Protein 6BXO (pdb70)

Nearest PDB structures (foldseek):
  6bxm-assembly1_B  TM=9.849E-01  e=1.628E-59  Candidatus Methanoperedens nitratireducens
  6bxm-assembly1_A  TM=9.863E-01  e=5.671E-58  Candidatus Methanoperedens nitratireducens
  3lzd-assembly1_A  TM=9.573E-01  e=1.230E-34  Pyrococcus horikoshii
  3lzd-assembly1_B  TM=9.534E-01  e=4.018E-34  Pyrococcus horikoshii
  3lzc-assembly1_B  TM=9.547E-01  e=6.845E-34  Pyrococcus horikoshii

InterPro domains:
  IPR016435 Diphthamide synthesis DPH1/DPH2 [PF01866] (27-314)
  IPR016435 Diphthamide synthesis DPH1/DPH2 [PTHR10762] (6-313)
  IPR016435 Diphthamide synthesis DPH1/DPH2 [SFLDS00032] (6-317)
  IPR016435 Diphthamide synthesis DPH1/DPH2 [TIGR00322] (5-308)
  IPR022428 Diphthamide synthesis Dph2, archaea [TIGR03682] (19-321)
  IPR035435 Diphthamide synthesis DHP1/DPH2, eukaryotes and archaea [PIRSF004967] (3-319)
  IPR042263 Diphthamide synthesis DPH1/DPH2, domain 1 [G3DSA:3.40.50.11840] (15-93)
  IPR042264 Diphthamide synthesis DPH1/DPH2, domain 2 [G3DSA:3.40.50.11850] (94-206)
  IPR042265 Diphthamide synthesis DPH1/DPH2, domain 3 [G3DSA:3.40.50.11860] (207-305)

Solvent-accessible surface area: 27388 Å² total; per-residue (Å²): 80,117,89,84,42,74,43,124,46,2,6,128,39,2,119,95,131,126,11,64,58,0,0,0,3,2,18,75,55,21,1,120,65,0,8,58,13,0,77,35,0,42,117,100,8,232,5,48,2,2,0,1,0,32,22,0,116,8,6,18,9,9,16,67,98,0,10,74,44,15,69,15,0,2,0,4,14,28,8,31,23,59,174,71,118,32,17,51,52,18,39,7,63,2,101,43,82,2,34,55,0,0,119,52,0,47,144,65,25,88,22,84,28,0,0,1,0,0,17,15,63,2,16,75,18,2,131,96,0,10,46,27,0,117,146,54,58,52,51,7,59,39,3,72,26,31,136,38,1,63,75,74,0,4,1,44,18,14,1,0,37,0,0,125,41,98,9,96,8,0,0,3,0,4,59,58,92,49,32,0,6,0,0,2,6,20,22,169,66,74,0,0,8,0,26,11,101,121,65,112,17,89,93,13,63,30,137,73,41,14,153,152,32,33,56,99,19,53,133,0,77,60,8,149,42,0,0,0,0,0,0,35,18,43,16,7,111,39,16,79,40,0,86,101,0,30,118,20,0,107,141,61,70,44,68,1,2,5,0,2,0,38,39,18,38,46,113,27,2,107,31,2,69,11,70,0,2,0,0,0,0,33,8,57,23,0,10,53,78,14,143,220,20,118,9,4,5,0,2,11,51,5,0,25,26,15,12,54,64,69,194,72,78,77,14,78,13,14,49,13,123,167,123,76,147,48,14,71,109,1,9,122,23,3,112,97,127,112,8,127,114,0,0,0,2,1,18,83,63,49,2,161,76,0,6,68,21,0,73,31,0,44,122,110,15,227,4,81,1,18,0,1,0,29,20,0,112,10,6,16,8,9,17,65,95,0,10,73,44,15,65,8,0,0,0,8,16,31,8,12,20,45,161,74,174,42,14,30,39,0,21,41,112,20,146,48,82,1,16,55,0,0,97,48,0,33,132,62,22,90,15,82,86,0,0,1,0,0,25,19,73,0,13,80,21,3,130,87,0,16,111,10,0,110,109,127,59,54,25,14,32,31,4,150,19,40,117,43,0,72,63,56,0,3,1,43,12,14,1,0,40,0,0,128,40,107,9,91,8,0,0,2,0,3,61,54,109,23,31,0,15,0,0,8,12,16,22,169,61,74,1,0,8,0,33,8,108,65,73,90,16,68,98,14,72,36,57,63,26,60,175,52,4,32,45,46,21,68,153,1,77,62,7,146,50,0,0,0,0,0,0,35,18,41,16,5,114,38,8,161,54,0,48,105,3,36,104,21,0,108,145,63,68,49,67,1,6,2,0,3,0,35,36,14,42,13,113,23,6,92,26,3,111,15,64,0,4,0,0,0,0,30,7,71,27,0,40,75,28,14,153,134,16,121,27,11,6,0,9,4,32,3,0,42,19,18,13,58,72,50,162,72,89,51,29,85,22,4,47,9,136

B-factor: mean 39.18, std 14.87, range [15.14, 95.54]

Foldseek 3Di:
DFWDFPLVVVLCVCVVVVWAEEEEEEAPVCVVCVVVSQVCNVVSHNHHYDYDPDHADELLFDPVVVCVVTQAYEYECYDHADDDDHYHYTNGADDFDQQLLLVQCLVVDDDQFEEEAEASNCLVPVVVSQVVSVVVVGHYDFAAADRGQHGTRHDDLFGQRRLPDPGAEYEYEADDQSVQLQSCQAPVHWYWYGHRVVSHIDTRDNPVVLVVLVVLLVQCLPFAEEEEEAAPGNNQGDVVLSVVLQVLQVVLRGGYDYDYYHDDALVVVVVVPGQEYEYSGRQVCQRPVQVPRPHHYHYSVSSCCSSVNDPDDGDHRNHRD/DDDPLLVVVLVVCVVVVWAEEEEEEADVCVVCVVVSQVCNVVRHNHHYDYDPDHADELLFDPVVVVVVTQAYEYEQYDHADDDPRYDYHNPAADFDQQLLLVQLVVVDDFQFEEEAEASNCLVPVVVSQVVSVVVPGHYDFAQFDRGQHGTRHDDLFGDNRLPDPGQEYEYEADDCSRQLQSCQAPVHWYWYGYRVVSHIDTDDCVVVLVVLVVLLVQCLPWQEEEEEAAPGNNFGDVVLSVVLQVLQVVLNGGYDYDYYHDDDQVVVVVDPGQEYEYSGRQVCQVVCQVVHPHHYHYSQSSCCSSVNDPSVSDHRNHRD

Secondary structure (DSSP, 8-state):
--EE--HHHHHHHHHHHT-SEEEEE--GGGGGGHHHHHHHHHHHSS-EEEEE-S---STT---HHHHTTSSEEEEESS---S--TTEEEE--EE----HHHHHHHHTT--SSEEEEEE-GGGGGGHHHHHHHHHHTT-EEE----BTTB-STTB-BTTB-GGG-SS-SEEEEESS-SHHHHHHHHHH-SEEEEEETTTTEEEE---HHHHHHHHHHHGGGGG--EEEEEEE-STTT--HHHHHHHHHHHHHTT-EEEEEEESS--HHHHHTS--SEEEE-S-HHHHHTGGGG-SS-EE-HHHHHHHHTSS---S-------/---HHHHHHHHHHHHHT-SEEEEE--GGGGGGHHHHHHHHHHHSS-EEEEE-S---STT---HHHHTTSSEEEEESS---S--TTEEEE--------HHHHHHHHTT---SEEEEEE-GGGGGGHHHHHHHHHHTT-EEE-----SSS-STTB-BTTB-GGG-SS-SEEEEESSSSHHHHHHHHHH--EEEEEETTTTEEEE--SHHHHHHHHHHHHHHTT-SEEEEEEE-STTT--HHHHHHHHHHHHHTT-EEEEEEESS--HHHHHTS--SEEEE-S-HHHHHHTTTT-SS-EE-HHHHHHHHTSS-TT--------

Radius of gyration: 28.63 Å; Cα contacts (8 Å, |Δi|>4): 1452; chains: 2; bounding box: 39×66×101 Å

Structure (mmCIF, N/CA/C/O backbone):
data_6BXO
#
_entry.id   6BXO
#
_cell.length_a   31.442
_cell.length_b   128.031
_cell.length_c   141.925
_cell.angle_alpha   90.000
_cell.angle_beta   90.000
_cell.angle_gamma   90.000
#
_symmetry.space_group_name_H-M   'P 21 21 21'
#
loop_
_entity.id
_entity.type
_entity.pdbx_description
1 polymer 'Diphthamide biosynthesis enzyme Dph2'
2 non-polymer 'IRON/SULFUR CLUSTER'
3 non-polymer S-ADENOSYL-L-HOMOCYSTEINE
4 water water
#
loop_
_atom_site.group_PDB
_atom_site.id
_atom_site.type_symbol
_atom_site.label_atom_id
_atom_site.label_alt_id
_atom_site.label_comp_id
_atom_site.label_asym_id
_atom_site.label_entity_id
_atom_site.label_seq_id
_atom_site.pdbx_PDB_ins_code
_atom_site.Cartn_x
_atom_site.Cartn_y
_atom_site.Cartn_z
_atom_site.occupancy
_atom_site.B_iso_or_equiv
_atom_site.auth_seq_id
_atom_site.auth_comp_id
_atom_site.auth_asym_id
_atom_site.auth_atom_id
_atom_site.pdbx_PDB_model_num
ATOM 1 N N . GLU A 1 6 ? 21.842 1.535 57.889 1.00 75.98 2 GLU A N 1
ATOM 2 C CA . GLU A 1 6 ? 22.505 0.504 57.094 1.00 78.28 2 GLU A CA 1
ATOM 3 C C . GLU A 1 6 ? 21.482 -0.380 56.376 1.00 84.88 2 GLU A C 1
ATOM 4 O O . GLU A 1 6 ? 21.644 -0.686 55.195 1.00 90.77 2 GLU A O 1
ATOM 6 N N . GLN A 1 7 ? 20.441 -0.797 57.098 1.00 83.40 3 GLN A N 1
ATOM 7 C CA . GLN A 1 7 ? 19.279 -1.458 56.518 1.00 79.44 3 GLN A CA 1
ATOM 8 C C . GLN A 1 7 ? 18.021 -0.666 56.847 1.00 77.43 3 GLN A C 1
ATOM 9 O O . GLN A 1 7 ? 17.965 0.070 57.836 1.00 82.40 3 GLN A O 1
ATOM 15 N N . PHE A 1 8 ? 16.999 -0.836 56.009 1.00 67.20 4 PHE A N 1
ATOM 16 C CA . PHE A 1 8 ? 15.718 -0.171 56.202 1.00 61.27 4 PHE A CA 1
ATOM 17 C C . PHE A 1 8 ? 14.596 -1.201 56.160 1.00 64.45 4 PHE A C 1
ATOM 18 O O . PHE A 1 8 ? 14.690 -2.223 55.475 1.00 57.35 4 PHE A O 1
ATOM 26 N N . ASP A 1 9 ? 13.533 -0.923 56.910 1.00 69.54 5 ASP A N 1
ATOM 27 C CA . ASP A 1 9 ? 12.427 -1.860 57.089 1.00 69.87 5 ASP A CA 1
ATOM 28 C C . ASP A 1 9 ? 11.276 -1.454 56.178 1.00 68.73 5 ASP A C 1
ATOM 29 O O . ASP A 1 9 ? 10.566 -0.482 56.448 1.00 74.24 5 ASP A O 1
ATOM 34 N N . PHE A 1 10 ? 11.098 -2.191 55.088 1.00 60.75 6 PHE A N 1
ATOM 35 C CA . PHE A 1 10 ? 9.883 -2.083 54.298 1.00 62.10 6 PHE A CA 1
ATOM 36 C C . PHE A 1 10 ? 8.850 -3.047 54.868 1.00 69.89 6 PHE A C 1
ATOM 37 O O . PHE A 1 10 ? 9.182 -4.156 55.296 1.00 74.96 6 PHE A O 1
ATOM 39 N N . ASP A 1 11 ? 7.598 -2.602 54.898 1.00 71.74 7 ASP A N 1
ATOM 40 C CA . ASP A 1 11 ? 6.499 -3.403 55.418 1.00 65.97 7 ASP A CA 1
ATOM 41 C C . ASP A 1 11 ? 5.964 -4.347 54.349 1.00 56.47 7 ASP A C 1
ATOM 42 O O . ASP A 1 11 ? 4.768 -4.324 54.053 1.00 55.64 7 ASP A O 1
ATOM 47 N N . LEU A 1 12 ? 6.829 -5.185 53.772 1.00 55.07 8 LEU A N 1
ATOM 48 C CA . LEU A 1 12 ? 6.486 -5.816 52.501 1.00 49.65 8 LEU A CA 1
ATOM 49 C C . LEU A 1 12 ? 5.303 -6.759 52.650 1.00 43.78 8 LEU A C 1
ATOM 50 O O . LEU A 1 12 ? 4.376 -6.740 51.835 1.00 40.64 8 LEU A O 1
ATOM 55 N N . GLU A 1 13 ? 5.312 -7.592 53.690 1.00 40.85 9 GLU A N 1
ATOM 56 C CA . GLU A 1 13 ? 4.187 -8.497 53.891 1.00 40.93 9 GLU A CA 1
ATOM 57 C C . GLU A 1 13 ? 2.887 -7.724 54.074 1.00 41.26 9 GLU A C 1
ATOM 58 O O . GLU A 1 13 ? 1.835 -8.162 53.605 1.00 39.91 9 GLU A O 1
ATOM 64 N N . ARG A 1 14 ? 2.945 -6.556 54.726 1.00 42.48 10 ARG A N 1
ATOM 65 C CA . ARG A 1 14 ? 1.754 -5.717 54.858 1.00 49.72 10 ARG A CA 1
ATOM 66 C C . ARG A 1 14 ? 1.326 -5.132 53.516 1.00 48.01 10 ARG A C 1
ATOM 67 O O . ARG A 1 14 ? 0.126 -5.006 53.241 1.00 48.81 10 ARG A O 1
ATOM 69 N N . ILE A 1 15 ? 2.288 -4.736 52.682 1.00 42.00 11 ILE A N 1
ATOM 70 C CA . ILE A 1 15 ? 1.940 -4.207 51.368 1.00 35.77 11 ILE A CA 1
ATOM 71 C C . ILE A 1 15 ? 1.220 -5.270 50.553 1.00 38.75 11 ILE A C 1
ATOM 72 O O . ILE A 1 15 ? 0.213 -4.989 49.890 1.00 41.09 11 ILE A O 1
ATOM 77 N N . LEU A 1 16 ? 1.727 -6.504 50.582 1.00 36.03 12 LEU A N 1
ATOM 78 C CA . LEU A 1 16 ? 1.081 -7.575 49.832 1.00 35.40 12 LEU A CA 1
ATOM 79 C C . LEU A 1 16 ? -0.323 -7.811 50.348 1.00 37.93 12 LEU A C 1
ATOM 80 O O . LEU A 1 16 ? -1.262 -7.967 49.561 1.00 40.46 12 LEU A O 1
ATOM 85 N N . LYS A 1 17 ? -0.490 -7.814 51.672 1.00 41.23 13 LYS A N 1
ATOM 86 C CA . LYS A 1 17 ? -1.819 -8.005 52.245 1.00 51.81 13 LYS A CA 1
ATOM 87 C C . LYS A 1 17 ? -2.767 -6.903 51.795 1.00 49.22 13 LYS A C 1
ATOM 88 O O . LYS A 1 17 ? -3.906 -7.175 51.403 1.00 45.59 13 LYS A O 1
ATOM 94 N N . THR A 1 18 ? -2.300 -5.653 51.826 1.00 49.27 14 THR A N 1
ATOM 95 C CA . THR A 1 18 ? -3.123 -4.521 51.417 1.00 48.35 14 THR A CA 1
ATOM 96 C C . THR A 1 18 ? -3.559 -4.652 49.963 1.00 50.94 14 THR A C 1
ATOM 97 O O . THR A 1 18 ? -4.726 -4.421 49.628 1.00 55.39 14 THR A O 1
ATOM 101 N N . ILE A 1 19 ? -2.628 -5.025 49.084 1.00 39.96 15 ILE A N 1
ATOM 102 C CA . ILE A 1 19 ? -2.968 -5.193 47.675 1.00 37.14 15 ILE A CA 1
ATOM 103 C C . ILE A 1 19 ? -3.993 -6.310 47.512 1.00 49.36 15 ILE A C 1
ATOM 104 O O . ILE A 1 19 ? -5.025 -6.135 46.857 1.00 55.46 15 ILE A O 1
ATOM 109 N N . LYS A 1 20 ? -3.732 -7.470 48.127 1.00 43.89 16 LYS A N 1
ATOM 110 C CA . LYS A 1 20 ? -4.665 -8.590 48.004 1.00 46.23 16 LYS A CA 1
ATOM 111 C C . LYS A 1 20 ? -5.987 -8.285 48.694 1.00 53.45 16 LYS A C 1
ATOM 112 O O . LYS A 1 20 ? -7.054 -8.637 48.178 1.00 61.69 16 LYS A O 1
ATOM 118 N N . ASP A 1 21 ? -5.941 -7.622 49.854 1.00 60.68 17 ASP A N 1
ATOM 119 C CA . ASP A 1 21 ? -7.173 -7.250 50.546 1.00 64.62 17 ASP A CA 1
ATOM 120 C C . ASP A 1 21 ? -8.013 -6.302 49.701 1.00 54.75 17 ASP A C 1
ATOM 121 O O . ASP A 1 21 ? -9.192 -6.560 49.445 1.00 58.78 17 ASP A O 1
ATOM 126 N N . LYS A 1 22 ? -7.427 -5.196 49.260 1.00 57.68 18 LYS A N 1
ATOM 127 C CA . LYS A 1 22 ? -8.167 -4.230 48.457 1.00 50.92 18 LYS A CA 1
ATOM 128 C C . LYS A 1 22 ? -8.346 -4.678 47.009 1.00 50.74 18 LYS A C 1
ATOM 129 O O . LYS A 1 22 ? -9.016 -3.980 46.240 1.00 45.89 18 LYS A O 1
ATOM 135 N N . ASN A 1 23 ? -7.768 -5.819 46.624 1.00 54.82 19 ASN A N 1
ATOM 136 C CA . ASN A 1 23 ? -7.897 -6.371 45.273 1.00 55.55 19 ASN A CA 1
ATOM 137 C C . ASN A 1 23 ? -7.387 -5.395 44.209 1.00 50.28 19 ASN A C 1
ATOM 138 O O . ASN A 1 23 ? -7.911 -5.330 43.094 1.00 49.80 19 ASN A O 1
ATOM 143 N N . CYS A 1 24 ? -6.361 -4.623 44.559 1.00 40.81 20 CYS A N 1
ATOM 144 C CA . CYS A 1 24 ? -5.760 -3.679 43.630 1.00 38.19 20 CYS A CA 1
ATOM 145 C C . CYS A 1 24 ? -5.349 -4.372 42.344 1.00 39.87 20 CYS A C 1
ATOM 146 O O . CYS A 1 24 ? -4.795 -5.473 42.362 1.00 46.50 20 CYS A O 1
ATOM 149 N N . LYS A 1 25 ? -5.627 -3.730 41.214 1.00 32.85 21 LYS A N 1
ATOM 150 C CA . LYS A 1 25 ? -5.128 -4.263 39.958 1.00 37.43 21 LYS A CA 1
ATOM 151 C C . LYS A 1 25 ? -3.942 -3.480 39.429 1.00 29.59 21 LYS A C 1
ATOM 152 O O . LYS A 1 25 ? -3.137 -4.029 38.662 1.00 31.56 21 LYS A O 1
ATOM 154 N N . LYS A 1 26 ? -3.831 -2.206 39.813 1.00 32.24 22 LYS A N 1
ATOM 155 C CA . LYS A 1 26 ? -2.756 -1.326 39.382 1.00 27.24 22 LYS A CA 1
ATOM 156 C C . LYS A 1 26 ? -2.165 -0.642 40.601 1.00 24.51 22 LYS A C 1
ATOM 157 O O . LYS A 1 26 ? -2.886 0.030 41.340 1.00 28.05 22 LYS A O 1
ATOM 163 N N . VAL A 1 27 ? -0.855 -0.769 40.771 1.00 26.15 23 VAL A N 1
ATOM 164 C CA . VAL A 1 27 ? -0.153 -0.363 41.981 1.00 25.93 23 VAL A CA 1
ATOM 165 C C . VAL A 1 27 ? 1.036 0.506 41.570 1.00 25.42 23 VAL A C 1
ATOM 166 O O . VAL A 1 27 ? 1.826 0.106 40.710 1.00 25.79 23 VAL A O 1
ATOM 170 N N . GLY A 1 28 ? 1.166 1.688 42.172 1.00 19.65 24 GLY A N 1
ATOM 171 C CA . GLY A 1 28 ? 2.325 2.541 41.945 1.00 18.94 24 GLY A CA 1
ATOM 172 C C . GLY A 1 28 ? 3.327 2.438 43.087 1.00 21.65 24 GLY A C 1
ATOM 173 O O . GLY A 1 28 ? 2.947 2.203 44.226 1.00 24.70 24 GLY A O 1
ATOM 174 N N . LEU A 1 29 ? 4.616 2.653 42.776 1.00 20.48 25 LEU A N 1
ATOM 175 C CA . LEU A 1 29 ? 5.691 2.657 43.766 1.00 26.73 25 LEU A CA 1
ATOM 176 C C . LEU A 1 29 ? 6.535 3.909 43.582 1.00 22.75 25 LEU A C 1
ATOM 177 O O . LEU A 1 29 ? 6.969 4.211 42.459 1.00 21.38 25 LEU A O 1
ATOM 182 N N . GLN A 1 30 ? 6.806 4.616 44.687 1.00 19.05 26 GLN A N 1
ATOM 183 C CA . GLN A 1 30 ? 7.644 5.819 44.645 1.00 18.25 26 GLN A CA 1
ATOM 184 C C . GLN A 1 30 ? 8.723 5.740 45.729 1.00 20.70 26 GLN A C 1
ATOM 185 O O . GLN A 1 30 ? 8.401 5.491 46.890 1.00 23.30 26 GLN A O 1
ATOM 191 N N . PHE A 1 31 ? 9.996 5.941 45.356 1.00 22.13 27 PHE A N 1
ATOM 192 C CA . PHE A 1 31 ? 11.131 5.765 46.283 1.00 19.53 27 PHE A CA 1
ATOM 193 C C . PHE A 1 31 ? 12.039 6.995 46.283 1.00 23.75 27 PHE A C 1
ATOM 194 O O . PHE A 1 31 ? 12.336 7.536 45.221 1.00 24.71 27 PHE A O 1
ATOM 202 N N . PRO A 1 32 ? 12.545 7.432 47.430 1.00 37.36 28 PRO A N 1
ATOM 203 C CA . PRO A 1 32 ? 13.660 8.399 47.416 1.00 39.11 28 PRO A CA 1
ATOM 204 C C . PRO A 1 32 ? 14.909 7.753 46.818 1.00 37.86 28 PRO A C 1
ATOM 205 O O . PRO A 1 32 ? 14.991 6.541 46.674 1.00 34.54 28 PRO A O 1
ATOM 209 N N . GLU A 1 33 ? 15.909 8.577 46.463 1.00 41.89 29 GLU A N 1
ATOM 210 C CA . GLU A 1 33 ? 16.977 8.064 45.597 1.00 43.36 29 GLU A CA 1
ATOM 211 C C . GLU A 1 33 ? 17.702 6.888 46.238 1.00 44.18 29 GLU A C 1
ATOM 212 O O . GLU A 1 33 ? 18.056 5.919 45.556 1.00 47.54 29 GLU A O 1
ATOM 218 N N . GLY A 1 34 ? 17.901 6.942 47.556 1.00 37.73 30 GLY A N 1
ATOM 219 C CA . GLY A 1 34 ? 18.621 5.887 48.240 1.00 38.86 30 GLY A CA 1
ATOM 220 C C . GLY A 1 34 ? 17.907 4.550 48.270 1.00 44.85 30 GLY A C 1
ATOM 221 O O . GLY A 1 34 ? 18.540 3.536 48.571 1.00 44.83 30 GLY A O 1
ATOM 222 N N . LEU A 1 35 ? 16.606 4.522 47.978 1.00 34.42 31 LEU A N 1
ATOM 223 C CA . LEU A 1 35 ? 15.844 3.285 48.050 1.00 33.30 31 LEU A CA 1
ATOM 224 C C . LEU A 1 35 ? 15.433 2.771 46.682 1.00 29.72 31 LEU A C 1
ATOM 225 O O . LEU A 1 35 ? 14.844 1.690 46.597 1.00 31.25 31 LEU A O 1
ATOM 230 N N . LYS A 1 36 ? 15.720 3.517 45.609 1.00 27.96 32 LYS A N 1
ATOM 231 C CA . LYS A 1 36 ? 15.349 3.060 44.269 1.00 30.87 32 LYS A CA 1
ATOM 232 C C . LYS A 1 36 ? 16.035 1.757 43.915 1.00 29.57 32 LYS A C 1
ATOM 233 O O . LYS A 1 36 ? 15.523 1.005 43.083 1.00 29.06 32 LYS A O 1
ATOM 239 N N A ARG A 1 37 ? 17.176 1.466 44.545 0.51 31.48 33 ARG A N 1
ATOM 240 N N B ARG A 1 37 ? 17.176 1.462 44.542 0.49 31.43 33 ARG A N 1
ATOM 241 C CA A ARG A 1 37 ? 17.869 0.200 44.353 0.51 32.70 33 ARG A CA 1
ATOM 242 C CA B ARG A 1 37 ? 17.861 0.194 44.333 0.49 32.75 33 ARG A CA 1
ATOM 243 C C A ARG A 1 37 ? 17.001 -1.005 44.705 0.51 29.98 33 ARG A C 1
ATOM 244 C C B ARG A 1 37 ? 16.993 -1.007 44.693 0.49 30.03 33 ARG A C 1
ATOM 245 O O A ARG A 1 37 ? 17.326 -2.125 44.303 0.51 34.85 33 ARG A O 1
ATOM 246 O O B ARG A 1 37 ? 17.309 -2.128 44.285 0.49 34.86 33 ARG A O 1
ATOM 261 N N . GLN A 1 38 ? 15.917 -0.804 45.452 1.00 30.39 34 GLN A N 1
ATOM 262 C CA . GLN A 1 38 ? 15.012 -1.889 45.841 1.00 32.80 34 GLN A CA 1
ATOM 263 C C . GLN A 1 38 ? 13.725 -1.930 45.017 1.00 34.49 34 GLN A C 1
ATOM 264 O O . GLN A 1 38 ? 12.892 -2.827 45.226 1.00 31.08 34 GLN A O 1
ATOM 270 N N . ALA A 1 39 ? 13.557 -1.008 44.071 1.00 29.98 35 ALA A N 1
ATOM 271 C CA . ALA A 1 39 ? 12.273 -0.858 43.382 1.00 27.18 35 ALA A CA 1
ATOM 272 C C . ALA A 1 39 ? 11.909 -2.101 42.585 1.00 27.40 35 ALA A C 1
ATOM 273 O O . ALA A 1 39 ? 10.757 -2.551 42.616 1.00 28.19 35 ALA A O 1
ATOM 275 N N . ILE A 1 40 ? 12.864 -2.632 41.815 1.00 28.86 36 ILE A N 1
ATOM 276 C CA . ILE A 1 40 ? 12.580 -3.792 40.965 1.00 28.93 36 ILE A CA 1
ATOM 277 C C . ILE A 1 40 ? 12.280 -5.019 41.817 1.00 34.28 36 ILE A C 1
ATOM 278 O O . ILE A 1 40 ? 11.343 -5.780 41.536 1.00 31.07 36 ILE A O 1
ATOM 283 N N . ASN A 1 41 ? 13.079 -5.236 42.862 1.00 31.20 37 ASN A N 1
ATOM 284 C CA . ASN A 1 41 ? 12.846 -6.368 43.755 1.00 33.49 37 ASN A CA 1
ATOM 285 C C . ASN A 1 41 ? 11.447 -6.315 44.342 1.00 31.30 37 ASN A C 1
ATOM 286 O O . ASN A 1 41 ? 10.760 -7.337 44.431 1.00 35.31 37 ASN A O 1
ATOM 291 N N . ILE A 1 42 ? 10.998 -5.119 44.722 1.00 28.53 38 ILE A N 1
ATOM 292 C CA . ILE A 1 42 ? 9.675 -4.990 45.316 1.00 30.82 38 ILE A CA 1
ATOM 293 C C . ILE A 1 42 ? 8.597 -5.146 44.254 1.00 28.81 38 ILE A C 1
ATOM 294 O O . ILE A 1 42 ? 7.584 -5.818 44.476 1.00 29.14 38 ILE A O 1
ATOM 299 N N . ALA A 1 43 ? 8.794 -4.539 43.086 1.00 29.28 39 ALA A N 1
ATOM 300 C CA . ALA A 1 43 ? 7.886 -4.790 41.970 1.00 27.86 39 ALA A CA 1
ATOM 301 C C . ALA A 1 43 ? 7.754 -6.286 41.693 1.00 28.45 39 ALA A C 1
ATOM 302 O O . ALA A 1 43 ? 6.646 -6.791 41.451 1.00 30.85 39 ALA A O 1
ATOM 304 N N . ARG A 1 44 ? 8.875 -7.012 41.705 1.00 27.16 40 ARG A N 1
ATOM 305 C CA . ARG A 1 44 ? 8.842 -8.448 41.425 1.00 27.15 40 ARG A CA 1
ATOM 306 C C . ARG A 1 44 ? 7.972 -9.187 42.430 1.00 34.93 40 ARG A C 1
ATOM 307 O O . ARG A 1 44 ? 7.144 -10.036 42.057 1.00 35.18 40 ARG A O 1
ATOM 315 N N . GLU A 1 45 ? 8.165 -8.894 43.719 1.00 34.21 41 GLU A N 1
ATOM 316 C CA . GLU A 1 45 ? 7.371 -9.557 44.750 1.00 35.36 41 GLU A CA 1
ATOM 317 C C . GLU A 1 45 ? 5.885 -9.301 44.542 1.00 32.41 41 GLU A C 1
ATOM 318 O O . GLU A 1 45 ? 5.062 -10.225 44.637 1.00 34.61 41 GLU A O 1
ATOM 324 N N . ILE A 1 46 ? 5.524 -8.050 44.248 1.00 32.29 42 ILE A N 1
ATOM 325 C CA . ILE A 1 46 ? 4.115 -7.711 44.080 1.00 27.92 42 ILE A CA 1
ATOM 326 C C . ILE A 1 46 ? 3.538 -8.441 42.877 1.00 35.88 42 ILE A C 1
ATOM 327 O O . ILE A 1 46 ? 2.442 -9.006 42.946 1.00 38.19 42 ILE A O 1
ATOM 332 N N . GLU A 1 47 ? 4.270 -8.468 41.762 1.00 30.78 43 GLU A N 1
ATOM 333 C CA . GLU A 1 47 ? 3.704 -9.058 40.554 1.00 27.96 43 GLU A CA 1
ATOM 334 C C . GLU A 1 47 ? 3.666 -10.584 40.643 1.00 34.29 43 GLU A C 1
ATOM 335 O O . GLU A 1 47 ? 2.755 -11.211 40.090 1.00 36.40 43 GLU A O 1
ATOM 341 N N . GLU A 1 48 ? 4.608 -11.190 41.368 1.00 32.62 44 GLU A N 1
ATOM 342 C CA . GLU A 1 48 ? 4.644 -12.644 41.497 1.00 34.75 44 GLU A CA 1
ATOM 343 C C . GLU A 1 48 ? 3.655 -13.169 42.528 1.00 38.68 44 GLU A C 1
ATOM 344 O O . GLU A 1 48 ? 3.172 -14.304 42.397 1.00 39.01 44 GLU A O 1
ATOM 350 N N . LYS A 1 49 ? 3.344 -12.377 43.550 1.00 35.65 45 LYS A N 1
ATOM 351 C CA . LYS A 1 49 ? 2.548 -12.833 44.679 1.00 38.28 45 LYS A CA 1
ATOM 352 C C . LYS A 1 49 ? 1.153 -12.235 44.718 1.00 38.09 45 LYS A C 1
ATOM 353 O O . LYS A 1 49 ? 0.345 -12.643 45.561 1.00 43.01 45 LYS A O 1
ATOM 359 N N . THR A 1 50 ? 0.852 -11.286 43.842 1.00 34.63 46 THR A N 1
ATOM 360 C CA . THR A 1 50 ? -0.475 -10.705 43.710 1.00 34.15 46 THR A CA 1
ATOM 361 C C . THR A 1 50 ? -0.803 -10.651 42.229 1.00 36.20 46 THR A C 1
ATOM 362 O O . THR A 1 50 ? 0.039 -10.927 41.371 1.00 42.96 46 THR A O 1
ATOM 366 N N A ARG A 1 51 ? -2.042 -10.290 41.927 0.52 38.45 47 ARG A N 1
ATOM 367 N N B ARG A 1 51 ? -2.044 -10.285 41.931 0.48 38.48 47 ARG A N 1
ATOM 368 C CA A ARG A 1 51 ? -2.474 -10.139 40.548 0.52 39.99 47 ARG A CA 1
ATOM 369 C CA B ARG A 1 51 ? -2.495 -10.137 40.557 0.48 40.11 47 ARG A CA 1
ATOM 370 C C A ARG A 1 51 ? -2.417 -8.690 40.084 0.52 39.32 47 ARG A C 1
ATOM 371 C C B ARG A 1 51 ? -2.376 -8.700 40.064 0.48 39.28 47 ARG A C 1
ATOM 372 O O A ARG A 1 51 ? -2.925 -8.371 39.004 0.52 39.03 47 ARG A O 1
ATOM 373 O O B ARG A 1 51 ? -2.796 -8.402 38.943 0.48 39.25 47 ARG A O 1
ATOM 388 N N . ALA A 1 52 ? -1.802 -7.811 40.871 1.00 36.24 48 ALA A N 1
ATOM 389 C CA . ALA A 1 52 ? -1.617 -6.431 40.458 1.00 31.22 48 ALA A CA 1
ATOM 390 C C . ALA A 1 52 ? -0.408 -6.311 39.537 1.00 32.28 48 ALA A C 1
ATOM 391 O O . ALA A 1 52 ? 0.558 -7.074 39.639 1.00 39.40 48 ALA A O 1
ATOM 393 N N A ASN A 1 53 ? -0.479 -5.358 38.612 0.35 30.03 49 ASN A N 1
ATOM 394 N N B ASN A 1 53 ? -0.475 -5.347 38.625 0.65 29.10 49 ASN A N 1
ATOM 395 C CA A ASN A 1 53 ? 0.693 -4.953 37.854 0.35 31.57 49 ASN A CA 1
ATOM 396 C CA B ASN A 1 53 ? 0.682 -4.950 37.841 0.65 31.29 49 ASN A CA 1
ATOM 397 C C A ASN A 1 53 ? 1.167 -3.614 38.397 0.35 29.55 49 ASN A C 1
ATOM 398 C C B ASN A 1 53 ? 1.160 -3.603 38.371 0.65 29.66 49 ASN A C 1
ATOM 399 O O A ASN A 1 53 ? 0.381 -2.826 38.929 0.35 30.44 49 ASN A O 1
ATOM 400 O O B ASN A 1 53 ? 0.370 -2.808 38.885 0.65 30.74 49 ASN A O 1
ATOM 409 N N . VAL A 1 54 ? 2.464 -3.379 38.284 1.00 24.27 50 VAL A N 1
ATOM 410 C CA . VAL A 1 54 ? 3.130 -2.301 39.005 1.00 24.76 50 VAL A CA 1
ATOM 411 C C . VAL A 1 54 ? 3.607 -1.247 38.020 1.00 26.62 50 VAL A C 1
ATOM 412 O O . VAL A 1 54 ? 4.062 -1.578 36.919 1.00 29.41 50 VAL A O 1
ATOM 416 N N . ILE A 1 55 ? 3.504 0.025 38.414 1.00 21.14 51 ILE A N 1
ATOM 417 C CA . ILE A 1 55 ? 4.200 1.115 37.735 1.00 21.34 51 ILE A CA 1
ATOM 418 C C . ILE A 1 55 ? 5.135 1.741 38.752 1.00 25.63 51 ILE A C 1
ATOM 419 O O . ILE A 1 55 ? 4.681 2.151 39.828 1.00 23.26 51 ILE A O 1
ATOM 424 N N . ILE A 1 56 ? 6.429 1.814 38.414 1.00 19.48 52 ILE A N 1
ATOM 425 C CA . ILE A 1 56 ? 7.430 2.466 39.277 1.00 18.18 52 ILE A CA 1
ATOM 426 C C . ILE A 1 56 ? 7.605 3.922 38.851 1.00 18.29 52 ILE A C 1
ATOM 427 O O . ILE A 1 56 ? 7.780 4.208 37.662 1.00 20.33 52 ILE A O 1
ATOM 432 N N . SER A 1 57 ? 7.608 4.850 39.816 1.00 17.97 53 SER A N 1
ATOM 433 C CA . SER A 1 57 ? 7.919 6.235 39.474 1.00 17.97 53 SER A CA 1
ATOM 434 C C . SER A 1 57 ? 9.409 6.373 39.217 1.00 18.80 53 SER A C 1
ATOM 435 O O . SER A 1 57 ? 10.231 5.965 40.041 1.00 21.33 53 SER A O 1
ATOM 438 N N . GLY A 1 58 ? 9.764 6.933 38.066 1.00 19.60 54 GLY A N 1
ATOM 439 C CA . GLY A 1 58 ? 11.157 7.061 37.699 1.00 18.67 54 GLY A CA 1
ATOM 440 C C . GLY A 1 58 ? 11.776 8.408 38.003 1.00 22.56 54 GLY A C 1
ATOM 441 O O . GLY A 1 58 ? 12.982 8.575 37.782 1.00 21.22 54 GLY A O 1
ATOM 442 N N . ASN A 1 59 ? 10.996 9.356 38.507 1.00 19.83 55 ASN A N 1
ATOM 443 C CA . ASN A 1 59 ? 11.490 10.702 38.777 1.00 21.09 55 ASN A CA 1
ATOM 444 C C . ASN A 1 59 ? 12.287 10.727 40.080 1.00 21.07 55 ASN A C 1
ATOM 445 O O . ASN A 1 59 ? 12.064 9.910 40.974 1.00 22.42 55 ASN A O 1
ATOM 450 N N . PRO A 1 60 ? 13.204 11.681 40.218 1.00 20.07 56 PRO A N 1
ATOM 451 C CA . PRO A 1 60 ? 13.775 11.967 41.538 1.00 24.79 56 PRO A CA 1
ATOM 452 C C . PRO A 1 60 ? 12.650 12.220 42.533 1.00 20.48 56 PRO A C 1
ATOM 453 O O . PRO A 1 60 ? 11.593 12.730 42.179 1.00 22.19 56 PRO A O 1
ATOM 457 N N . CYS A 1 61 ? 12.859 11.815 43.783 1.00 22.32 57 CYS A N 1
ATOM 458 C CA . CYS A 1 61 ? 11.870 12.043 44.836 1.00 20.14 57 CYS A CA 1
ATOM 459 C C . CYS A 1 61 ? 12.617 12.423 46.103 1.00 20.68 57 CYS A C 1
ATOM 460 O O . CYS A 1 61 ? 13.429 11.641 46.599 1.00 22.28 57 CYS A O 1
ATOM 463 N N . PHE A 1 62 ? 12.378 13.638 46.601 1.00 22.27 58 PHE A N 1
ATOM 464 C CA . PHE A 1 62 ? 13.190 14.147 47.699 1.00 24.11 58 PHE A CA 1
ATOM 465 C C . PHE A 1 62 ? 12.515 14.067 49.054 1.00 23.96 58 PHE A C 1
ATOM 466 O O . PHE A 1 62 ? 13.201 14.232 50.082 1.00 26.91 58 PHE A O 1
ATOM 474 N N . GLY A 1 63 ? 11.224 13.764 49.101 1.00 23.23 59 GLY A N 1
ATOM 475 C CA . GLY A 1 63 ? 10.541 13.743 50.378 1.00 31.38 59 GLY A CA 1
ATOM 476 C C . GLY A 1 63 ? 9.053 13.532 50.210 1.00 28.42 59 GLY A C 1
ATOM 477 O O . GLY A 1 63 ? 8.540 13.371 49.102 1.00 24.22 59 GLY A O 1
ATOM 478 N N . ALA A 1 64 ? 8.363 13.551 51.348 1.00 26.49 60 ALA A N 1
ATOM 479 C CA . ALA A 1 64 ? 6.906 13.544 51.301 1.00 30.60 60 ALA A CA 1
ATOM 480 C C . ALA A 1 64 ? 6.345 14.843 50.749 1.00 25.73 60 ALA A C 1
ATOM 481 O O . ALA A 1 64 ? 5.137 14.930 50.527 1.00 24.01 60 ALA A O 1
ATOM 483 N N . CYS A 1 65 ? 7.195 15.854 50.554 1.00 21.41 61 CYS A N 1
ATOM 484 C CA . CYS A 1 65 ? 6.895 17.070 49.813 1.00 19.76 61 CYS A CA 1
ATOM 485 C C . CYS A 1 65 ? 6.885 16.854 48.319 1.00 20.29 61 CYS A C 1
ATOM 486 O O . CYS A 1 65 ? 6.637 17.813 47.576 1.00 21.47 61 CYS A O 1
ATOM 489 N N . ASP A 1 66 ? 7.146 15.631 47.852 1.00 20.69 62 ASP A N 1
ATOM 490 C CA . ASP A 1 66 ? 7.426 15.387 46.450 1.00 20.38 62 ASP A CA 1
ATOM 491 C C . ASP A 1 66 ? 6.662 14.135 46.008 1.00 21.36 62 ASP A C 1
ATOM 492 O O . ASP A 1 66 ? 7.237 13.154 45.559 1.00 22.47 62 ASP A O 1
ATOM 497 N N . ILE A 1 67 ? 5.337 14.180 46.123 1.00 20.28 63 ILE A N 1
ATOM 498 C CA . ILE A 1 67 ? 4.495 13.040 45.742 1.00 18.04 63 ILE A CA 1
ATOM 499 C C . ILE A 1 67 ? 4.340 13.015 44.223 1.00 22.81 63 ILE A C 1
ATOM 500 O O . ILE A 1 67 ? 4.105 14.047 43.590 1.00 21.52 63 ILE A O 1
ATOM 505 N N . ASP A 1 68 ? 4.438 11.828 43.621 1.00 21.22 64 ASP A N 1
ATOM 506 C CA . ASP A 1 68 ? 4.174 11.689 42.178 1.00 22.08 64 ASP A CA 1
ATOM 507 C C . ASP A 1 68 ? 2.658 11.627 41.998 1.00 24.96 64 ASP A C 1
ATOM 508 O O . ASP A 1 68 ? 2.039 10.554 41.967 1.00 22.45 64 ASP A O 1
ATOM 513 N N . THR A 1 69 ? 2.034 12.811 41.929 1.00 22.55 65 THR A N 1
ATOM 514 C CA . THR A 1 69 ? 0.574 12.839 41.828 1.00 23.05 65 THR A CA 1
ATOM 515 C C . THR A 1 69 ? 0.069 12.396 40.457 1.00 21.06 65 THR A C 1
ATOM 516 O O . THR A 1 69 ? -1.070 11.915 40.351 1.00 22.56 65 THR A O 1
ATOM 520 N N . ILE A 1 70 ? 0.875 12.539 39.395 1.00 22.25 66 ILE A N 1
ATOM 521 C CA . ILE A 1 70 ? 0.413 12.003 38.120 1.00 24.29 66 ILE A CA 1
ATOM 522 C C . ILE A 1 70 ? 0.300 10.486 38.204 1.00 22.28 66 ILE A C 1
ATOM 523 O O . ILE A 1 70 ? -0.709 9.891 37.802 1.00 23.91 66 ILE A O 1
ATOM 528 N N . LEU A 1 71 ? 1.316 9.839 38.776 1.00 20.43 67 LEU A N 1
ATOM 529 C CA . LEU A 1 71 ? 1.238 8.395 38.973 1.00 22.58 67 LEU A CA 1
ATOM 530 C C . LEU A 1 71 ? 0.082 8.027 39.895 1.00 19.68 67 LEU A C 1
ATOM 531 O O . LEU A 1 71 ? -0.674 7.096 39.611 1.00 23.28 67 LEU A O 1
ATOM 536 N N . ALA A 1 72 ? -0.075 8.742 41.019 1.00 21.64 68 ALA A N 1
ATOM 537 C CA . ALA A 1 72 ? -1.173 8.412 41.927 1.00 23.66 68 ALA A CA 1
ATOM 538 C C . ALA A 1 72 ? -2.526 8.470 41.223 1.00 24.78 68 ALA A C 1
ATOM 539 O O . ALA A 1 72 ? -3.395 7.621 41.460 1.00 28.36 68 ALA A O 1
ATOM 541 N N . GLY A 1 73 ? -2.708 9.441 40.322 1.00 25.09 69 GLY A N 1
ATOM 542 C CA . GLY A 1 73 ? -3.965 9.541 39.580 1.00 26.81 69 GLY A CA 1
ATOM 543 C C . GLY A 1 73 ? -4.180 8.452 38.547 1.00 26.47 69 GLY A C 1
ATOM 544 O O . GLY A 1 73 ? -5.285 8.363 37.997 1.00 28.18 69 GLY A O 1
ATOM 545 N N . SER A 1 74 ? -3.162 7.626 38.285 1.00 24.50 70 SER A N 1
ATOM 546 C CA . SER A 1 74 ? -3.208 6.537 37.313 1.00 23.45 70 SER A CA 1
ATOM 547 C C . SER A 1 74 ? -3.263 5.140 37.919 1.00 27.49 70 SER A C 1
ATOM 548 O O . SER A 1 74 ? -3.290 4.163 37.164 1.00 30.72 70 SER A O 1
ATOM 551 N N . VAL A 1 75 ? -3.248 4.994 39.251 1.00 23.65 71 VAL A N 1
ATOM 552 C CA . VAL A 1 75 ? -3.212 3.683 39.885 1.00 21.46 71 VAL A CA 1
ATOM 553 C C . VAL A 1 75 ? -4.296 3.617 40.954 1.00 23.50 71 VAL A C 1
ATOM 554 O O . VAL A 1 75 ? -4.866 4.636 41.351 1.00 29.38 71 VAL A O 1
ATOM 558 N N . ASP A 1 76 ? -4.538 2.397 41.450 1.00 28.30 72 ASP A N 1
ATOM 559 C CA . ASP A 1 76 ? -5.449 2.238 42.583 1.00 33.70 72 ASP A CA 1
ATOM 560 C C . ASP A 1 76 ? -4.811 2.728 43.876 1.00 34.30 72 ASP A C 1
ATOM 561 O O . ASP A 1 76 ? -5.454 3.428 44.669 1.00 33.93 72 ASP A O 1
ATOM 566 N N . ILE A 1 77 ? -3.556 2.364 44.121 1.00 25.27 73 ILE A N 1
ATOM 567 C CA . ILE A 1 77 ? -2.843 2.809 45.315 1.00 24.54 73 ILE A CA 1
ATOM 568 C C . ILE A 1 77 ? -1.404 3.129 44.920 1.00 24.41 73 ILE A C 1
ATOM 569 O O . ILE A 1 77 ? -0.771 2.364 44.187 1.00 25.46 73 ILE A O 1
ATOM 574 N N . LEU A 1 78 ? -0.880 4.242 45.430 1.00 26.80 74 LEU A N 1
ATOM 575 C CA . LEU A 1 78 ? 0.537 4.554 45.327 1.00 27.18 74 LEU A CA 1
ATOM 576 C C . LEU A 1 78 ? 1.198 4.353 46.684 1.00 28.25 74 LEU A C 1
ATOM 577 O O . LEU A 1 78 ? 0.828 5.019 47.655 1.00 31.68 74 LEU A O 1
ATOM 582 N N . PHE A 1 79 ? 2.182 3.463 46.742 1.00 22.61 75 PHE A N 1
ATOM 583 C CA . PHE A 1 79 ? 3.006 3.292 47.939 1.00 21.88 75 PHE A CA 1
ATOM 584 C C . PHE A 1 79 ? 4.236 4.190 47.825 1.00 27.62 75 PHE A C 1
ATOM 585 O O . PHE A 1 79 ? 5.008 4.072 46.867 1.00 25.32 75 PHE A O 1
ATOM 593 N N . HIS A 1 80 ? 4.389 5.110 48.777 1.00 25.11 76 HIS A N 1
ATOM 594 C CA . HIS A 1 80 ? 5.474 6.091 48.799 1.00 22.00 76 HIS A CA 1
ATOM 595 C C . HIS A 1 80 ? 6.351 5.729 49.997 1.00 27.60 76 HIS A C 1
ATOM 596 O O . HIS A 1 80 ? 5.841 5.611 51.113 1.00 28.43 76 HIS A O 1
ATOM 603 N N . PHE A 1 81 ? 7.649 5.515 49.758 1.00 26.77 77 PHE A N 1
ATOM 604 C CA . PHE A 1 81 ? 8.561 4.934 50.743 1.00 27.80 77 PHE A CA 1
ATOM 605 C C . PHE A 1 81 ? 9.527 5.984 51.285 1.00 32.43 77 PHE A C 1
ATOM 606 O O . PHE A 1 81 ? 9.756 7.035 50.677 1.00 40.03 77 PHE A O 1
ATOM 614 N N . GLY A 1 82 ? 10.111 5.685 52.433 1.00 36.61 78 GLY A N 1
ATOM 615 C CA . GLY A 1 82 ? 11.235 6.451 52.930 1.00 41.92 78 GLY A CA 1
ATOM 616 C C . GLY A 1 82 ? 10.881 7.672 53.741 1.00 34.80 78 GLY A C 1
ATOM 617 O O . GLY A 1 82 ? 11.754 8.201 54.443 1.00 40.46 78 GLY A O 1
ATOM 618 N N . HIS A 1 83 ? 9.628 8.113 53.715 1.00 40.07 79 HIS A N 1
ATOM 619 C CA . HIS A 1 83 ? 9.249 9.398 54.281 1.00 43.08 79 HIS A CA 1
ATOM 620 C C . HIS A 1 83 ? 8.012 9.232 55.145 1.00 52.45 79 HIS A C 1
ATOM 621 O O . HIS A 1 83 ? 7.216 8.313 54.947 1.00 47.07 79 HIS A O 1
ATOM 628 N N . ALA A 1 84 ? 7.889 10.106 56.139 1.00 58.73 80 ALA A N 1
ATOM 629 C CA . ALA A 1 84 ? 6.657 10.205 56.900 1.00 60.48 80 ALA A CA 1
ATOM 630 C C . ALA A 1 84 ? 5.636 10.965 56.079 1.00 55.08 80 ALA A C 1
ATOM 631 O O . ALA A 1 84 ? 5.980 11.889 55.339 1.00 50.10 80 ALA A O 1
ATOM 633 N N . GLY A 1 85 ? 4.372 10.583 56.230 1.00 48.84 81 GLY A N 1
ATOM 634 C CA . GLY A 1 85 ? 3.332 11.166 55.402 1.00 48.22 81 GLY A CA 1
ATOM 635 C C . GLY A 1 85 ? 3.254 12.674 55.542 1.00 47.05 81 GLY A C 1
ATOM 636 O O . GLY A 1 85 ? 3.613 13.249 56.568 1.00 51.58 81 GLY A O 1
ATOM 637 N N . MET A 1 86 ? 2.780 13.312 54.472 1.00 51.89 82 MET A N 1
ATOM 638 C CA . MET A 1 86 ? 2.570 14.749 54.400 1.00 60.14 82 MET A CA 1
ATOM 639 C C . MET A 1 86 ? 1.319 14.988 53.565 1.00 68.21 82 MET A C 1
ATOM 640 O O . MET A 1 86 ? 1.016 14.221 52.646 1.00 65.28 82 MET A O 1
ATOM 645 N N . GLY A 1 87 ? 0.583 16.045 53.905 1.00 73.84 83 GLY A N 1
ATOM 646 C CA . GLY A 1 87 ? -0.661 16.306 53.209 1.00 73.96 83 GLY A CA 1
ATOM 647 C C . GLY A 1 87 ? -1.719 15.246 53.496 1.00 69.95 83 GLY A C 1
ATOM 648 O O . GLY A 1 87 ? -1.695 14.547 54.513 1.00 73.38 83 GLY A O 1
ATOM 649 N N . GLU A 1 88 ? -2.664 15.135 52.561 1.00 67.39 84 GLU A N 1
ATOM 650 C CA . GLU A 1 88 ? -3.761 14.172 52.695 1.00 73.82 84 GLU A CA 1
ATOM 651 C C . GLU A 1 88 ? -4.238 13.823 51.280 1.00 71.72 84 GLU A C 1
ATOM 652 O O . GLU A 1 88 ? -5.074 14.523 50.710 1.00 76.49 84 GLU A O 1
ATOM 658 N N . TYR A 1 89 ? -3.695 12.741 50.735 1.00 63.77 85 TYR A N 1
ATOM 659 C CA . TYR A 1 89 ? -4.014 12.289 49.389 1.00 61.87 85 TYR A CA 1
ATOM 660 C C . TYR A 1 89 ? -4.902 11.053 49.453 1.00 64.61 85 TYR A C 1
ATOM 661 O O . TYR A 1 89 ? -4.765 10.214 50.349 1.00 68.83 85 TYR A O 1
ATOM 670 N N . GLU A 1 90 ? -5.806 10.944 48.476 1.00 61.15 86 GLU A N 1
ATOM 671 C CA . GLU A 1 90 ? -6.846 9.921 48.532 1.00 57.62 86 GLU A CA 1
ATOM 672 C C . GLU A 1 90 ? -6.261 8.511 48.544 1.00 52.81 86 GLU A C 1
ATOM 673 O O . GLU A 1 90 ? -6.682 7.669 49.341 1.00 45.19 86 GLU A O 1
ATOM 675 N N . ASN A 1 91 ? -5.281 8.232 47.679 1.00 42.05 87 ASN A N 1
ATOM 676 C CA . ASN A 1 91 ? -4.846 6.858 47.477 1.00 39.27 87 ASN A CA 1
ATOM 677 C C . ASN A 1 91 ? -3.338 6.703 47.629 1.00 35.29 87 ASN A C 1
ATOM 678 O O . ASN A 1 91 ? -2.737 5.825 47.006 1.00 33.35 87 ASN A O 1
ATOM 683 N N . VAL A 1 92 ? -2.714 7.522 48.465 1.00 31.37 88 VAL A N 1
ATOM 684 C CA . VAL A 1 92 ? -1.279 7.441 48.708 1.00 26.12 88 VAL A CA 1
ATOM 685 C C . VAL A 1 92 ? -1.065 6.831 50.086 1.00 29.58 88 VAL A C 1
ATOM 686 O O . VAL A 1 92 ? -1.638 7.302 51.080 1.00 34.46 88 VAL A O 1
ATOM 690 N N . VAL A 1 93 ? -0.282 5.758 50.140 1.00 27.53 89 VAL A N 1
ATOM 691 C CA . VAL A 1 93 ? 0.032 5.074 51.390 1.00 29.65 89 VAL A CA 1
ATOM 692 C C . VAL A 1 93 ? 1.510 5.267 51.693 1.00 33.25 89 VAL A C 1
ATOM 693 O O . VAL A 1 93 ? 2.364 4.949 50.859 1.00 28.92 89 VAL A O 1
ATOM 697 N N . PHE A 1 94 ? 1.819 5.771 52.890 1.00 30.30 90 PHE A N 1
ATOM 698 C CA . PHE A 1 94 ? 3.190 6.092 53.261 1.00 29.77 90 PHE A CA 1
ATOM 699 C C . PHE A 1 94 ? 3.810 4.939 54.042 1.00 34.70 90 PHE A C 1
ATOM 700 O O . PHE A 1 94 ? 3.274 4.531 55.079 1.00 42.28 90 PHE A O 1
ATOM 708 N N . ILE A 1 95 ? 4.931 4.419 53.536 1.00 29.88 91 ILE A N 1
ATOM 709 C CA . ILE A 1 95 ? 5.641 3.284 54.122 1.00 33.46 91 ILE A CA 1
ATOM 710 C C . ILE A 1 95 ? 6.926 3.827 54.732 1.00 37.49 91 ILE A C 1
ATOM 711 O O . ILE A 1 95 ? 7.812 4.289 54.008 1.00 37.93 91 ILE A O 1
ATOM 716 N N . GLU A 1 96 ? 7.039 3.722 56.059 1.00 54.41 92 GLU A N 1
ATOM 717 C CA . GLU A 1 96 ? 8.020 4.509 56.806 1.00 65.73 92 GLU A CA 1
ATOM 718 C C . GLU A 1 96 ? 9.452 4.243 56.352 1.00 59.55 92 GLU A C 1
ATOM 719 O O . GLU A 1 96 ? 10.201 5.179 56.053 1.00 64.92 92 GLU A O 1
ATOM 725 N N . ALA A 1 97 ? 9.855 2.973 56.320 1.00 47.07 93 ALA A N 1
ATOM 726 C CA . ALA A 1 97 ? 11.249 2.575 56.117 1.00 47.25 93 ALA A CA 1
ATOM 727 C C . ALA A 1 97 ? 12.156 3.152 57.214 1.00 51.85 93 ALA A C 1
ATOM 728 O O . ALA A 1 97 ? 13.098 3.903 56.960 1.00 51.17 93 ALA A O 1
ATOM 730 N N A ARG A 1 98 ? 11.861 2.763 58.453 0.53 53.83 94 ARG A N 1
ATOM 731 N N B ARG A 1 98 ? 11.852 2.771 58.452 0.47 53.88 94 ARG A N 1
ATOM 732 C CA A ARG A 1 98 ? 12.652 3.221 59.589 0.53 54.62 94 ARG A CA 1
ATOM 733 C CA B ARG A 1 98 ? 12.658 3.198 59.587 0.47 54.78 94 ARG A CA 1
ATOM 734 C C A ARG A 1 98 ? 14.018 2.542 59.596 0.53 55.30 94 ARG A C 1
ATOM 735 C C B ARG A 1 98 ? 14.040 2.554 59.535 0.47 55.17 94 ARG A C 1
ATOM 736 O O A ARG A 1 98 ? 14.157 1.383 59.194 0.53 55.20 94 ARG A O 1
ATOM 737 O O B ARG A 1 98 ? 14.213 1.436 59.041 0.47 54.67 94 ARG A O 1
ATOM 752 N N . SER A 1 99 ? 15.033 3.277 60.046 1.00 50.07 95 SER A N 1
ATOM 753 C CA . SER A 1 99 ? 16.391 2.754 60.096 1.00 46.89 95 SER A CA 1
ATOM 754 C C . SER A 1 99 ? 16.584 1.936 61.366 1.00 46.48 95 SER A C 1
ATOM 755 O O . SER A 1 99 ? 16.006 2.235 62.417 1.00 51.99 95 SER A O 1
ATOM 758 N N . ASN A 1 100 ? 17.411 0.899 61.267 1.00 47.65 96 ASN A N 1
ATOM 759 C CA . ASN A 1 100 ? 17.638 0.004 62.395 1.00 53.53 96 ASN A CA 1
ATOM 760 C C . ASN A 1 100 ? 18.936 0.295 63.143 1.00 54.76 96 ASN A C 1
ATOM 761 O O . ASN A 1 100 ? 19.238 -0.398 64.116 1.00 56.62 96 ASN A O 1
ATOM 766 N N . ILE A 1 101 ? 19.700 1.311 62.726 1.00 53.76 97 ILE A N 1
ATOM 767 C CA . ILE A 1 101 ? 20.980 1.582 63.366 1.00 56.50 97 ILE A CA 1
ATOM 768 C C . ILE A 1 101 ? 20.753 2.012 64.812 1.00 49.45 97 ILE A C 1
ATOM 769 O O . ILE A 1 101 ? 19.804 2.744 65.126 1.00 53.65 97 ILE A O 1
ATOM 774 N N . ASP A 1 102 ? 21.612 1.525 65.708 1.00 47.65 98 ASP A N 1
ATOM 775 C CA . ASP A 1 102 ? 21.538 1.839 67.132 1.00 48.98 98 ASP A CA 1
ATOM 776 C C . ASP A 1 102 ? 22.070 3.254 67.362 1.00 54.96 98 ASP A C 1
ATOM 777 O O . ASP A 1 102 ? 23.212 3.559 66.996 1.00 54.34 98 ASP A O 1
ATOM 782 N N . ILE A 1 103 ? 21.243 4.125 67.950 1.00 51.86 99 ILE A N 1
ATOM 783 C CA . ILE A 1 103 ? 21.666 5.500 68.213 1.00 46.82 99 ILE A CA 1
ATOM 784 C C . ILE A 1 103 ? 22.184 5.705 69.631 1.00 46.42 99 ILE A C 1
ATOM 785 O O . ILE A 1 103 ? 22.740 6.776 69.920 1.00 49.44 99 ILE A O 1
ATOM 790 N N . ILE A 1 104 ? 22.036 4.717 70.522 1.00 48.35 100 ILE A N 1
ATOM 791 C CA . ILE A 1 104 ? 22.458 4.904 71.914 1.00 47.89 100 ILE A CA 1
ATOM 792 C C . ILE A 1 104 ? 23.952 5.176 72.049 1.00 49.44 100 ILE A C 1
ATOM 793 O O . ILE A 1 104 ? 24.332 6.001 72.898 1.00 51.49 100 ILE A O 1
ATOM 798 N N . PRO A 1 105 ? 24.855 4.529 71.293 1.00 47.90 101 PRO A N 1
ATOM 799 C CA . PRO A 1 105 ? 26.279 4.874 71.455 1.00 52.22 101 PRO A CA 1
ATOM 800 C C . PRO A 1 105 ? 26.587 6.324 71.118 1.00 48.26 101 PRO A C 1
ATOM 801 O O . PRO A 1 105 ? 27.379 6.957 71.826 1.00 46.59 101 PRO A O 1
ATOM 805 N N . ALA A 1 106 ? 25.983 6.867 70.057 1.00 47.85 102 ALA A N 1
ATOM 806 C CA . ALA A 1 106 ? 26.259 8.250 69.679 1.00 44.67 102 ALA A CA 1
ATOM 807 C C . ALA A 1 106 ? 25.737 9.218 70.731 1.00 48.98 102 ALA A C 1
ATOM 808 O O . ALA A 1 106 ? 26.371 10.242 71.014 1.00 51.86 102 ALA A O 1
ATOM 810 N N . VAL A 1 107 ? 24.589 8.901 71.333 1.00 46.96 103 VAL A N 1
ATOM 811 C CA . VAL A 1 107 ? 24.015 9.764 72.362 1.00 51.59 103 VAL A CA 1
ATOM 812 C C . VAL A 1 107 ? 24.927 9.823 73.580 1.00 52.54 103 VAL A C 1
ATOM 813 O O . VAL A 1 107 ? 25.206 10.905 74.115 1.00 48.34 103 VAL A O 1
ATOM 817 N N . LYS A 1 108 ? 25.397 8.660 74.044 1.00 46.94 104 LYS A N 1
ATOM 818 C CA . LYS A 1 108 ? 26.337 8.646 75.157 1.00 48.97 104 LYS A CA 1
ATOM 819 C C . LYS A 1 108 ? 27.599 9.429 74.814 1.00 49.01 104 LYS A C 1
ATOM 820 O O . LYS A 1 108 ? 28.144 10.143 75.662 1.00 54.03 104 LYS A O 1
ATOM 826 N N . THR A 1 109 ? 28.054 9.331 73.561 1.00 50.03 105 THR A N 1
ATOM 827 C CA . THR A 1 109 ? 29.221 10.082 73.105 1.00 49.85 105 THR A CA 1
ATOM 828 C C . THR A 1 109 ? 29.007 11.585 73.223 1.00 48.22 105 THR A C 1
ATOM 829 O O . THR A 1 109 ? 29.954 12.330 73.497 1.00 55.38 105 THR A O 1
ATOM 833 N N . ALA A 1 110 ? 27.776 12.049 73.030 1.00 48.46 106 ALA A N 1
ATOM 834 C CA . ALA A 1 110 ? 27.499 13.477 73.103 1.00 49.75 106 ALA A CA 1
ATOM 835 C C . ALA A 1 110 ? 27.345 13.975 74.530 1.00 53.40 106 ALA A C 1
ATOM 836 O O . ALA A 1 110 ? 27.414 15.187 74.756 1.00 56.80 106 ALA A O 1
ATOM 838 N N . LEU A 1 111 ? 27.156 13.069 75.492 1.00 48.62 107 LEU A N 1
ATOM 839 C CA . LEU A 1 111 ? 26.843 13.483 76.855 1.00 50.28 107 LEU A CA 1
ATOM 840 C C . LEU A 1 111 ? 27.903 14.417 77.423 1.00 58.59 107 LEU A C 1
ATOM 841 O O . LEU A 1 111 ? 27.579 15.353 78.165 1.00 61.18 107 LEU A O 1
ATOM 846 N N . ASN A 1 112 ? 29.173 14.177 77.101 1.00 57.39 108 ASN A N 1
ATOM 847 C CA . ASN A 1 112 ? 30.246 14.988 77.662 1.00 67.16 108 ASN A CA 1
ATOM 848 C C . ASN A 1 112 ? 30.470 16.288 76.891 1.00 62.28 108 ASN A C 1
ATOM 849 O O . ASN A 1 112 ? 31.500 16.940 77.082 1.00 64.59 108 ASN A O 1
ATOM 854 N N . LEU A 1 113 ? 29.542 16.666 76.016 1.00 59.09 109 LEU A N 1
ATOM 855 C CA . LEU A 1 113 ? 29.545 17.980 75.396 1.00 55.82 109 LEU A CA 1
ATOM 856 C C . LEU A 1 113 ? 28.394 18.848 75.882 1.00 59.38 109 LEU A C 1
ATOM 857 O O . LEU A 1 113 ? 28.265 19.996 75.441 1.00 65.50 109 LEU A O 1
ATOM 862 N N . LEU A 1 114 ? 27.573 18.341 76.795 1.00 56.61 110 LEU A N 1
ATOM 863 C CA . LEU A 1 114 ? 26.430 19.084 77.302 1.00 66.83 110 LEU A CA 1
ATOM 864 C C . LEU A 1 114 ? 26.850 20.023 78.429 1.00 67.80 110 LEU A C 1
ATOM 865 O O . LEU A 1 114 ? 27.543 19.617 79.368 1.00 69.58 110 LEU A O 1
ATOM 870 N N . LYS A 1 115 ? 26.428 21.281 78.335 1.00 62.28 111 LYS A N 1
ATOM 871 C CA . LYS A 1 115 ? 26.672 22.261 79.386 1.00 67.80 111 LYS A CA 1
ATOM 872 C C . LYS A 1 115 ? 25.453 22.484 80.266 1.00 74.01 111 LYS A C 1
ATOM 873 O O . LYS A 1 115 ? 25.584 22.589 81.491 1.00 81.13 111 LYS A O 1
ATOM 875 N N . ALA A 1 116 ? 24.271 22.550 79.665 1.00 68.04 112 ALA A N 1
ATOM 876 C CA . ALA A 1 116 ? 23.041 22.856 80.371 1.00 67.95 112 ALA A CA 1
ATOM 877 C C . ALA A 1 116 ? 22.434 21.588 80.958 1.00 69.58 112 ALA A C 1
ATOM 878 O O . ALA A 1 116 ? 22.963 20.484 80.801 1.00 74.62 112 ALA A O 1
ATOM 880 N N . ASN A 1 117 ? 21.287 21.742 81.630 1.00 68.34 113 ASN A N 1
ATOM 881 C CA . ASN A 1 117 ? 20.631 20.621 82.289 1.00 70.19 113 ASN A CA 1
ATOM 882 C C . ASN A 1 117 ? 19.308 20.206 81.661 1.00 71.43 113 ASN A C 1
ATOM 883 O O . ASN A 1 117 ? 18.859 19.081 81.906 1.00 70.82 113 ASN A O 1
ATOM 888 N N . ARG A 1 118 ? 18.673 21.073 80.872 1.00 67.28 114 ARG A N 1
ATOM 889 C CA . ARG A 1 118 ? 17.449 20.737 80.152 1.00 64.30 114 ARG A CA 1
ATOM 890 C C . ARG A 1 118 ? 17.814 20.500 78.688 1.00 61.43 114 ARG A C 1
ATOM 891 O O . ARG A 1 118 ? 18.147 21.447 77.968 1.00 49.21 114 ARG A O 1
ATOM 893 N N . ILE A 1 119 ? 17.754 19.238 78.251 1.00 54.39 115 ILE A N 1
ATOM 894 C CA . ILE A 1 119 ? 18.233 18.827 76.935 1.00 52.83 115 ILE A CA 1
ATOM 895 C C . ILE A 1 119 ? 17.047 18.463 76.062 1.00 44.80 115 ILE A C 1
ATOM 896 O O . ILE A 1 119 ? 16.120 17.777 76.508 1.00 54.15 115 ILE A O 1
ATOM 901 N N . GLY A 1 120 ? 17.090 18.905 74.805 1.00 46.77 116 GLY A N 1
ATOM 902 C CA . GLY A 1 120 ? 16.125 18.502 73.801 1.00 43.93 116 GLY A CA 1
ATOM 903 C C . GLY A 1 120 ? 16.776 17.611 72.760 1.00 47.45 116 GLY A C 1
ATOM 904 O O . GLY A 1 120 ? 17.966 17.754 72.457 1.00 40.80 116 GLY A O 1
ATOM 905 N N . LEU A 1 121 ? 15.983 16.686 72.216 1.00 42.09 117 LEU A N 1
ATOM 906 C CA . LEU A 1 121 ? 16.419 15.731 71.200 1.00 40.53 117 LEU A CA 1
ATOM 907 C C . LEU A 1 121 ? 15.600 15.922 69.939 1.00 36.17 117 LEU A C 1
ATOM 908 O O . LEU A 1 121 ? 14.373 16.019 70.001 1.00 42.81 117 LEU A O 1
ATOM 913 N N . ILE A 1 122 ? 16.278 15.963 68.795 1.00 35.86 118 ILE A N 1
ATOM 914 C CA . ILE A 1 122 ? 15.612 15.938 67.500 1.00 33.38 118 ILE A CA 1
ATOM 915 C C . ILE A 1 122 ? 16.375 14.976 66.608 1.00 37.24 118 ILE A C 1
ATOM 916 O O . ILE A 1 122 ? 17.557 14.684 66.822 1.00 36.63 118 ILE A O 1
ATOM 921 N N . THR A 1 123 ? 15.676 14.478 65.603 1.00 35.44 119 THR A N 1
ATOM 922 C CA . THR A 1 123 ? 16.276 13.593 64.620 1.00 33.97 119 THR A CA 1
ATOM 923 C C . THR A 1 123 ? 15.415 13.671 63.367 1.00 36.53 119 THR A C 1
ATOM 924 O O . THR A 1 123 ? 14.456 14.452 63.298 1.00 33.69 119 THR A O 1
ATOM 928 N N . THR A 1 124 ? 15.804 12.909 62.349 1.00 37.03 120 THR A N 1
ATOM 929 C CA . THR A 1 124 ? 15.010 12.790 61.138 1.00 39.99 120 THR A CA 1
ATOM 930 C C . THR A 1 124 ? 14.131 11.548 61.245 1.00 35.61 120 THR A C 1
ATOM 931 O O . THR A 1 124 ? 14.224 10.775 62.198 1.00 39.72 120 THR A O 1
ATOM 935 N N . VAL A 1 125 ? 13.259 11.359 60.252 1.00 39.17 121 VAL A N 1
ATOM 936 C CA . VAL A 1 125 ? 12.173 10.393 60.420 1.00 41.67 121 VAL A CA 1
ATOM 937 C C . VAL A 1 125 ? 12.699 8.967 60.575 1.00 36.78 121 VAL A C 1
ATOM 938 O O . VAL A 1 125 ? 12.067 8.133 61.236 1.00 42.15 121 VAL A O 1
ATOM 942 N N . GLN A 1 126 ? 13.846 8.653 59.981 1.00 40.80 122 GLN A N 1
ATOM 943 C CA . GLN A 1 126 ? 14.287 7.264 60.036 1.00 38.76 122 GLN A CA 1
ATOM 944 C C . GLN A 1 126 ? 14.760 6.848 61.425 1.00 41.25 122 GLN A C 1
ATOM 945 O O . GLN A 1 126 ? 15.043 5.659 61.649 1.00 40.31 122 GLN A O 1
ATOM 951 N N . HIS A 1 127 ? 14.806 7.772 62.385 1.00 37.96 123 HIS A N 1
ATOM 952 C CA . HIS A 1 127 ? 15.226 7.434 63.734 1.00 37.67 123 HIS A CA 1
ATOM 953 C C . HIS A 1 127 ? 14.220 7.833 64.811 1.00 36.27 123 HIS A C 1
ATOM 954 O O . HIS A 1 127 ? 14.517 7.664 65.991 1.00 35.59 123 HIS A O 1
ATOM 961 N N . VAL A 1 128 ? 13.034 8.339 64.454 1.00 38.96 124 VAL A N 1
ATOM 962 C CA . VAL A 1 128 ? 12.171 8.931 65.477 1.00 40.51 124 VAL A CA 1
ATOM 963 C C . VAL A 1 128 ? 11.634 7.891 66.445 1.00 43.79 124 VAL A C 1
ATOM 964 O O . VAL A 1 128 ? 11.277 8.231 67.578 1.00 42.93 124 VAL A O 1
ATOM 968 N N . HIS A 1 129 ? 11.582 6.627 66.038 1.00 39.18 125 HIS A N 1
ATOM 969 C CA . HIS A 1 129 ? 11.115 5.580 66.932 1.00 39.40 125 HIS A CA 1
ATOM 970 C C . HIS A 1 129 ? 12.127 5.243 68.022 1.00 43.39 125 HIS A C 1
ATOM 971 O O . HIS A 1 129 ? 11.779 4.524 68.961 1.00 45.79 125 HIS A O 1
ATOM 978 N N . LYS A 1 130 ? 13.348 5.768 67.946 1.00 43.85 126 LYS A N 1
ATOM 979 C CA . LYS A 1 130 ? 14.382 5.449 68.927 1.00 42.06 126 LYS A CA 1
ATOM 980 C C . LYS A 1 130 ? 14.634 6.578 69.921 1.00 46.37 126 LYS A C 1
ATOM 981 O O . LYS A 1 130 ? 15.466 6.423 70.822 1.00 42.18 126 LYS A O 1
ATOM 987 N N . LEU A 1 131 ? 13.911 7.697 69.805 1.00 42.85 127 LEU A N 1
ATOM 988 C CA . LEU A 1 131 ? 14.147 8.836 70.684 1.00 47.22 127 LEU A CA 1
ATOM 989 C C . LEU A 1 131 ? 13.722 8.558 72.120 1.00 49.46 127 LEU A C 1
ATOM 990 O O . LEU A 1 131 ? 14.346 9.077 73.055 1.00 47.44 127 LEU A O 1
ATOM 995 N N . GLU A 1 132 ? 12.679 7.746 72.319 1.00 56.00 128 GLU A N 1
ATOM 996 C CA . GLU A 1 132 ? 12.197 7.473 73.672 1.00 61.10 128 GLU A CA 1
ATOM 997 C C . GLU A 1 132 ? 13.285 6.854 74.543 1.00 56.34 128 GLU A C 1
ATOM 998 O O . GLU A 1 132 ? 13.506 7.282 75.683 1.00 53.15 128 GLU A O 1
ATOM 1004 N N . GLU A 1 133 ? 13.970 5.831 74.029 1.00 55.48 129 GLU A N 1
ATOM 1005 C CA . GLU A 1 133 ? 15.015 5.191 74.819 1.00 53.62 129 GLU A CA 1
ATOM 1006 C C . GLU A 1 133 ? 16.224 6.103 74.996 1.00 50.68 129 GLU A C 1
ATOM 1007 O O . GLU A 1 133 ? 16.916 6.021 76.020 1.00 48.92 129 GLU A O 1
ATOM 1013 N N . ALA A 1 134 ? 16.490 6.984 74.021 1.00 48.02 130 ALA A N 1
ATOM 1014 C CA . ALA A 1 134 ? 17.529 7.994 74.209 1.00 49.23 130 ALA A CA 1
ATOM 1015 C C . ALA A 1 134 ? 17.168 8.956 75.334 1.00 49.21 130 ALA A C 1
ATOM 1016 O O . ALA A 1 134 ? 18.036 9.361 76.118 1.00 46.31 130 ALA A O 1
ATOM 1018 N N A CYS A 1 135 ? 15.890 9.338 75.425 0.54 49.97 131 CYS A N 1
ATOM 1019 N N B CYS A 1 135 ? 15.892 9.343 75.428 0.46 50.23 131 CYS A N 1
ATOM 1020 C CA A CYS A 1 135 ? 15.462 10.226 76.500 0.54 55.45 131 CYS A CA 1
ATOM 1021 C CA B CYS A 1 135 ? 15.471 10.238 76.501 0.46 55.41 131 CYS A CA 1
ATOM 1022 C C A CYS A 1 135 ? 15.638 9.562 77.861 0.54 58.81 131 CYS A C 1
ATOM 1023 C C B CYS A 1 135 ? 15.608 9.570 77.866 0.46 58.87 131 CYS A C 1
ATOM 1024 O O A CYS A 1 135 ? 15.986 10.226 78.847 0.54 60.83 131 CYS A O 1
ATOM 1025 O O B CYS A 1 135 ? 15.906 10.242 78.862 0.46 61.11 131 CYS A O 1
ATOM 1030 N N . LYS A 1 136 ? 15.410 8.250 77.935 1.00 59.80 132 LYS A N 1
ATOM 1031 C CA . LYS A 1 136 ? 15.622 7.542 79.194 1.00 57.68 132 LYS A CA 1
ATOM 1032 C C . LYS A 1 136 ? 17.090 7.592 79.603 1.00 57.81 132 LYS A C 1
ATOM 1033 O O . LYS A 1 136 ? 17.407 7.761 80.787 1.00 58.45 132 LYS A O 1
ATOM 1035 N N . VAL A 1 137 ? 17.997 7.470 78.631 1.00 55.85 133 VAL A N 1
ATOM 1036 C CA . VAL A 1 137 ? 19.426 7.474 78.935 1.00 57.70 133 VAL A CA 1
ATOM 1037 C C . VAL A 1 137 ? 19.864 8.830 79.483 1.00 58.03 133 VAL A C 1
ATOM 1038 O O . VAL A 1 137 ? 20.627 8.907 80.452 1.00 53.70 133 VAL A O 1
ATOM 1042 N N . ILE A 1 138 ? 19.390 9.920 78.877 1.00 50.54 134 ILE A N 1
ATOM 1043 C CA . ILE A 1 138 ? 19.827 11.241 79.317 1.00 57.07 134 ILE A CA 1
ATOM 1044 C C . ILE A 1 138 ? 19.267 11.567 80.697 1.00 56.48 134 ILE A C 1
ATOM 1045 O O . ILE A 1 138 ? 19.935 12.222 81.505 1.00 63.92 134 ILE A O 1
ATOM 1050 N N . LYS A 1 139 ? 18.053 11.105 81.001 1.00 53.59 135 LYS A N 1
ATOM 1051 C CA . LYS A 1 139 ? 17.507 11.308 82.338 1.00 54.77 135 LYS A CA 1
ATOM 1052 C C . LYS A 1 139 ? 18.253 10.476 83.373 1.00 63.20 135 LYS A C 1
ATOM 1053 O O . LYS A 1 139 ? 18.346 10.870 84.542 1.00 58.71 135 LYS A O 1
ATOM 1059 N N . GLU A 1 140 ? 18.796 9.329 82.962 1.00 57.61 136 GLU A N 1
ATOM 1060 C CA . GLU A 1 140 ? 19.598 8.525 83.874 1.00 62.25 136 GLU A CA 1
ATOM 1061 C C . GLU A 1 140 ? 20.967 9.141 84.128 1.00 59.57 136 GLU A C 1
ATOM 1062 O O . GLU A 1 140 ? 21.584 8.838 85.154 1.00 61.63 136 GLU A O 1
ATOM 1068 N N . TYR A 1 141 ? 21.448 9.997 83.226 1.00 65.55 137 TYR A N 1
ATOM 1069 C CA . TYR A 1 141 ? 22.688 10.741 83.400 1.00 65.20 137 TYR A CA 1
ATOM 1070 C C . TYR A 1 141 ? 22.501 12.022 84.200 1.00 71.47 137 TYR A C 1
ATOM 1071 O O . TYR A 1 141 ? 23.435 12.824 84.287 1.00 76.45 137 TYR A O 1
ATOM 1073 N N . GLY A 1 142 ? 21.318 12.241 84.769 1.00 72.78 138 GLY A N 1
ATOM 1074 C CA . GLY A 1 142 ? 21.063 13.373 85.628 1.00 78.56 138 GLY A CA 1
ATOM 1075 C C . GLY A 1 142 ? 20.377 14.544 84.955 1.00 78.61 138 GLY A C 1
ATOM 1076 O O . GLY A 1 142 ? 19.868 15.429 85.654 1.00 81.81 138 GLY A O 1
ATOM 1077 N N . LYS A 1 143 ? 20.345 14.574 83.626 1.00 65.10 139 LYS A N 1
ATOM 1078 C CA . LYS A 1 143 ? 19.755 15.699 82.923 1.00 66.02 139 LYS A CA 1
ATOM 1079 C C . LYS A 1 143 ? 18.239 15.558 82.852 1.00 75.44 139 LYS A C 1
ATOM 1080 O O . LYS A 1 143 ? 17.674 14.484 83.077 1.00 82.09 139 LYS A O 1
ATOM 1086 N N . GLU A 1 144 ? 17.577 16.669 82.549 1.00 73.19 140 GLU A N 1
ATOM 1087 C CA . GLU A 1 144 ? 16.199 16.633 82.085 1.00 72.36 140 GLU A CA 1
ATOM 1088 C C . GLU A 1 144 ? 16.215 16.492 80.570 1.00 58.17 140 GLU A C 1
ATOM 1089 O O . GLU A 1 144 ? 17.084 17.052 79.899 1.00 60.41 140 GLU A O 1
ATOM 1091 N N A CYS A 1 145 ? 15.261 15.743 80.037 0.78 58.27 141 CYS A N 1
ATOM 1092 N N B CYS A 1 145 ? 15.257 15.723 80.038 0.22 58.58 141 CYS A N 1
ATOM 1093 C CA A CYS A 1 145 ? 15.206 15.557 78.596 0.78 57.78 141 CYS A CA 1
ATOM 1094 C CA B CYS A 1 145 ? 15.157 15.422 78.611 0.22 57.88 141 CYS A CA 1
ATOM 1095 C C A CYS A 1 145 ? 13.768 15.675 78.121 0.78 56.82 141 CYS A C 1
ATOM 1096 C C B CYS A 1 145 ? 13.734 15.674 78.132 0.22 56.58 141 CYS A C 1
ATOM 1097 O O A CYS A 1 145 ? 12.840 15.192 78.776 0.78 56.57 141 CYS A O 1
ATOM 1098 O O B CYS A 1 145 ? 12.772 15.277 78.797 0.22 57.15 141 CYS A O 1
ATOM 1103 N N . VAL A 1 146 ? 13.597 16.332 76.978 1.00 54.33 142 VAL A N 1
ATOM 1104 C CA . VAL A 1 146 ? 12.291 16.565 76.372 1.00 56.21 142 VAL A CA 1
ATOM 1105 C C . VAL A 1 146 ? 12.396 16.290 74.880 1.00 52.27 142 VAL A C 1
ATOM 1106 O O . VAL A 1 146 ? 13.432 16.556 74.259 1.00 50.04 142 VAL A O 1
ATOM 1110 N N . ILE A 1 147 ? 11.323 15.754 74.305 1.00 52.63 143 ILE A N 1
ATOM 1111 C CA . ILE A 1 147 ? 11.208 15.554 72.865 1.00 48.85 143 ILE A CA 1
ATOM 1112 C C . ILE A 1 147 ? 10.037 16.402 72.394 1.00 56.37 143 ILE A C 1
ATOM 1113 O O . ILE A 1 147 ? 8.884 16.138 72.758 1.00 59.98 143 ILE A O 1
ATOM 1118 N N . GLY A 1 148 ? 10.331 17.422 71.591 1.00 55.02 144 GLY A N 1
ATOM 1119 C CA . GLY A 1 148 ? 9.309 18.374 71.211 1.00 53.78 144 GLY A CA 1
ATOM 1120 C C . GLY A 1 148 ? 8.322 17.804 70.214 1.00 52.18 144 GLY A C 1
ATOM 1121 O O . GLY A 1 148 ? 8.660 16.977 69.371 1.00 49.47 144 GLY A O 1
ATOM 1122 N N . LYS A 1 149 ? 7.083 18.278 70.313 1.00 54.84 145 LYS A N 1
ATOM 1123 C CA . LYS A 1 149 ? 6.000 17.782 69.480 1.00 57.38 145 LYS A CA 1
ATOM 1124 C C . LYS A 1 149 ? 6.113 18.331 68.061 1.00 53.98 145 LYS A C 1
ATOM 1125 O O . LYS A 1 149 ? 6.669 19.408 67.828 1.00 53.47 145 LYS A O 1
ATOM 1127 N N . GLY A 1 150 ? 5.584 17.570 67.109 1.00 54.85 146 GLY A N 1
ATOM 1128 C CA . GLY A 1 150 ? 5.601 17.967 65.719 1.00 54.60 146 GLY A CA 1
ATOM 1129 C C . GLY A 1 150 ? 4.427 18.861 65.367 1.00 53.45 146 GLY A C 1
ATOM 1130 O O . GLY A 1 150 ? 3.661 19.308 66.222 1.00 51.09 146 GLY A O 1
ATOM 1131 N N . ASP A 1 151 ? 4.303 19.144 64.066 1.00 55.18 147 ASP A N 1
ATOM 1132 C CA . ASP A 1 151 ? 3.178 19.918 63.555 1.00 53.49 147 ASP A CA 1
ATOM 1133 C C . ASP A 1 151 ? 2.640 19.196 62.320 1.00 56.11 147 ASP A C 1
ATOM 1134 O O . ASP A 1 151 ? 3.167 18.129 61.968 1.00 47.89 147 ASP A O 1
ATOM 1139 N N . PRO A 1 152 ? 1.580 19.702 61.650 1.00 57.24 148 PRO A N 1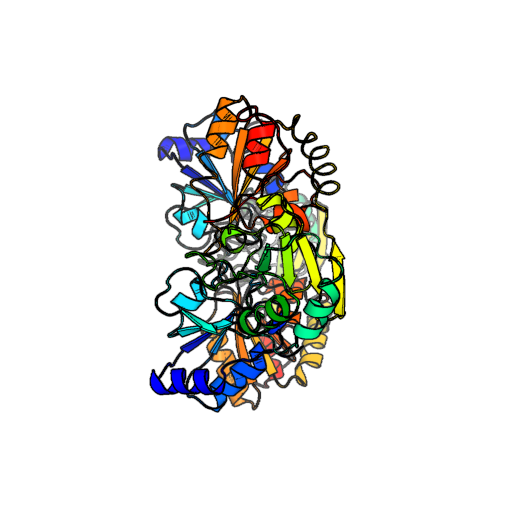
ATOM 1140 C CA . PRO A 1 152 ? 1.053 18.989 60.474 1.00 57.14 148 PRO A CA 1
ATOM 1141 C C . PRO A 1 152 ? 2.072 18.655 59.390 1.00 59.45 148 PRO A C 1
ATOM 1142 O O . PRO A 1 152 ? 1.853 17.730 58.602 1.00 65.34 148 PRO A O 1
ATOM 1146 N N . ARG A 1 153 ? 3.191 19.374 59.343 1.00 51.64 149 ARG A N 1
ATOM 1147 C CA . ARG A 1 153 ? 4.199 19.149 58.311 1.00 53.35 149 ARG A CA 1
ATOM 1148 C C . ARG A 1 153 ? 5.226 18.087 58.711 1.00 54.30 149 ARG A C 1
ATOM 1149 O O . ARG A 1 153 ? 5.713 17.333 57.855 1.00 46.08 149 ARG A O 1
ATOM 1157 N N . ALA A 1 154 ? 5.564 18.010 59.998 1.00 51.99 150 ALA A N 1
ATOM 1158 C CA . ALA A 1 154 ? 6.492 17.010 60.529 1.00 53.94 150 ALA A CA 1
ATOM 1159 C C . ALA A 1 154 ? 5.795 16.362 61.722 1.00 50.10 150 ALA A C 1
ATOM 1160 O O . ALA A 1 154 ? 5.862 16.884 62.837 1.00 51.53 150 ALA A O 1
ATOM 1162 N N . ILE A 1 155 ? 5.127 15.230 61.484 1.00 50.64 151 ILE A N 1
ATOM 1163 C CA . ILE A 1 155 ? 4.118 14.747 62.427 1.00 54.70 151 ILE A CA 1
ATOM 1164 C C . ILE A 1 155 ? 4.735 14.135 63.681 1.00 50.57 151 ILE A C 1
ATOM 1165 O O . ILE A 1 155 ? 4.114 14.147 64.751 1.00 57.07 151 ILE A O 1
ATOM 1167 N N . TYR A 1 156 ? 5.948 13.615 63.588 1.00 41.71 152 TYR A N 1
ATOM 1168 C CA . TYR A 1 156 ? 6.404 12.813 64.720 1.00 43.83 152 TYR A CA 1
ATOM 1169 C C . TYR A 1 156 ? 7.144 13.671 65.736 1.00 43.28 152 TYR A C 1
ATOM 1170 O O . TYR A 1 156 ? 7.893 14.573 65.357 1.00 42.70 152 TYR A O 1
ATOM 1179 N N . PRO A 1 157 ? 6.943 13.404 67.022 1.00 46.58 153 PRO A N 1
ATOM 1180 C CA . PRO A 1 157 ? 7.727 14.106 68.042 1.00 50.65 153 PRO A CA 1
ATOM 1181 C C . PRO A 1 157 ? 9.218 13.956 67.769 1.00 43.03 153 PRO A C 1
ATOM 1182 O O . PRO A 1 157 ? 9.697 12.887 67.379 1.00 41.98 153 PRO A O 1
ATOM 1186 N N . GLY A 1 158 ? 9.943 15.058 67.929 1.00 40.28 154 GLY A N 1
ATOM 1187 C CA . GLY A 1 158 ? 11.367 15.086 67.687 1.00 36.40 154 GLY A CA 1
ATOM 1188 C C . GLY A 1 158 ? 11.787 15.187 66.237 1.00 31.46 154 GLY A C 1
ATOM 1189 O O . GLY A 1 158 ? 12.982 15.358 65.974 1.00 41.05 154 GLY A O 1
ATOM 1190 N N . GLN A 1 159 ? 10.858 15.123 65.285 1.00 30.38 155 GLN A N 1
ATOM 1191 C CA . GLN A 1 159 ? 11.216 15.092 63.869 1.00 28.97 155 GLN A CA 1
ATOM 1192 C C . GLN A 1 159 ? 11.462 16.494 63.317 1.00 32.03 155 GLN A C 1
ATOM 1193 O O . GLN A 1 159 ? 10.604 17.376 63.438 1.00 36.99 155 GLN A O 1
ATOM 1199 N N . VAL A 1 160 ? 12.626 16.698 62.701 1.00 29.94 156 VAL A N 1
ATOM 1200 C CA . VAL A 1 160 ? 12.857 17.925 61.946 1.00 31.86 156 VAL A CA 1
ATOM 1201 C C . VAL A 1 160 ? 13.072 17.580 60.480 1.00 28.25 156 VAL A C 1
ATOM 1202 O O . VAL A 1 160 ? 13.500 16.473 60.132 1.00 29.36 156 VAL A O 1
ATOM 1206 N N . LEU A 1 161 ? 12.778 18.556 59.621 1.00 25.08 157 LEU A N 1
ATOM 1207 C CA . LEU A 1 161 ? 13.063 18.544 58.190 1.00 27.41 157 LEU A CA 1
ATOM 1208 C C . LEU A 1 161 ? 13.963 19.721 57.845 1.00 24.85 157 LEU A C 1
ATOM 1209 O O . LEU A 1 161 ? 14.169 20.627 58.651 1.00 30.86 157 LEU A O 1
ATOM 1214 N N . GLY A 1 162 ? 14.495 19.731 56.622 1.00 23.73 158 GLY A N 1
ATOM 1215 C CA . GLY A 1 162 ? 15.285 20.894 56.227 1.00 26.84 158 GLY A CA 1
ATOM 1216 C C . GLY A 1 162 ? 14.471 22.166 56.132 1.00 27.25 158 GLY A C 1
ATOM 1217 O O . GLY A 1 162 ? 15.044 23.260 56.028 1.00 26.62 158 GLY A O 1
ATOM 1218 N N . CYS A 1 163 ? 13.146 22.034 56.201 1.00 22.51 159 CYS A N 1
ATOM 1219 C CA . CYS A 1 163 ? 12.202 23.118 56.057 1.00 23.13 159 CYS A CA 1
ATOM 1220 C C . CYS A 1 163 ? 11.274 23.234 57.254 1.00 26.48 159 CYS A C 1
ATOM 1221 O O . CYS A 1 163 ? 10.282 23.953 57.170 1.00 26.26 159 CYS A O 1
ATOM 1224 N N . ASN A 1 164 ? 11.547 22.537 58.357 1.00 26.59 160 ASN A N 1
ATOM 1225 C CA . ASN A 1 164 ? 10.622 22.575 59.481 1.00 27.91 160 ASN A CA 1
ATOM 1226 C C . ASN A 1 164 ? 11.393 22.267 60.755 1.00 31.04 160 ASN A C 1
ATOM 1227 O O . ASN A 1 164 ? 11.986 21.196 60.881 1.00 32.06 160 ASN A O 1
ATOM 1232 N N . PHE A 1 165 ? 11.397 23.216 61.689 1.00 29.99 161 PHE A N 1
ATOM 1233 C CA . PHE A 1 165 ? 12.138 23.088 62.934 1.00 32.74 161 PHE A CA 1
ATOM 1234 C C . PHE A 1 165 ? 11.209 23.204 64.135 1.00 32.60 161 PHE A C 1
ATOM 1235 O O . PHE A 1 165 ? 11.651 23.526 65.243 1.00 35.64 161 PHE A O 1
ATOM 1243 N N . THR A 1 166 ? 9.919 22.929 63.913 1.00 33.98 162 THR A N 1
ATOM 1244 C CA . THR A 1 166 ? 8.902 23.029 64.961 1.00 32.91 162 THR A CA 1
ATOM 1245 C C . THR A 1 166 ? 9.226 22.144 66.158 1.00 42.04 162 THR A C 1
ATOM 1246 O O . THR A 1 166 ? 8.997 22.534 67.313 1.00 39.61 162 THR A O 1
ATOM 1250 N N . ALA A 1 167 ? 9.746 20.938 65.906 1.00 43.84 163 ALA A N 1
ATOM 1251 C CA . ALA A 1 167 ? 10.087 20.035 66.998 1.00 43.23 163 ALA A CA 1
ATOM 1252 C C . ALA A 1 167 ? 11.192 20.584 67.892 1.00 44.52 163 ALA A C 1
ATOM 1253 O O . ALA A 1 167 ? 11.358 20.099 69.022 1.00 45.21 163 ALA A O 1
ATOM 1255 N N . ALA A 1 168 ? 11.959 21.564 67.417 1.00 42.07 164 ALA A N 1
ATOM 1256 C CA . ALA A 1 168 ? 13.005 22.196 68.209 1.00 45.53 164 ALA A CA 1
ATOM 1257 C C . ALA A 1 168 ? 12.528 23.452 68.926 1.00 47.04 164 ALA A C 1
ATOM 1258 O O . ALA A 1 168 ? 13.346 24.142 69.534 1.00 46.59 164 ALA A O 1
ATOM 1260 N N . ARG A 1 169 ? 11.238 23.778 68.850 1.00 42.96 165 ARG A N 1
ATOM 1261 C CA . ARG A 1 169 ? 10.688 24.922 69.576 1.00 47.79 165 ARG A CA 1
ATOM 1262 C C . ARG A 1 169 ? 10.065 24.366 70.849 1.00 54.30 165 ARG A C 1
ATOM 1263 O O . ARG A 1 169 ? 8.875 24.054 70.896 1.00 60.14 165 ARG A O 1
ATOM 1271 N N . VAL A 1 170 ? 10.896 24.209 71.878 1.00 53.22 166 VAL A N 1
ATOM 1272 C CA . VAL A 1 170 ? 10.487 23.631 73.151 1.00 56.99 166 VAL A CA 1
ATOM 1273 C C . VAL A 1 170 ? 11.273 24.290 74.274 1.00 62.14 166 VAL A C 1
ATOM 1274 O O . VAL A 1 170 ? 12.274 24.976 74.047 1.00 64.95 166 VAL A O 1
ATOM 1278 N N . ASP A 1 171 ? 10.814 24.053 75.506 1.00 62.66 167 ASP A N 1
ATOM 1279 C CA . ASP A 1 171 ? 11.427 24.607 76.710 1.00 64.30 167 ASP A CA 1
ATOM 1280 C C . ASP A 1 171 ? 12.623 23.742 77.099 1.00 67.37 167 ASP A C 1
ATOM 1281 O O . ASP A 1 171 ? 12.567 22.913 78.010 1.00 72.92 167 ASP A O 1
ATOM 1283 N N . CYS A 1 172 ? 13.735 23.956 76.393 1.00 59.09 168 CYS A N 1
ATOM 1284 C CA . CYS A 1 172 ? 15.013 23.358 76.752 1.00 59.82 168 CYS A CA 1
ATOM 1285 C C . CYS A 1 172 ? 16.115 24.368 76.481 1.00 62.72 168 CYS A C 1
ATOM 1286 O O . CYS A 1 172 ? 15.886 25.422 75.886 1.00 62.27 168 CYS A O 1
ATOM 1289 N N . GLU A 1 173 ? 17.328 24.036 76.923 1.00 67.01 169 GLU A N 1
ATOM 1290 C CA . GLU A 1 173 ? 18.460 24.950 76.833 1.00 67.38 169 GLU A CA 1
ATOM 1291 C C . GLU A 1 173 ? 19.488 24.568 75.778 1.00 65.11 169 GLU A C 1
ATOM 1292 O O . GLU A 1 173 ? 20.127 25.458 75.212 1.00 61.09 169 GLU A O 1
ATOM 1298 N N . GLU A 1 174 ? 19.675 23.273 75.520 1.00 61.74 170 GLU A N 1
ATOM 1299 C CA . GLU A 1 174 ? 20.575 22.772 74.488 1.00 58.32 170 GLU A CA 1
ATOM 1300 C C . GLU A 1 174 ? 19.898 21.615 73.766 1.00 52.59 170 GLU A C 1
ATOM 1301 O O . GLU A 1 174 ? 18.951 21.012 74.280 1.00 47.87 170 GLU A O 1
ATOM 1307 N N . PHE A 1 175 ? 20.412 21.286 72.576 1.00 49.55 171 PHE A N 1
ATOM 1308 C CA . PHE A 1 175 ? 19.907 20.161 71.800 1.00 46.65 171 PHE A CA 1
ATOM 1309 C C . PHE A 1 175 ? 20.998 19.143 71.501 1.00 47.97 171 PHE A C 1
ATOM 1310 O O . PHE A 1 175 ? 22.178 19.484 71.380 1.00 47.87 171 PHE A O 1
ATOM 1318 N N . ILE A 1 176 ? 20.581 17.882 71.374 1.00 44.42 172 ILE A N 1
ATOM 1319 C CA . ILE A 1 176 ? 21.346 16.854 70.677 1.00 43.25 172 ILE A CA 1
ATOM 1320 C C . ILE A 1 176 ? 20.573 16.498 69.419 1.00 37.27 172 ILE A C 1
ATOM 1321 O O . ILE A 1 176 ? 19.398 16.116 69.495 1.00 40.27 172 ILE A O 1
ATOM 1326 N N . TYR A 1 177 ? 21.208 16.656 68.255 1.00 37.54 173 TYR A N 1
ATOM 1327 C CA . TYR A 1 177 ? 20.669 16.153 67.002 1.00 43.51 173 TYR A CA 1
ATOM 1328 C C . TYR A 1 177 ? 21.276 14.787 66.730 1.00 43.12 173 TYR A C 1
ATOM 1329 O O . TYR A 1 177 ? 22.491 14.611 66.859 1.00 43.36 173 TYR A O 1
ATOM 1338 N N . ILE A 1 178 ? 20.435 13.832 66.346 1.00 35.50 174 ILE A N 1
ATOM 1339 C CA . ILE A 1 178 ? 20.872 12.465 66.079 1.00 35.16 174 ILE A CA 1
ATOM 1340 C C . ILE A 1 178 ? 20.771 12.226 64.584 1.00 32.58 174 ILE A C 1
ATOM 1341 O O . ILE A 1 178 ? 19.690 12.340 63.997 1.00 33.98 174 ILE A O 1
ATOM 1346 N N . GLY A 1 179 ? 21.900 11.918 63.963 1.00 45.50 175 GLY A N 1
ATOM 1347 C CA . GLY A 1 179 ? 21.898 11.615 62.549 1.00 39.52 175 GLY A CA 1
ATOM 1348 C C . GLY A 1 179 ? 23.138 12.125 61.851 1.00 39.99 175 GLY A C 1
ATOM 1349 O O . GLY A 1 179 ? 24.061 12.639 62.488 1.00 41.20 175 GLY A O 1
ATOM 1350 N N . SER A 1 180 ? 23.166 11.979 60.538 1.00 49.69 176 SER A N 1
ATOM 1351 C CA . SER A 1 180 ? 24.302 12.406 59.746 1.00 55.53 176 SER A CA 1
ATOM 1352 C C . SER A 1 180 ? 24.071 13.804 59.179 1.00 58.14 176 SER A C 1
ATOM 1353 O O . SER A 1 180 ? 22.957 14.340 59.182 1.00 47.18 176 SER A O 1
ATOM 1356 N N . GLY A 1 181 ? 25.149 14.386 58.670 1.00 50.86 177 GLY A N 1
ATOM 1357 C CA . GLY A 1 181 ? 25.071 15.638 57.958 1.00 49.17 177 GLY A CA 1
ATOM 1358 C C . GLY A 1 181 ? 25.173 16.834 58.874 1.00 47.76 177 GLY A C 1
ATOM 1359 O O . GLY A 1 181 ? 25.095 16.746 60.103 1.00 45.23 177 GLY A O 1
ATOM 1360 N N . ILE A 1 182 ? 25.351 17.986 58.241 1.00 43.40 178 ILE A N 1
ATOM 1361 C CA . ILE A 1 182 ? 25.548 19.224 58.962 1.00 47.96 178 ILE A CA 1
ATOM 1362 C C . ILE A 1 182 ? 24.330 20.144 58.875 1.00 35.69 178 ILE A C 1
ATOM 1363 O O . ILE A 1 182 ? 24.117 20.961 59.781 1.00 39.73 178 ILE A O 1
ATOM 1368 N N . PHE A 1 183 ? 23.503 20.015 57.832 1.00 37.39 179 PHE A N 1
ATOM 1369 C CA . PHE A 1 183 ? 22.508 21.053 57.575 1.00 34.33 179 PHE A CA 1
ATOM 1370 C C . PHE A 1 183 ? 21.348 20.998 58.564 1.00 33.94 179 PHE A C 1
ATOM 1371 O O . PHE A 1 183 ? 20.815 22.051 58.927 1.00 38.06 179 PHE A O 1
ATOM 1379 N N . HIS A 1 184 ? 20.950 19.804 59.034 1.00 34.92 180 HIS A N 1
ATOM 1380 C CA . HIS A 1 184 ? 19.878 19.751 60.031 1.00 33.60 180 HIS A CA 1
ATOM 1381 C C . HIS A 1 184 ? 20.294 20.367 61.359 1.00 33.22 180 HIS A C 1
ATOM 1382 O O . HIS A 1 184 ? 19.554 21.224 61.875 1.00 37.42 180 HIS A O 1
ATOM 1389 N N . PRO A 1 185 ? 21.412 19.979 61.983 1.00 39.23 181 PRO A N 1
ATOM 1390 C CA . PRO A 1 185 ? 21.769 20.641 63.240 1.00 38.66 181 PRO A CA 1
ATOM 1391 C C . PRO A 1 185 ? 22.090 22.101 63.027 1.00 38.94 181 PRO A C 1
ATOM 1392 O O . PRO A 1 185 ? 21.762 22.923 63.888 1.00 39.24 181 PRO A O 1
ATOM 1396 N N . LEU A 1 186 ? 22.670 22.456 61.878 1.00 35.52 182 LEU A N 1
ATOM 1397 C CA . LEU A 1 186 ? 22.862 23.865 61.553 1.00 35.16 182 LEU A CA 1
ATOM 1398 C C . LEU A 1 186 ? 21.538 24.615 61.627 1.00 36.02 182 LEU A C 1
ATOM 1399 O O . LEU A 1 186 ? 21.417 25.632 62.327 1.00 38.28 182 LEU A O 1
ATOM 1404 N N . GLY A 1 187 ? 20.515 24.092 60.943 1.00 35.19 183 GLY A N 1
ATOM 1405 C CA . GLY A 1 187 ? 19.220 24.755 60.944 1.00 32.86 183 GLY A CA 1
ATOM 1406 C C . GLY A 1 187 ? 18.625 24.901 62.333 1.00 32.26 183 GLY A C 1
ATOM 1407 O O . GLY A 1 187 ? 18.035 25.934 62.660 1.00 36.97 183 GLY A O 1
ATOM 1408 N N . VAL A 1 188 ? 18.745 23.857 63.157 1.00 38.46 184 VAL A N 1
ATOM 1409 C CA . VAL A 1 188 ? 18.261 23.920 64.535 1.00 39.02 184 VAL A CA 1
ATOM 1410 C C . VAL A 1 188 ? 18.981 25.013 65.312 1.00 41.08 184 VAL A C 1
ATOM 1411 O O . VAL A 1 188 ? 18.366 25.750 66.098 1.00 38.49 184 VAL A O 1
ATOM 1415 N N . ALA A 1 189 ? 20.302 25.109 65.149 1.00 39.43 185 ALA A N 1
ATOM 1416 C CA . ALA A 1 189 ? 21.047 26.134 65.876 1.00 37.57 185 ALA A CA 1
ATOM 1417 C C . ALA A 1 189 ? 20.630 27.530 65.432 1.00 45.88 185 ALA A C 1
ATOM 1418 O O . ALA A 1 189 ? 20.533 28.452 66.252 1.00 45.81 185 ALA A O 1
ATOM 1420 N N . ILE A 1 190 ? 20.382 27.702 64.133 1.00 39.97 186 ILE A N 1
ATOM 1421 C CA . ILE A 1 190 ? 19.947 28.998 63.620 1.00 36.50 186 ILE A CA 1
ATOM 1422 C C . ILE A 1 190 ? 18.533 29.307 64.087 1.00 42.47 186 ILE A C 1
ATOM 1423 O O . ILE A 1 190 ? 18.229 30.432 64.503 1.00 48.19 186 ILE A O 1
ATOM 1428 N N . ALA A 1 191 ? 17.651 28.309 64.044 1.00 38.75 187 ALA A N 1
ATOM 1429 C CA . ALA A 1 191 ? 16.244 28.539 64.347 1.00 42.40 187 ALA A CA 1
ATOM 1430 C C . ALA A 1 191 ? 16.035 28.863 65.820 1.00 50.20 187 ALA A C 1
ATOM 1431 O O . ALA A 1 191 ? 15.230 29.737 66.160 1.00 50.80 187 ALA A O 1
ATOM 1433 N N . THR A 1 192 ? 16.749 28.176 66.708 1.00 45.32 188 THR A N 1
ATOM 1434 C CA . THR A 1 192 ? 16.512 28.316 68.136 1.00 47.40 188 THR A CA 1
ATOM 1435 C C . THR A 1 192 ? 17.467 29.286 68.826 1.00 47.14 188 THR A C 1
ATOM 1436 O O . THR A 1 192 ? 17.150 29.755 69.924 1.00 47.81 188 THR A O 1
ATOM 1440 N N . LYS A 1 193 ? 18.610 29.602 68.202 1.00 46.88 189 LYS A N 1
ATOM 1441 C CA . LYS A 1 193 ? 19.705 30.347 68.826 1.00 52.67 189 LYS A CA 1
ATOM 1442 C C . LYS A 1 193 ? 20.231 29.641 70.075 1.00 54.37 189 LYS A C 1
ATOM 1443 O O . LYS A 1 193 ? 20.801 30.276 70.964 1.00 55.12 189 LYS A O 1
ATOM 1449 N N . LYS A 1 194 ? 20.058 28.323 70.154 1.00 47.89 190 LYS A N 1
ATOM 1450 C CA . LYS A 1 194 ? 20.589 27.525 71.250 1.00 44.27 190 LYS A CA 1
ATOM 1451 C C . LYS A 1 194 ? 21.716 26.623 70.757 1.00 46.56 190 LYS A C 1
ATOM 1452 O O . LYS A 1 194 ? 21.879 26.383 69.553 1.00 47.63 190 LYS A O 1
ATOM 1458 N N . ARG A 1 195 ? 22.494 26.120 71.716 1.00 45.38 191 ARG A N 1
ATOM 1459 C CA . ARG A 1 195 ? 23.604 25.225 71.413 1.00 50.10 191 ARG A CA 1
ATOM 1460 C C . ARG A 1 195 ? 23.077 23.877 70.925 1.00 47.82 191 ARG A C 1
ATOM 1461 O O . ARG A 1 195 ? 22.077 23.366 71.436 1.00 49.18 191 ARG A O 1
ATOM 1469 N N . VAL A 1 196 ? 23.747 23.311 69.919 1.00 48.70 192 VAL A N 1
ATOM 1470 C CA . VAL A 1 196 ? 23.352 22.042 69.305 1.00 46.83 192 VAL A CA 1
ATOM 1471 C C . VAL A 1 196 ? 24.576 21.145 69.173 1.00 48.03 192 VAL A C 1
ATOM 1472 O O . VAL A 1 196 ? 25.580 21.546 68.575 1.00 44.56 192 VAL A O 1
ATOM 1476 N N . ILE A 1 197 ? 24.479 19.920 69.690 1.00 45.77 193 ILE A N 1
ATOM 1477 C CA . ILE A 1 197 ? 25.500 18.893 69.502 1.00 39.84 193 ILE A CA 1
ATOM 1478 C C . ILE A 1 197 ? 24.967 17.905 68.479 1.00 43.41 193 ILE A C 1
ATOM 1479 O O . ILE A 1 197 ? 23.860 17.378 68.639 1.00 49.22 193 ILE A O 1
ATOM 1484 N N . ALA A 1 198 ? 25.736 17.671 67.419 1.00 44.70 194 ALA A N 1
ATOM 1485 C CA . ALA A 1 198 ? 25.383 16.677 66.417 1.00 39.77 194 ALA A CA 1
ATOM 1486 C C . ALA A 1 198 ? 26.061 15.364 66.779 1.00 45.59 194 ALA A C 1
ATOM 1487 O O . ALA A 1 198 ? 27.286 15.315 66.910 1.00 47.89 194 ALA A O 1
ATOM 1489 N N . ALA A 1 199 ? 25.264 14.311 66.950 1.00 50.03 195 ALA A N 1
ATOM 1490 C CA . ALA A 1 199 ? 25.756 12.977 67.289 1.00 49.06 195 ALA A CA 1
ATOM 1491 C C . ALA A 1 199 ? 25.455 12.060 66.110 1.00 48.54 195 ALA A C 1
ATOM 1492 O O . ALA A 1 199 ? 24.289 11.769 65.831 1.00 40.70 195 ALA A O 1
ATOM 1494 N N . ASP A 1 200 ? 26.499 11.633 65.401 1.00 43.58 196 ASP A N 1
ATOM 1495 C CA . ASP A 1 200 ? 26.318 10.780 64.233 1.00 42.33 196 ASP A CA 1
ATOM 1496 C C . ASP A 1 200 ? 26.321 9.329 64.679 1.00 48.58 196 ASP A C 1
ATOM 1497 O O . ASP A 1 200 ? 27.318 8.875 65.258 1.00 55.19 196 ASP A O 1
ATOM 1502 N N . PRO A 1 201 ? 25.252 8.569 64.436 1.00 43.73 197 PRO A N 1
ATOM 1503 C CA . PRO A 1 201 ? 25.227 7.175 64.906 1.00 45.45 197 PRO A CA 1
ATOM 1504 C C . PRO A 1 201 ? 26.041 6.228 64.048 1.00 46.95 197 PRO A C 1
ATOM 1505 O O . PRO A 1 201 ? 26.342 5.118 64.501 1.00 50.13 197 PRO A O 1
ATOM 1509 N N . PHE A 1 202 ? 26.391 6.615 62.819 1.00 50.96 198 PHE A N 1
ATOM 1510 C CA . PHE A 1 202 ? 27.212 5.742 61.986 1.00 57.34 198 PHE A CA 1
ATOM 1511 C C . PHE A 1 202 ? 28.685 5.830 62.372 1.00 58.88 198 PHE A C 1
ATOM 1512 O O . PHE A 1 202 ? 29.377 4.807 62.429 1.00 61.22 198 PHE A O 1
ATOM 1520 N N . LEU A 1 203 ? 29.176 7.036 62.658 1.00 57.49 199 LEU A N 1
ATOM 1521 C CA . LEU A 1 203 ? 30.560 7.246 63.061 1.00 58.09 199 LEU A CA 1
ATOM 1522 C C . LEU A 1 203 ? 30.764 7.148 64.568 1.00 56.63 199 LEU A C 1
ATOM 1523 O O . LEU A 1 203 ? 31.915 7.064 65.018 1.00 50.98 199 LEU A O 1
ATOM 1528 N N . ASN A 1 204 ? 29.682 7.151 65.347 1.00 49.81 200 ASN A N 1
ATOM 1529 C CA . ASN A 1 204 ? 29.753 7.237 66.802 1.00 43.96 200 ASN A CA 1
ATOM 1530 C C . ASN A 1 204 ? 30.684 8.370 67.236 1.00 50.32 200 ASN A C 1
ATOM 1531 O O . ASN A 1 204 ? 31.593 8.194 68.048 1.00 51.12 200 ASN A O 1
ATOM 1536 N N . GLN A 1 205 ? 30.451 9.553 66.666 1.00 49.75 201 GLN A N 1
ATOM 1537 C CA . GLN A 1 205 ? 31.192 10.760 67.007 1.00 55.22 201 GLN A CA 1
ATOM 1538 C C . GLN A 1 205 ? 30.200 11.902 67.167 1.00 48.99 201 GLN A C 1
ATOM 1539 O O . GLN A 1 205 ? 29.132 11.898 66.553 1.00 52.40 201 GLN A O 1
ATOM 1545 N N . ALA A 1 206 ? 30.551 12.867 68.009 1.00 56.05 202 ALA A N 1
ATOM 1546 C CA . ALA A 1 206 ? 29.668 13.987 68.308 1.00 57.48 202 ALA A CA 1
ATOM 1547 C C . ALA A 1 206 ? 30.459 15.285 68.270 1.00 57.36 202 ALA A C 1
ATOM 1548 O O . ALA A 1 206 ? 31.539 15.372 68.861 1.00 59.82 202 ALA A O 1
ATOM 1550 N N . VAL A 1 207 ? 29.917 16.294 67.583 1.00 48.29 203 VAL A N 1
ATOM 1551 C CA . VAL A 1 207 ? 30.599 17.569 67.398 1.00 51.52 203 VAL A CA 1
ATOM 1552 C C . VAL A 1 207 ? 29.629 18.706 67.685 1.00 45.56 203 VAL A C 1
ATOM 1553 O O . VAL A 1 207 ? 28.427 18.601 67.418 1.00 48.60 203 VAL A O 1
ATOM 1557 N N . GLU A 1 208 ? 30.153 19.803 68.225 1.00 43.63 204 GLU A N 1
ATOM 1558 C CA . GLU A 1 208 ? 29.354 21.018 68.302 1.00 46.54 204 GLU A CA 1
ATOM 1559 C C . GLU A 1 208 ? 29.193 21.595 66.903 1.00 50.12 204 GLU A C 1
ATOM 1560 O O . GLU A 1 208 ? 30.148 21.639 66.120 1.00 52.01 204 GLU A O 1
ATOM 1566 N N . VAL A 1 209 ? 27.970 21.996 66.573 1.00 48.93 205 VAL A N 1
ATOM 1567 C CA . VAL A 1 209 ? 27.666 22.658 65.310 1.00 50.09 205 VAL A CA 1
ATOM 1568 C C . VAL A 1 209 ? 27.360 24.109 65.649 1.00 57.42 205 VAL A C 1
ATOM 1569 O O . VAL A 1 209 ? 26.288 24.421 66.179 1.00 63.25 205 VAL A O 1
ATOM 1573 N N . SER A 1 210 ? 28.313 24.992 65.376 1.00 54.78 206 SER A N 1
ATOM 1574 C CA . SER A 1 210 ? 28.217 26.438 65.549 1.00 52.32 206 SER A CA 1
ATOM 1575 C C . SER A 1 210 ? 27.759 27.079 64.245 1.00 44.48 206 SER A C 1
ATOM 1576 O O . SER A 1 210 ? 28.257 26.720 63.177 1.00 51.20 206 SER A O 1
ATOM 1579 N N . PRO A 1 211 ? 26.809 28.021 64.301 1.00 41.70 207 PRO A N 1
ATOM 1580 C CA . PRO A 1 211 ? 26.311 28.633 63.064 1.00 36.97 207 PRO A CA 1
ATOM 1581 C C . PRO A 1 211 ? 26.960 29.966 62.709 1.00 47.29 207 PRO A C 1
ATOM 1582 O O . PRO A 1 211 ? 26.650 30.532 61.654 1.00 42.00 207 PRO A O 1
ATOM 1586 N N . GLU A 1 212 ? 27.829 30.493 63.583 1.00 50.43 208 GLU A N 1
ATOM 1587 C CA . GLU A 1 212 ? 28.347 31.846 63.381 1.00 52.04 208 GLU A CA 1
ATOM 1588 C C . GLU A 1 212 ? 29.149 31.945 62.089 1.00 52.14 208 GLU A C 1
ATOM 1589 O O . GLU A 1 212 ? 28.978 32.892 61.314 1.00 53.38 208 GLU A O 1
ATOM 1595 N N . ARG A 1 213 ? 30.020 30.969 61.835 1.00 53.24 209 ARG A N 1
ATOM 1596 C CA . ARG A 1 213 ? 30.750 30.944 60.572 1.00 58.89 209 ARG A CA 1
ATOM 1597 C C . ARG A 1 213 ? 29.789 30.941 59.386 1.00 57.09 209 ARG A C 1
ATOM 1598 O O . ARG A 1 213 ? 29.935 31.736 58.449 1.00 53.46 209 ARG A O 1
ATOM 1600 N N . PHE A 1 214 ? 28.777 30.072 59.434 1.00 56.34 210 PHE A N 1
ATOM 1601 C CA . PHE A 1 214 ? 27.857 29.921 58.309 1.00 51.33 210 PHE A CA 1
ATOM 1602 C C . PHE A 1 214 ? 27.017 31.173 58.097 1.00 51.49 210 PHE A C 1
ATOM 1603 O O . PHE A 1 214 ? 26.746 31.562 56.955 1.00 47.45 210 PHE A O 1
ATOM 1611 N N . LEU A 1 215 ? 26.550 31.786 59.181 1.00 45.01 211 LEU A N 1
ATOM 1612 C CA . LEU A 1 215 ? 25.771 33.007 59.037 1.00 42.72 211 LEU A CA 1
ATOM 1613 C C . LEU A 1 215 ? 26.635 34.154 58.538 1.00 38.64 211 LEU A C 1
ATOM 1614 O O . LEU A 1 215 ? 26.164 34.993 57.760 1.00 40.56 211 LEU A O 1
ATOM 1619 N N A ARG A 1 216 ? 27.875 34.247 59.026 0.50 41.33 212 ARG A N 1
ATOM 1620 N N B ARG A 1 216 ? 27.920 34.165 58.897 0.50 41.51 212 ARG A N 1
ATOM 1621 C CA A ARG A 1 216 ? 28.706 35.407 58.721 0.50 47.87 212 ARG A CA 1
ATOM 1622 C CA B ARG A 1 216 ? 28.848 35.055 58.213 0.50 47.37 212 ARG A CA 1
ATOM 1623 C C A ARG A 1 216 ? 29.139 35.406 57.266 0.50 49.45 212 ARG A C 1
ATOM 1624 C C B ARG A 1 216 ? 28.896 34.757 56.715 0.50 49.76 212 ARG A C 1
ATOM 1625 O O A ARG A 1 216 ? 29.017 36.422 56.571 0.50 50.86 212 ARG A O 1
ATOM 1626 O O B ARG A 1 216 ? 29.200 35.650 55.918 0.50 51.88 212 ARG A O 1
ATOM 1641 N N A LYS A 1 217 ? 29.677 34.280 56.795 0.50 49.56 213 LYS A N 1
ATOM 1642 N N B LYS A 1 217 ? 28.566 33.521 56.308 0.50 48.33 213 LYS A N 1
ATOM 1643 C CA A LYS A 1 217 ? 30.099 34.194 55.402 0.50 49.83 213 LYS A CA 1
ATOM 1644 C CA B LYS A 1 217 ? 28.591 33.160 54.891 0.50 47.55 213 LYS A CA 1
ATOM 1645 C C A LYS A 1 217 ? 28.916 34.351 54.458 0.50 47.21 213 LYS A C 1
ATOM 1646 C C B LYS A 1 217 ? 27.309 33.572 54.164 0.50 43.40 213 LYS A C 1
ATOM 1647 O O A LYS A 1 217 ? 29.033 34.997 53.410 0.50 45.13 213 LYS A O 1
ATOM 1648 O O B LYS A 1 217 ? 27.367 34.032 53.016 0.50 45.33 213 LYS A O 1
ATOM 1659 N N A ARG A 1 218 ? 27.765 33.775 54.813 0.50 45.31 214 ARG A N 1
ATOM 1660 N N B ARG A 1 218 ? 26.141 33.397 54.791 0.50 37.50 214 ARG A N 1
ATOM 1661 C CA A ARG A 1 218 ? 26.593 33.912 53.955 0.50 41.02 214 ARG A CA 1
ATOM 1662 C CA B ARG A 1 218 ? 24.912 33.896 54.178 0.50 37.00 214 ARG A CA 1
ATOM 1663 C C A ARG A 1 218 ? 26.115 35.358 53.898 0.50 39.49 214 ARG A C 1
ATOM 1664 C C B ARG A 1 218 ? 24.910 35.419 54.080 0.50 39.17 214 ARG A C 1
ATOM 1665 O O A ARG A 1 218 ? 25.784 35.867 52.821 0.50 36.63 214 ARG A O 1
ATOM 1666 O O B ARG A 1 218 ? 24.240 35.984 53.204 0.50 38.60 214 ARG A O 1
ATOM 1681 N N A GLY A 1 219 ? 26.070 36.034 55.049 0.50 39.78 215 GLY A N 1
ATOM 1682 N N B GLY A 1 219 ? 25.641 36.096 54.966 0.50 39.18 215 GLY A N 1
ATOM 1683 C CA A GLY A 1 219 ? 25.662 37.429 55.062 0.50 39.21 215 GLY A CA 1
ATOM 1684 C CA B GLY A 1 219 ? 25.801 37.532 54.847 0.50 39.86 215 GLY A CA 1
ATOM 1685 C C A GLY A 1 219 ? 26.508 38.291 54.145 0.50 41.61 215 GLY A C 1
ATOM 1686 C C B GLY A 1 219 ? 26.523 37.961 53.588 0.50 41.15 215 GLY A C 1
ATOM 1687 O O A GLY A 1 219 ? 25.983 39.111 53.388 0.50 40.85 215 GLY A O 1
ATOM 1688 O O B GLY A 1 219 ? 26.312 39.085 53.120 0.50 40.29 215 GLY A O 1
ATOM 1689 N N A GLY A 1 220 ? 27.829 38.106 54.187 0.50 39.94 216 GLY A N 1
ATOM 1690 N N B GLY A 1 220 ? 27.359 37.089 53.020 0.50 37.74 216 GLY A N 1
ATOM 1691 C CA A GLY A 1 220 ? 28.697 38.860 53.297 0.50 38.35 216 GLY A CA 1
ATOM 1692 C CA B GLY A 1 220 ? 28.048 37.428 51.788 0.50 38.84 216 GLY A CA 1
ATOM 1693 C C A GLY A 1 220 ? 28.459 38.544 51.833 0.50 39.96 216 GLY A C 1
ATOM 1694 C C B GLY A 1 220 ? 27.186 37.280 50.556 0.50 38.82 216 GLY A C 1
ATOM 1695 O O A GLY A 1 220 ? 28.662 39.403 50.966 0.50 44.11 216 GLY A O 1
ATOM 1696 O O B GLY A 1 220 ? 27.411 37.970 49.557 0.50 39.44 216 GLY A O 1
ATOM 1697 N N A TYR A 1 221 ? 28.015 37.321 51.532 0.50 40.04 217 TYR A N 1
ATOM 1698 N N B TYR A 1 221 ? 26.200 36.378 50.594 0.50 36.78 217 TYR A N 1
ATOM 1699 C CA A TYR A 1 221 ? 27.812 36.949 50.136 0.50 38.47 217 TYR A CA 1
ATOM 1700 C CA B TYR A 1 221 ? 25.269 36.272 49.477 0.50 32.40 217 TYR A CA 1
ATOM 1701 C C A TYR A 1 221 ? 26.491 37.482 49.587 0.50 38.04 217 TYR A C 1
ATOM 1702 C C B TYR A 1 221 ? 24.323 37.466 49.431 0.50 32.23 217 TYR A C 1
ATOM 1703 O O A TYR A 1 221 ? 26.464 38.018 48.476 0.50 38.73 217 TYR A O 1
ATOM 1704 O O B TYR A 1 221 ? 24.023 37.984 48.351 0.50 30.91 217 TYR A O 1
ATOM 1721 N N A ILE A 1 222 ? 25.390 37.350 50.337 0.50 35.52 218 ILE A N 1
ATOM 1722 N N B ILE A 1 222 ? 23.843 37.920 50.589 0.50 35.05 218 ILE A N 1
ATOM 1723 C CA A ILE A 1 222 ? 24.097 37.831 49.849 0.50 33.04 218 ILE A CA 1
ATOM 1724 C CA B ILE A 1 222 ? 23.057 39.153 50.629 0.50 34.67 218 ILE A CA 1
ATOM 1725 C C A ILE A 1 222 ? 24.122 39.335 49.620 0.50 33.76 218 ILE A C 1
ATOM 1726 C C B ILE A 1 222 ? 23.867 40.313 50.070 0.50 33.73 218 ILE A C 1
ATOM 1727 O O A ILE A 1 222 ? 23.268 39.864 48.901 0.50 31.34 218 ILE A O 1
ATOM 1728 O O B ILE A 1 222 ? 23.346 41.159 49.330 0.50 33.58 218 ILE A O 1
ATOM 1737 N N A ALA A 1 223 ? 25.078 40.044 50.230 0.50 32.30 219 ALA A N 1
ATOM 1738 N N B ALA A 1 223 ? 25.161 40.350 50.382 0.50 34.14 219 ALA A N 1
ATOM 1739 C CA A ALA A 1 223 ? 25.316 41.440 49.878 0.50 38.03 219 ALA A CA 1
ATOM 1740 C CA B ALA A 1 223 ? 26.010 41.440 49.906 0.50 39.68 219 ALA A CA 1
ATOM 1741 C C A ALA A 1 223 ? 25.769 41.606 48.430 0.50 42.02 219 ALA A C 1
ATOM 1742 C C B ALA A 1 223 ? 26.065 41.485 48.380 0.50 41.67 219 ALA A C 1
ATOM 1743 O O A ALA A 1 223 ? 25.723 42.723 47.908 0.50 47.13 219 ALA A O 1
ATOM 1744 O O B ALA A 1 223 ? 25.907 42.549 47.775 0.50 45.05 219 ALA A O 1
ATOM 1747 N N A LYS A 1 224 ? 26.215 40.535 47.766 0.50 45.77 220 LYS A N 1
ATOM 1748 N N B LYS A 1 224 ? 26.275 40.334 47.736 0.50 44.88 220 LYS A N 1
ATOM 1749 C CA A LYS A 1 224 ? 26.402 40.628 46.320 0.50 54.69 220 LYS A CA 1
ATOM 1750 C CA B LYS A 1 224 ? 26.416 40.321 46.280 0.50 54.02 220 LYS A CA 1
ATOM 1751 C C A LYS A 1 224 ? 25.082 40.917 45.616 0.50 56.72 220 LYS A C 1
ATOM 1752 C C B LYS A 1 224 ? 25.121 40.709 45.566 0.50 56.28 220 LYS A C 1
ATOM 1753 O O A LYS A 1 224 ? 25.062 41.592 44.579 0.50 60.77 220 LYS A O 1
ATOM 1754 O O B LYS A 1 224 ? 25.165 41.264 44.461 0.50 59.91 220 LYS A O 1
ATOM 1765 N N . ALA A 1 225 ? 23.969 40.448 46.179 1.00 48.38 221 ALA A N 1
ATOM 1766 C CA . ALA A 1 225 ? 22.669 40.689 45.566 1.00 36.24 221 ALA A CA 1
ATOM 1767 C C . ALA A 1 225 ? 22.114 42.086 45.855 1.00 30.41 221 ALA A C 1
ATOM 1768 O O . ALA A 1 225 ? 21.089 42.470 45.279 1.00 25.73 221 ALA A O 1
ATOM 1770 N N . THR A 1 226 ? 22.744 42.826 46.760 1.00 36.00 222 THR A N 1
ATOM 1771 C CA . THR A 1 226 ? 22.400 44.221 46.987 1.00 36.72 222 THR A CA 1
ATOM 1772 C C . THR A 1 226 ? 22.373 45.014 45.686 1.00 30.45 222 THR A C 1
ATOM 1773 O O . THR A 1 226 ? 21.525 45.897 45.497 1.00 31.02 222 THR A O 1
ATOM 1777 N N . GLY A 1 227 ? 23.314 44.735 44.788 1.00 29.96 223 GLY A N 1
ATOM 1778 C CA . GLY A 1 227 ? 23.361 45.470 43.545 1.00 28.89 223 GLY A CA 1
ATOM 1779 C C . GLY A 1 227 ? 22.592 44.848 42.406 1.00 27.86 223 GLY A C 1
ATOM 1780 O O . GLY A 1 227 ? 22.629 45.393 41.303 1.00 29.19 223 GLY A O 1
ATOM 1781 N N . ALA A 1 228 ? 21.915 43.714 42.631 1.00 23.89 224 ALA A N 1
ATOM 1782 C CA . ALA A 1 228 ? 21.128 43.065 41.586 1.00 24.71 224 ALA A CA 1
ATOM 1783 C C . ALA A 1 228 ? 19.909 43.910 41.212 1.00 30.43 224 ALA A C 1
ATOM 1784 O O . ALA A 1 228 ? 19.239 44.491 42.078 1.00 32.92 224 ALA A O 1
ATOM 1786 N N . LYS A 1 229 ? 19.627 43.982 39.910 1.00 28.18 225 LYS A N 1
ATOM 1787 C CA . LYS A 1 229 ? 18.460 44.717 39.426 1.00 26.70 225 LYS A CA 1
ATOM 1788 C C . LYS A 1 229 ? 17.317 43.819 38.993 1.00 28.75 225 LYS A C 1
ATOM 1789 O O . LYS A 1 229 ? 16.153 44.230 39.106 1.00 26.50 225 LYS A O 1
ATOM 1795 N N . ILE A 1 230 ? 17.624 42.620 38.495 1.00 23.90 226 ILE A N 1
ATOM 1796 C CA . ILE A 1 230 ? 16.646 41.686 37.951 1.00 24.17 226 ILE A CA 1
ATOM 1797 C C . ILE A 1 230 ? 16.769 40.349 38.684 1.00 23.17 226 ILE A C 1
ATOM 1798 O O . ILE A 1 230 ? 17.855 39.762 38.739 1.00 23.91 226 ILE A O 1
ATOM 1803 N N . PHE A 1 231 ? 15.660 39.875 39.226 1.00 19.42 227 PHE A N 1
ATOM 1804 C CA . PHE A 1 231 ? 15.628 38.638 39.992 1.00 18.75 227 PHE A CA 1
ATOM 1805 C C . PHE A 1 231 ? 14.749 37.605 39.288 1.00 20.59 227 PHE A C 1
ATOM 1806 O O . PHE A 1 231 ? 13.706 37.951 38.710 1.00 23.86 227 PHE A O 1
ATOM 1814 N N . GLY A 1 232 ? 15.149 36.339 39.346 1.00 20.60 228 GLY A N 1
ATOM 1815 C CA . GLY A 1 232 ? 14.253 35.240 39.023 1.00 20.94 228 GLY A CA 1
ATOM 1816 C C . GLY A 1 232 ? 13.691 34.677 40.311 1.00 23.67 228 GLY A C 1
ATOM 1817 O O . GLY A 1 232 ? 14.443 34.335 41.211 1.00 25.57 228 GLY A O 1
ATOM 1818 N N . ILE A 1 233 ? 12.358 34.639 40.415 1.00 18.78 229 ILE A N 1
ATOM 1819 C CA . ILE A 1 233 ? 11.680 34.095 41.596 1.00 17.80 229 ILE A CA 1
ATOM 1820 C C . ILE A 1 233 ? 11.232 32.666 41.296 1.00 19.06 229 ILE A C 1
ATOM 1821 O O . ILE A 1 233 ? 10.266 32.449 40.554 1.00 20.18 229 ILE A O 1
ATOM 1826 N N . ILE A 1 234 ? 11.858 31.698 41.952 1.00 16.13 230 ILE A N 1
ATOM 1827 C CA . ILE A 1 234 ? 11.696 30.286 41.608 1.00 16.03 230 ILE A CA 1
ATOM 1828 C C . ILE A 1 234 ? 10.474 29.742 42.342 1.00 19.86 230 ILE A C 1
ATOM 1829 O O . ILE A 1 234 ? 10.366 29.893 43.564 1.00 19.33 230 ILE A O 1
ATOM 1834 N N . VAL A 1 235 ? 9.567 29.089 41.611 1.00 17.11 231 VAL A N 1
ATOM 1835 C CA . VAL A 1 235 ? 8.450 28.351 42.201 1.00 18.55 231 VAL A CA 1
ATOM 1836 C C . VAL A 1 235 ? 8.542 26.925 41.688 1.00 17.88 231 VAL A C 1
ATOM 1837 O O . VAL A 1 235 ? 8.782 26.720 40.488 1.00 18.42 231 VAL A O 1
ATOM 1841 N N . SER A 1 236 ? 8.334 25.946 42.583 1.00 15.14 232 SER A N 1
ATOM 1842 C CA . SER A 1 236 ? 8.286 24.533 42.185 1.00 16.78 232 SER A CA 1
ATOM 1843 C C . SER A 1 236 ? 6.860 24.009 42.180 1.00 19.39 232 SER A C 1
ATOM 1844 O O . SER A 1 236 ? 6.086 24.295 43.092 1.00 18.30 232 SER A O 1
ATOM 1847 N N . THR A 1 237 ? 6.517 23.207 41.164 1.00 18.46 233 THR A N 1
ATOM 1848 C CA . THR A 1 237 ? 5.205 22.570 41.112 1.00 17.68 233 THR A CA 1
ATOM 1849 C C . THR A 1 237 ? 5.097 21.302 41.978 1.00 17.88 233 THR A C 1
ATOM 1850 O O . THR A 1 237 ? 4.021 20.688 42.004 1.00 19.79 233 THR A O 1
ATOM 1854 N N . LYS A 1 238 ? 6.155 20.911 42.685 1.00 19.87 234 LYS A N 1
ATOM 1855 C CA . LYS A 1 238 ? 6.100 19.689 43.472 1.00 18.69 234 LYS A CA 1
ATOM 1856 C C . LYS A 1 238 ? 5.013 19.806 44.528 1.00 19.43 234 LYS A C 1
ATOM 1857 O O . LYS A 1 238 ? 4.671 20.911 44.974 1.00 20.74 234 LYS A O 1
ATOM 1863 N N . SER A 1 239 ? 4.465 18.648 44.918 1.00 18.41 235 SER A N 1
ATOM 1864 C CA . SER A 1 239 ? 3.205 18.602 45.660 1.00 18.88 235 SER A CA 1
ATOM 1865 C C . SER A 1 239 ? 3.282 19.403 46.959 1.00 24.51 235 SER A C 1
ATOM 1866 O O . SER A 1 239 ? 2.310 20.071 47.347 1.00 24.95 235 SER A O 1
ATOM 1869 N N . GLY A 1 240 ? 4.444 19.397 47.618 1.00 19.28 236 GLY A N 1
ATOM 1870 C CA . GLY A 1 240 ? 4.562 20.064 48.896 1.00 20.74 236 GLY A CA 1
ATOM 1871 C C . GLY A 1 240 ? 5.537 21.229 48.923 1.00 23.68 236 GLY A C 1
ATOM 1872 O O . GLY A 1 240 ? 5.935 21.693 50.002 1.00 24.50 236 GLY A O 1
ATOM 1873 N N . GLN A 1 241 ? 5.946 21.705 47.745 1.00 18.86 237 GLN A N 1
ATOM 1874 C CA . GLN A 1 241 ? 6.892 22.824 47.676 1.00 17.76 237 GLN A CA 1
ATOM 1875 C C . GLN A 1 241 ? 6.343 24.047 46.968 1.00 22.52 237 GLN A C 1
ATOM 1876 O O . GLN A 1 241 ? 7.109 24.966 46.710 1.00 22.17 237 GLN A O 1
ATOM 1882 N N . TYR A 1 242 ? 5.073 24.062 46.609 1.00 21.27 238 TYR A N 1
ATOM 1883 C CA . TYR A 1 242 ? 4.500 25.126 45.787 1.00 20.96 238 TYR A CA 1
ATOM 1884 C C . TYR A 1 242 ? 4.142 26.326 46.642 1.00 22.26 238 TYR A C 1
ATOM 1885 O O . TYR A 1 242 ? 3.313 26.212 47.554 1.00 21.91 238 TYR A O 1
ATOM 1894 N N . ARG A 1 243 ? 4.753 27.480 46.356 1.00 19.41 239 ARG A N 1
ATOM 1895 C CA . ARG A 1 243 ? 4.518 28.708 47.124 1.00 22.29 239 ARG A CA 1
ATOM 1896 C C . ARG A 1 243 ? 4.279 29.894 46.184 1.00 23.33 239 ARG A C 1
ATOM 1897 O O . ARG A 1 243 ? 4.936 30.939 46.253 1.00 21.86 239 ARG A O 1
ATOM 1905 N N . MET A 1 244 ? 3.319 29.741 45.279 1.00 20.68 240 MET A N 1
ATOM 1906 C CA . MET A 1 244 ? 3.092 30.771 44.263 1.00 22.04 240 MET A CA 1
ATOM 1907 C C . MET A 1 244 ? 2.575 32.067 44.872 1.00 25.46 240 MET A C 1
ATOM 1908 O O . MET A 1 244 ? 2.955 33.159 44.426 1.00 23.26 240 MET A O 1
ATOM 1913 N N . LYS A 1 245 ? 1.714 31.981 45.891 1.00 23.41 241 LYS A N 1
ATOM 1914 C CA . LYS A 1 245 ? 1.216 33.213 46.491 1.00 27.27 241 LYS A CA 1
ATOM 1915 C C . LYS A 1 245 ? 2.361 34.016 47.110 1.00 28.85 241 LYS A C 1
ATOM 1916 O O . LYS A 1 245 ? 2.418 35.248 46.967 1.00 24.45 241 LYS A O 1
ATOM 1918 N N . LEU A 1 246 ? 3.304 33.331 47.757 1.00 25.48 242 LEU A N 1
ATOM 1919 C CA . LEU A 1 246 ? 4.492 34.004 48.279 1.00 22.52 242 LEU A CA 1
ATOM 1920 C C . LEU A 1 246 ? 5.323 34.598 47.145 1.00 24.67 242 LEU A C 1
ATOM 1921 O O . LEU A 1 246 ? 5.795 35.743 47.233 1.00 23.32 242 LEU A O 1
ATOM 1926 N N . ALA A 1 247 ? 5.514 33.828 46.073 1.00 22.92 243 ALA A N 1
ATOM 1927 C CA . ALA A 1 247 ? 6.269 34.334 44.926 1.00 22.83 243 ALA A CA 1
ATOM 1928 C C . ALA A 1 247 ? 5.637 35.584 44.343 1.00 23.14 243 ALA A C 1
ATOM 1929 O O . ALA A 1 247 ? 6.344 36.517 43.935 1.00 22.37 243 ALA A O 1
ATOM 1931 N N A GLN A 1 248 ? 4.305 35.616 44.281 0.49 21.20 244 GLN A N 1
ATOM 1932 N N B GLN A 1 248 ? 4.306 35.644 44.301 0.51 21.60 244 GLN A N 1
ATOM 1933 C CA A GLN A 1 248 ? 3.614 36.806 43.790 0.49 20.76 244 GLN A CA 1
ATOM 1934 C CA B GLN A 1 248 ? 3.672 36.843 43.754 0.51 20.28 244 GLN A CA 1
ATOM 1935 C C A GLN A 1 248 ? 3.829 37.993 44.725 0.49 22.63 244 GLN A C 1
ATOM 1936 C C B GLN A 1 248 ? 3.761 38.023 44.725 0.51 22.43 244 GLN A C 1
ATOM 1937 O O A GLN A 1 248 ? 4.094 39.113 44.267 0.49 23.74 244 GLN A O 1
ATOM 1938 O O B GLN A 1 248 ? 3.865 39.176 44.286 0.51 26.82 244 GLN A O 1
ATOM 1949 N N . LYS A 1 249 ? 3.738 37.762 46.035 1.00 20.88 245 LYS A N 1
ATOM 1950 C CA . LYS A 1 249 ? 4.015 38.808 47.002 1.00 25.54 245 LYS A CA 1
ATOM 1951 C C . LYS A 1 249 ? 5.435 39.345 46.843 1.00 26.14 245 LYS A C 1
ATOM 1952 O O . LYS A 1 249 ? 5.649 40.568 46.856 1.00 27.40 245 LYS A O 1
ATOM 1958 N N . LEU A 1 250 ? 6.422 38.446 46.678 1.00 23.13 246 LEU A N 1
ATOM 1959 C CA . LEU A 1 250 ? 7.801 38.902 46.539 1.00 24.51 246 LEU A CA 1
ATOM 1960 C C . LEU A 1 250 ? 7.973 39.729 45.273 1.00 20.27 246 LEU A C 1
ATOM 1961 O O . LEU A 1 250 ? 8.735 40.709 45.255 1.00 23.49 246 LEU A O 1
ATOM 1966 N N . LYS A 1 251 ? 7.290 39.351 44.193 1.00 22.26 247 LYS A N 1
ATOM 1967 C CA . LYS A 1 251 ? 7.375 40.133 42.960 1.00 24.41 247 LYS A CA 1
ATOM 1968 C C . LYS A 1 251 ? 6.841 41.549 43.170 1.00 29.80 247 LYS A C 1
ATOM 1969 O O . LYS A 1 251 ? 7.414 42.522 42.670 1.00 25.82 247 LYS A O 1
ATOM 1975 N N . GLU A 1 252 ? 5.749 41.679 43.924 1.00 22.28 248 GLU A N 1
ATOM 1976 C CA . GLU A 1 252 ? 5.198 42.991 44.243 1.00 24.76 248 GLU A CA 1
ATOM 1977 C C . GLU A 1 252 ? 6.144 43.803 45.122 1.00 26.07 248 GLU A C 1
ATOM 1978 O O . GLU A 1 252 ? 6.280 45.018 44.934 1.00 26.45 248 GLU A O 1
ATOM 1984 N N . ILE A 1 253 ? 6.792 43.163 46.097 1.00 25.88 249 ILE A N 1
ATOM 1985 C CA . ILE A 1 253 ? 7.712 43.900 46.961 1.00 26.91 249 ILE A CA 1
ATOM 1986 C C . ILE A 1 253 ? 8.930 44.384 46.177 1.00 25.49 249 ILE A C 1
ATOM 1987 O O . ILE A 1 253 ? 9.438 45.485 46.410 1.00 27.96 249 ILE A O 1
ATOM 1992 N N . ALA A 1 254 ? 9.425 43.571 45.246 1.00 22.84 250 ALA A N 1
ATOM 1993 C CA . ALA A 1 254 ? 10.518 44.019 44.379 1.00 22.20 250 ALA A CA 1
ATOM 1994 C C . ALA A 1 254 ? 10.117 45.272 43.601 1.00 25.13 250 ALA A C 1
ATOM 1995 O O . ALA A 1 254 ? 10.860 46.262 43.558 1.00 25.22 250 ALA A O 1
ATOM 1997 N N . ASP A 1 255 ? 8.919 45.261 43.008 1.00 24.96 251 ASP A N 1
ATOM 1998 C CA . ASP A 1 255 ? 8.469 46.423 42.247 1.00 26.41 251 ASP A CA 1
ATOM 1999 C C . ASP A 1 255 ? 8.285 47.640 43.146 1.00 28.04 251 ASP A C 1
ATOM 2000 O O . ASP A 1 255 ? 8.641 48.763 42.764 1.00 28.58 251 ASP A O 1
ATOM 2005 N N . LYS A 1 256 ? 7.732 47.428 44.348 1.00 25.28 252 LYS A N 1
ATOM 2006 C CA . LYS A 1 256 ? 7.629 48.490 45.336 1.00 25.45 252 LYS A CA 1
ATOM 2007 C C . LYS A 1 256 ? 8.967 49.166 45.575 1.00 25.94 252 LYS A C 1
ATOM 2008 O O . LYS A 1 256 ? 9.006 50.379 45.803 1.00 28.54 252 LYS A O 1
ATOM 2014 N N . HIS A 1 257 ? 10.063 48.402 45.512 1.00 27.62 253 HIS A N 1
ATOM 2015 C CA . HIS A 1 257 ? 11.394 48.907 45.827 1.00 26.56 253 HIS A CA 1
ATOM 2016 C C . HIS A 1 257 ? 12.227 49.168 44.581 1.00 28.05 253 HIS A C 1
ATOM 2017 O O . HIS A 1 257 ? 13.452 49.284 44.675 1.00 32.96 253 HIS A O 1
ATOM 2024 N N . GLY A 1 258 ? 11.588 49.305 43.425 1.00 27.54 254 GLY A N 1
ATOM 2025 C CA . GLY A 1 258 ? 12.313 49.741 42.242 1.00 33.81 254 GLY A CA 1
ATOM 2026 C C . GLY A 1 258 ? 13.227 48.691 41.662 1.00 31.26 254 GLY A C 1
ATOM 2027 O O . GLY A 1 258 ? 14.282 49.023 41.106 1.00 32.04 254 GLY A O 1
ATOM 2028 N N . LYS A 1 259 ? 12.860 47.422 41.794 1.00 25.21 255 LYS A N 1
ATOM 2029 C CA . LYS A 1 259 ? 13.556 46.340 41.142 1.00 28.26 255 LYS A CA 1
ATOM 2030 C C . LYS A 1 259 ? 12.495 45.483 40.478 1.00 30.14 255 LYS A C 1
ATOM 2031 O O . LYS A 1 259 ? 11.303 45.823 40.511 1.00 29.93 255 LYS A O 1
ATOM 2037 N N . ILE A 1 260 ? 12.927 44.401 39.838 1.00 22.76 256 ILE A N 1
ATOM 2038 C CA . ILE A 1 260 ? 12.035 43.563 39.048 1.00 23.83 256 ILE A CA 1
ATOM 2039 C C . ILE A 1 260 ? 12.285 42.104 39.385 1.00 24.19 256 ILE A C 1
ATOM 2040 O O . ILE A 1 260 ? 13.435 41.649 39.375 1.00 23.29 256 ILE A O 1
ATOM 2045 N N . GLY A 1 261 ? 11.209 41.365 39.628 1.00 19.48 257 GLY A N 1
ATOM 2046 C CA . GLY A 1 261 ? 11.264 39.905 39.697 1.00 21.18 257 GLY A CA 1
ATOM 2047 C C . GLY A 1 261 ? 10.376 39.285 38.635 1.00 24.37 257 GLY A C 1
ATOM 2048 O O . GLY A 1 261 ? 9.275 39.773 38.383 1.00 24.70 257 GLY A O 1
ATOM 2049 N N . TYR A 1 262 ? 10.862 38.201 38.011 1.00 20.78 258 TYR A N 1
ATOM 2050 C CA . TYR A 1 262 ? 10.066 37.369 37.108 1.00 23.09 258 TYR A CA 1
ATOM 2051 C C . TYR A 1 262 ? 9.872 35.999 37.736 1.00 20.65 258 TYR A C 1
ATOM 2052 O O . TYR A 1 262 ? 10.831 35.378 38.194 1.00 20.25 258 TYR A O 1
ATOM 2061 N N . ILE A 1 263 ? 8.640 35.530 37.749 1.00 17.90 259 ILE A N 1
ATOM 2062 C CA . ILE A 1 263 ? 8.332 34.228 38.327 1.00 18.71 259 ILE A CA 1
ATOM 2063 C C . ILE A 1 263 ? 8.715 33.145 37.327 1.00 19.21 259 ILE A C 1
ATOM 2064 O O . ILE A 1 263 ? 8.301 33.182 36.159 1.00 19.21 259 ILE A O 1
ATOM 2069 N N . ILE A 1 264 ? 9.517 32.193 37.787 1.00 17.99 260 ILE A N 1
ATOM 2070 C CA . ILE A 1 264 ? 9.959 31.059 36.983 1.00 15.96 260 ILE A CA 1
ATOM 2071 C C . ILE A 1 264 ? 9.394 29.806 37.635 1.00 19.10 260 ILE A C 1
ATOM 2072 O O . ILE A 1 264 ? 9.732 29.490 38.786 1.00 20.03 260 ILE A O 1
ATOM 2077 N N . LEU A 1 265 ? 8.518 29.104 36.910 1.00 18.08 261 LEU A N 1
ATOM 2078 C CA . LEU A 1 265 ? 7.791 27.959 37.446 1.00 18.91 261 LEU A CA 1
ATOM 2079 C C . LEU A 1 265 ? 8.431 26.679 36.914 1.00 20.22 261 LEU A C 1
ATOM 2080 O O . LEU A 1 265 ? 8.570 26.523 35.696 1.00 18.55 261 LEU A O 1
ATOM 2085 N N . MET A 1 266 ? 8.824 25.760 37.811 1.00 16.13 262 MET A N 1
ATOM 2086 C CA . MET A 1 266 ? 9.469 24.543 37.327 1.00 17.22 262 MET A CA 1
ATOM 2087 C C . MET A 1 266 ? 9.181 23.387 38.279 1.00 20.25 262 MET A C 1
ATOM 2088 O O . MET A 1 266 ? 8.585 23.565 39.334 1.00 21.70 262 MET A O 1
ATOM 2093 N N . ASP A 1 267 ? 9.573 22.181 37.856 1.00 17.89 263 ASP A N 1
ATOM 2094 C CA . ASP A 1 267 ? 9.469 20.991 38.705 1.00 20.42 263 ASP A CA 1
ATOM 2095 C C . ASP A 1 267 ? 10.772 20.842 39.479 1.00 19.86 263 ASP A C 1
ATOM 2096 O O . ASP A 1 267 ? 10.842 21.203 40.662 1.00 23.50 263 ASP A O 1
ATOM 2101 N N . LEU A 1 268 ? 11.818 20.332 38.828 1.00 19.19 264 LEU A N 1
ATOM 2102 C CA . LEU A 1 268 ? 13.135 20.290 39.433 1.00 17.52 264 LEU A CA 1
ATOM 2103 C C . LEU A 1 268 ? 13.831 21.636 39.314 1.00 24.19 264 LEU A C 1
ATOM 2104 O O . LEU A 1 268 ? 13.821 22.266 38.251 1.00 26.13 264 LEU A O 1
ATOM 2109 N N . VAL A 1 269 ? 14.510 22.036 40.384 1.00 20.77 265 VAL A N 1
ATOM 2110 C CA . VAL A 1 269 ? 15.247 23.293 40.412 1.00 19.96 265 VAL A CA 1
ATOM 2111 C C . VAL A 1 269 ? 16.713 22.930 40.267 1.00 27.04 265 VAL A C 1
ATOM 2112 O O . VAL A 1 269 ? 17.295 22.338 41.179 1.00 30.65 265 VAL A O 1
ATOM 2116 N N . THR A 1 270 ? 17.327 23.279 39.142 1.00 25.88 266 THR A N 1
ATOM 2117 C CA . THR A 1 270 ? 18.725 22.902 39.000 1.00 29.24 266 THR A CA 1
ATOM 2118 C C . THR A 1 270 ? 19.538 24.064 38.460 1.00 34.49 266 THR A C 1
ATOM 2119 O O . THR A 1 270 ? 18.996 24.942 37.789 1.00 30.39 266 THR A O 1
ATOM 2123 N N . PRO A 1 271 ? 20.850 24.071 38.715 1.00 35.67 267 PRO A N 1
ATOM 2124 C CA . PRO A 1 271 ? 21.696 25.143 38.154 1.00 32.16 267 PRO A CA 1
ATOM 2125 C C . PRO A 1 271 ? 21.644 25.237 36.636 1.00 29.45 267 PRO A C 1
ATOM 2126 O O . PRO A 1 271 ? 21.661 26.352 36.084 1.00 33.19 267 PRO A O 1
ATOM 2130 N N . GLU A 1 272 ? 21.564 24.100 35.935 1.00 29.96 268 GLU A N 1
ATOM 2131 C CA . GLU A 1 272 ? 21.560 24.131 34.474 1.00 32.86 268 GLU A CA 1
ATOM 2132 C C . GLU A 1 272 ? 20.354 24.889 33.942 1.00 37.69 268 GLU A C 1
ATOM 2133 O O . GLU A 1 272 ? 20.472 25.701 33.016 1.00 43.89 268 GLU A O 1
ATOM 2139 N N . GLN A 1 273 ? 19.183 24.659 34.538 1.00 32.46 269 GLN A N 1
ATOM 2140 C CA . GLN A 1 273 ? 17.990 25.344 34.060 1.00 36.23 269 GLN A CA 1
ATOM 2141 C C . GLN A 1 273 ? 17.969 26.814 34.469 1.00 31.34 269 GLN A C 1
ATOM 2142 O O . GLN A 1 273 ? 17.442 27.648 33.725 1.00 41.36 269 GLN A O 1
ATOM 2148 N N . LEU A 1 274 ? 18.571 27.164 35.610 1.00 35.17 270 LEU A N 1
ATOM 2149 C CA . LEU A 1 274 ? 18.629 28.568 36.026 1.00 37.28 270 LEU A CA 1
ATOM 2150 C C . LEU A 1 274 ? 19.717 29.361 35.313 1.00 38.02 270 LEU A C 1
ATOM 2151 O O . LEU A 1 274 ? 19.580 30.581 35.156 1.00 42.81 270 LEU A O 1
ATOM 2156 N N . LEU A 1 275 ? 20.812 28.71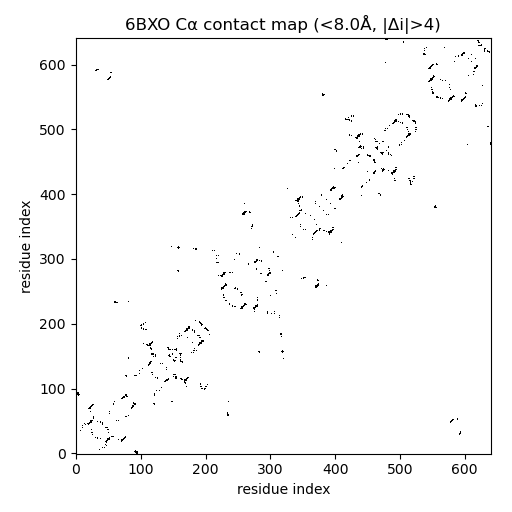8 34.902 1.00 38.72 271 LEU A N 1
ATOM 2157 C CA . LEU A 1 275 ? 21.881 29.464 34.232 1.00 38.15 271 LEU A CA 1
ATOM 2158 C C . LEU A 1 275 ? 21.371 30.134 32.962 1.00 35.24 271 LEU A C 1
ATOM 2159 O O . LEU A 1 275 ? 21.796 31.241 32.618 1.00 37.92 271 LEU A O 1
ATOM 2164 N N . ALA A 1 276 ? 20.425 29.494 32.282 1.00 32.42 272 ALA A N 1
ATOM 2165 C CA . ALA A 1 276 ? 20.017 29.970 30.971 1.00 29.90 272 ALA A CA 1
ATOM 2166 C C . ALA A 1 276 ? 19.272 31.301 31.049 1.00 30.37 272 ALA A C 1
ATOM 2167 O O . ALA A 1 276 ? 19.293 32.078 30.087 1.00 34.21 272 ALA A O 1
ATOM 2169 N N A PHE A 1 277 ? 18.635 31.589 32.183 0.44 26.65 273 PHE A N 1
ATOM 2170 N N B PHE A 1 277 ? 18.664 31.618 32.193 0.56 26.57 273 PHE A N 1
ATOM 2171 C CA A PHE A 1 277 ? 17.879 32.824 32.335 0.44 25.77 273 PHE A CA 1
ATOM 2172 C CA B PHE A 1 277 ? 17.812 32.800 32.252 0.56 25.72 273 PHE A CA 1
ATOM 2173 C C A PHE A 1 277 ? 18.805 33.962 32.756 0.44 28.88 273 PHE A C 1
ATOM 2174 C C B PHE A 1 277 ? 18.601 34.099 32.410 0.56 26.33 273 PHE A C 1
ATOM 2175 O O A PHE A 1 277 ? 19.597 33.820 33.695 0.44 32.41 273 PHE A O 1
ATOM 2176 O O B PHE A 1 277 ? 18.144 35.150 31.949 0.56 30.48 273 PHE A O 1
ATOM 2191 N N A LYS A 1 278 ? 18.710 35.091 32.055 0.44 27.68 274 LYS A N 1
ATOM 2192 N N B LYS A 1 278 ? 19.777 34.048 33.043 0.56 28.90 274 LYS A N 1
ATOM 2193 C CA A LYS A 1 278 ? 19.648 36.200 32.235 0.44 29.65 274 LYS A CA 1
ATOM 2194 C CA B LYS A 1 278 ? 20.673 35.196 33.164 0.56 27.44 274 LYS A CA 1
ATOM 2195 C C A LYS A 1 278 ? 19.170 37.104 33.373 0.44 24.56 274 LYS A C 1
ATOM 2196 C C B LYS A 1 278 ? 20.035 36.344 33.951 0.56 27.82 274 LYS A C 1
ATOM 2197 O O A LYS A 1 278 ? 18.790 38.259 33.186 0.44 28.59 274 LYS A O 1
ATOM 2198 O O B LYS A 1 278 ? 20.249 37.519 33.647 0.56 27.26 274 LYS A O 1
ATOM 2201 N N A ALA A 1 279 ? 19.187 36.541 34.580 0.44 27.63 275 ALA A N 1
ATOM 2202 N N B ALA A 1 279 ? 19.244 36.013 34.970 0.56 23.49 275 ALA A N 1
ATOM 2203 C CA A ALA A 1 279 ? 18.879 37.278 35.799 0.44 25.14 275 ALA A CA 1
ATOM 2204 C CA B ALA A 1 279 ? 18.901 37.037 35.954 0.56 26.87 275 ALA A CA 1
ATOM 2205 C C A ALA A 1 279 ? 20.148 37.496 36.619 0.44 24.00 275 ALA A C 1
ATOM 2206 C C B ALA A 1 279 ? 20.138 37.374 36.788 0.56 25.43 275 ALA A C 1
ATOM 2207 O O A ALA A 1 279 ? 21.119 36.742 36.523 0.44 28.18 275 ALA A O 1
ATOM 2208 O O B ALA A 1 279 ? 21.102 36.605 36.838 0.56 29.71 275 ALA A O 1
ATOM 2211 N N . ASP A 1 280 ? 20.115 38.540 37.449 1.00 22.04 276 ASP A N 1
ATOM 2212 C CA . ASP A 1 280 ? 21.243 38.906 38.303 1.00 22.09 276 ASP A CA 1
ATOM 2213 C C . ASP A 1 280 ? 21.319 38.039 39.552 1.00 24.09 276 ASP A C 1
ATOM 2214 O O . ASP A 1 280 ? 22.413 37.806 40.085 1.00 26.15 276 ASP A O 1
ATOM 2219 N N . ALA A 1 281 ? 20.172 37.600 40.059 1.00 22.93 277 ALA A N 1
ATOM 2220 C CA . ALA A 1 281 ? 20.122 36.814 41.276 1.00 22.69 277 ALA A CA 1
ATOM 2221 C C . ALA A 1 281 ? 18.779 36.108 41.287 1.00 20.68 277 ALA A C 1
ATOM 2222 O O . ALA A 1 281 ? 17.888 36.432 40.496 1.00 22.44 277 ALA A O 1
ATOM 2224 N N . TYR A 1 282 ? 18.642 35.133 42.183 1.00 19.01 278 TYR A N 1
ATOM 2225 C CA . TYR A 1 282 ? 17.426 34.325 42.260 1.00 23.32 278 TYR A CA 1
ATOM 2226 C C . TYR A 1 282 ? 16.909 34.325 43.692 1.00 22.74 278 TYR A C 1
ATOM 2227 O O . TYR A 1 282 ? 17.676 34.475 44.638 1.00 23.35 278 TYR A O 1
ATOM 2236 N N . VAL A 1 283 ? 15.593 34.213 43.837 1.00 21.08 279 VAL A N 1
ATOM 2237 C CA . VAL A 1 283 ? 14.949 34.022 45.128 1.00 20.31 279 VAL A CA 1
ATOM 2238 C C . VAL A 1 283 ? 14.215 32.691 45.065 1.00 19.90 279 VAL A C 1
ATOM 2239 O O . VAL A 1 283 ? 13.426 32.462 44.140 1.00 20.49 279 VAL A O 1
ATOM 2243 N N . ASN A 1 284 ? 14.483 31.792 46.025 1.00 20.69 280 ASN A N 1
ATOM 2244 C CA . ASN A 1 284 ? 13.990 30.424 45.946 1.00 19.10 280 ASN A CA 1
ATOM 2245 C C . ASN A 1 284 ? 12.775 30.244 46.852 1.00 19.71 280 ASN A C 1
ATOM 2246 O O . ASN A 1 284 ? 12.911 30.277 48.077 1.00 21.77 280 ASN A O 1
ATOM 2251 N N . THR A 1 285 ? 11.602 29.985 46.267 1.00 17.19 281 THR A N 1
ATOM 2252 C CA . THR A 1 285 ? 10.459 29.613 47.105 1.00 17.53 281 THR A CA 1
ATOM 2253 C C . THR A 1 285 ? 10.153 28.116 47.098 1.00 20.80 281 THR A C 1
ATOM 2254 O O . THR A 1 285 ? 9.153 27.714 47.696 1.00 22.55 281 THR A O 1
ATOM 2258 N N . ALA A 1 286 ? 10.975 27.301 46.432 1.00 19.71 282 ALA A N 1
ATOM 2259 C CA . ALA A 1 286 ? 10.877 25.851 46.458 1.00 18.27 282 ALA A CA 1
ATOM 2260 C C . ALA A 1 286 ? 11.632 25.337 47.686 1.00 21.06 282 ALA A C 1
ATOM 2261 O O . ALA A 1 286 ? 11.839 26.080 48.647 1.00 21.49 282 ALA A O 1
ATOM 2263 N N . CYS A 1 287 ? 12.055 24.074 47.658 1.00 20.47 283 CYS A N 1
ATOM 2264 C CA . CYS A 1 287 ? 12.791 23.459 48.764 1.00 18.75 283 CYS A CA 1
ATOM 2265 C C . CYS A 1 287 ? 13.839 24.407 49.345 1.00 17.97 283 CYS A C 1
ATOM 2266 O O . CYS A 1 287 ? 14.773 24.790 48.643 1.00 21.81 283 CYS A O 1
ATOM 2269 N N . PRO A 1 288 ? 13.730 24.821 50.610 1.00 20.01 284 PRO A N 1
ATOM 2270 C CA . PRO A 1 288 ? 14.732 25.758 51.143 1.00 23.93 284 PRO A CA 1
ATOM 2271 C C . PRO A 1 288 ? 16.103 25.153 51.355 1.00 23.09 284 PRO A C 1
ATOM 2272 O O . PRO A 1 288 ? 17.058 25.912 51.551 1.00 23.29 284 PRO A O 1
ATOM 2276 N N . ARG A 1 289 ? 16.253 23.821 51.356 1.00 23.13 285 ARG A N 1
ATOM 2277 C CA . ARG A 1 289 ? 17.598 23.281 51.464 1.00 21.49 285 ARG A CA 1
ATOM 2278 C C . ARG A 1 289 ? 18.418 23.594 50.215 1.00 20.95 285 ARG A C 1
ATOM 2279 O O . ARG A 1 289 ? 19.645 23.745 50.313 1.00 24.34 285 ARG A O 1
ATOM 2287 N N . ILE A 1 290 ? 17.761 23.726 49.046 1.00 23.33 286 ILE A N 1
ATOM 2288 C CA . ILE A 1 290 ? 18.485 24.111 47.829 1.00 24.23 286 ILE A CA 1
ATOM 2289 C C . ILE A 1 290 ? 19.243 25.401 48.056 1.00 27.15 286 ILE A C 1
ATOM 2290 O O . ILE A 1 290 ? 20.397 25.558 47.640 1.00 28.25 286 ILE A O 1
ATOM 2295 N N . THR A 1 291 ? 18.596 26.347 48.723 1.00 22.78 287 THR A N 1
ATOM 2296 C CA . THR A 1 291 ? 19.169 27.675 48.913 1.00 22.59 287 THR A CA 1
ATOM 2297 C C . THR A 1 291 ? 20.501 27.646 49.644 1.00 27.60 287 THR A C 1
ATOM 2298 O O . THR A 1 291 ? 21.390 28.453 49.352 1.00 28.77 287 THR A O 1
ATOM 2302 N N . ILE A 1 292 ? 20.662 26.758 50.61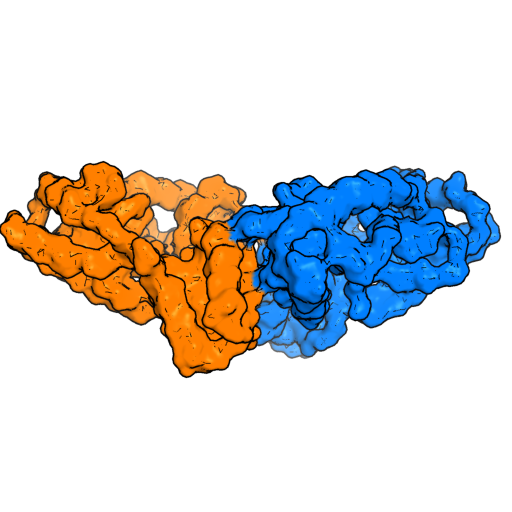5 1.00 27.58 288 ILE A N 1
ATOM 2303 C CA . ILE A 1 292 ? 21.856 26.810 51.449 1.00 28.90 288 ILE A CA 1
ATOM 2304 C C . ILE A 1 292 ? 22.826 25.678 51.165 1.00 29.78 288 ILE A C 1
ATOM 2305 O O . ILE A 1 292 ? 23.960 25.729 51.664 1.00 37.13 288 ILE A O 1
ATOM 2310 N N . ASP A 1 293 ? 22.434 24.682 50.372 1.00 28.96 289 ASP A N 1
ATOM 2311 C CA . ASP A 1 293 ? 23.300 23.561 50.019 1.00 39.44 289 ASP A CA 1
ATOM 2312 C C . ASP A 1 293 ? 23.665 23.603 48.538 1.00 39.86 289 ASP A C 1
ATOM 2313 O O . ASP A 1 293 ? 24.750 24.069 48.171 1.00 44.38 289 ASP A O 1
ATOM 2318 N N . ASP A 1 294 ? 22.743 23.158 47.680 1.00 34.20 290 ASP A N 1
ATOM 2319 C CA . ASP A 1 294 ? 23.012 23.078 46.247 1.00 39.02 290 ASP A CA 1
ATOM 2320 C C . ASP A 1 294 ? 23.464 24.407 45.669 1.00 42.60 290 ASP A C 1
ATOM 2321 O O . ASP A 1 294 ? 24.162 24.425 44.645 1.00 38.29 290 ASP A O 1
ATOM 2326 N N . ALA A 1 295 ? 23.098 25.512 46.321 1.00 38.94 291 ALA A N 1
ATOM 2327 C CA . ALA A 1 295 ? 23.337 26.838 45.774 1.00 50.20 291 ALA A CA 1
ATOM 2328 C C . ALA A 1 295 ? 24.806 27.219 45.728 1.00 36.88 291 ALA A C 1
ATOM 2329 O O . ALA A 1 295 ? 25.163 28.113 44.957 1.00 34.30 291 ALA A O 1
ATOM 2331 N N . GLU A 1 296 ? 25.657 26.571 46.526 1.00 40.75 292 GLU A N 1
ATOM 2332 C CA . GLU A 1 296 ? 27.069 26.936 46.574 1.00 39.28 292 GLU A CA 1
ATOM 2333 C C . GLU A 1 296 ? 27.707 26.957 45.193 1.00 39.27 292 GLU A C 1
ATOM 2334 O O . GLU A 1 296 ? 28.562 27.810 44.921 1.00 47.43 292 GLU A O 1
ATOM 2340 N N . ARG A 1 297 ? 27.308 26.038 44.314 1.00 34.94 293 ARG A N 1
ATOM 2341 C CA . ARG A 1 297 ? 27.730 26.020 42.916 1.00 46.88 293 ARG A CA 1
ATOM 2342 C C . ARG A 1 297 ? 26.585 26.398 41.972 1.00 52.08 293 ARG A C 1
ATOM 2343 O O . ARG A 1 297 ? 26.361 25.752 40.946 1.00 54.22 293 ARG A O 1
ATOM 2351 N N . PHE A 1 298 ? 25.819 27.421 42.332 1.00 35.89 294 PHE A N 1
ATOM 2352 C CA . PHE A 1 298 ? 25.089 28.208 41.349 1.00 34.96 294 PHE A CA 1
ATOM 2353 C C . PHE A 1 298 ? 25.966 29.399 40.953 1.00 36.98 294 PHE A C 1
ATOM 2354 O O . PHE A 1 298 ? 26.758 29.901 41.757 1.00 43.03 294 PHE A O 1
ATOM 2362 N N . HIS A 1 299 ? 25.805 29.879 39.716 1.00 36.71 295 HIS A N 1
ATOM 2363 C CA . HIS A 1 299 ? 26.645 30.963 39.218 1.00 43.29 295 HIS A CA 1
ATOM 2364 C C . HIS A 1 299 ? 26.139 32.360 39.607 1.00 34.82 295 HIS A C 1
ATOM 2365 O O . HIS A 1 299 ? 26.828 33.356 39.363 1.00 36.55 295 HIS A O 1
ATOM 2372 N N . ALA A 1 300 ? 24.977 32.449 40.222 1.00 25.75 296 ALA A N 1
ATOM 2373 C CA . ALA A 1 300 ? 24.425 33.706 40.698 1.00 27.37 296 ALA A CA 1
ATOM 2374 C C . ALA A 1 300 ? 23.875 33.452 42.090 1.00 25.91 296 ALA A C 1
ATOM 2375 O O . ALA A 1 300 ? 23.623 32.297 42.454 1.00 27.31 296 ALA A O 1
ATOM 2377 N N . PRO A 1 301 ? 23.677 34.498 42.894 1.00 24.89 297 PRO A N 1
ATOM 2378 C CA . PRO A 1 301 ? 23.215 34.273 44.267 1.00 27.01 297 PRO A CA 1
ATOM 2379 C C . PRO A 1 301 ? 21.793 33.756 44.269 1.00 22.89 297 PRO A C 1
ATOM 2380 O O . PRO A 1 301 ? 20.957 34.188 43.470 1.00 26.13 297 PRO A O 1
ATOM 2384 N N . VAL A 1 302 ? 21.525 32.830 45.187 1.00 23.23 298 VAL A N 1
ATOM 2385 C CA . VAL A 1 302 ? 20.183 32.298 45.422 1.00 20.08 298 VAL A CA 1
ATOM 2386 C C . VAL A 1 302 ? 19.826 32.622 46.872 1.00 21.97 298 VAL A C 1
ATOM 2387 O O . VAL A 1 302 ? 20.528 32.187 47.794 1.00 24.77 298 VAL A O 1
ATOM 2391 N N . LEU A 1 303 ? 18.738 33.371 47.068 1.00 23.13 299 LEU A N 1
ATOM 2392 C CA . LEU A 1 303 ? 18.352 33.949 48.347 1.00 23.37 299 LEU A CA 1
ATOM 2393 C C . LEU A 1 303 ? 17.094 33.278 48.871 1.00 20.26 299 LEU A C 1
ATOM 2394 O O . LEU A 1 303 ? 16.249 32.828 48.096 1.00 21.48 299 LEU A O 1
ATOM 2399 N N . THR A 1 304 ? 16.981 33.226 50.200 1.00 23.68 300 THR A N 1
ATOM 2400 C CA . THR A 1 304 ? 15.710 32.893 50.829 1.00 24.40 300 THR A CA 1
ATOM 2401 C C . THR A 1 304 ? 14.748 34.072 50.681 1.00 25.08 300 THR A C 1
ATOM 2402 O O . THR A 1 304 ? 15.173 35.202 50.411 1.00 22.60 300 THR A O 1
ATOM 2406 N N . PRO A 1 305 ? 13.445 33.843 50.864 1.00 23.79 301 PRO A N 1
ATOM 2407 C CA . PRO A 1 305 ? 12.499 34.976 50.841 1.00 24.01 301 PRO A CA 1
ATOM 2408 C C . PRO A 1 305 ? 12.849 36.078 51.826 1.00 23.96 301 PRO A C 1
ATOM 2409 O O . PRO A 1 305 ? 12.778 37.271 51.484 1.00 25.28 301 PRO A O 1
ATOM 2413 N N . GLN A 1 306 ? 13.233 35.720 53.050 1.00 25.61 302 GLN A N 1
ATOM 2414 C CA . GLN A 1 306 ? 13.621 36.764 53.994 1.00 30.98 302 GLN A CA 1
ATOM 2415 C C . GLN A 1 306 ? 14.880 37.494 53.530 1.00 32.75 302 GLN A C 1
ATOM 2416 O O . GLN A 1 306 ? 14.957 38.722 53.631 1.00 30.46 302 GLN A O 1
ATOM 2422 N N . GLU A 1 307 ? 15.875 36.767 53.008 1.00 29.06 303 GLU A N 1
ATOM 2423 C CA . GLU A 1 307 ? 17.080 37.439 52.516 1.00 30.33 303 GLU A CA 1
ATOM 2424 C C . GLU A 1 307 ? 16.752 38.398 51.380 1.00 24.89 303 GLU A C 1
ATOM 2425 O O . GLU A 1 307 ? 17.351 39.477 51.279 1.00 28.52 303 GLU A O 1
ATOM 2431 N N . PHE A 1 308 ? 15.811 38.016 50.509 1.00 24.95 304 PHE A N 1
ATOM 2432 C CA . PHE A 1 308 ? 15.356 38.896 49.435 1.00 23.08 304 PHE A CA 1
ATOM 2433 C C . PHE A 1 308 ? 14.772 40.188 49.999 1.00 24.55 304 PHE A C 1
ATOM 2434 O O . PHE A 1 308 ? 15.055 41.284 49.503 1.00 25.46 304 PHE A O 1
ATOM 2442 N N . GLU A 1 309 ? 13.930 40.073 51.028 1.00 28.15 305 GLU A N 1
ATOM 2443 C CA . GLU A 1 309 ? 13.352 41.281 51.621 1.00 29.48 305 GLU A CA 1
ATOM 2444 C C . GLU A 1 309 ? 14.433 42.172 52.213 1.00 33.25 305 GLU A C 1
ATOM 2445 O O . GLU A 1 309 ? 14.300 43.400 52.202 1.00 35.28 305 GLU A O 1
ATOM 2451 N N . ILE A 1 310 ? 15.514 41.580 52.713 1.00 29.61 306 ILE A N 1
ATOM 2452 C CA . ILE A 1 310 ? 16.592 42.374 53.288 1.00 32.35 306 ILE A CA 1
ATOM 2453 C C . ILE A 1 310 ? 17.345 43.119 52.193 1.00 39.55 306 ILE A C 1
ATOM 2454 O O . ILE A 1 310 ? 17.613 44.324 52.304 1.00 35.26 306 ILE A O 1
ATOM 2459 N N . VAL A 1 311 ? 17.685 42.410 51.111 1.00 30.21 307 VAL A N 1
ATOM 2460 C CA . VAL A 1 311 ? 18.385 43.015 49.983 1.00 31.47 307 VAL A CA 1
ATOM 2461 C C . VAL A 1 311 ? 17.555 44.126 49.349 1.00 33.22 307 VAL A C 1
ATOM 2462 O O . VAL A 1 311 ? 18.104 45.137 48.879 1.00 37.63 307 VAL A O 1
ATOM 2466 N N . LEU A 1 312 ? 16.228 43.997 49.389 1.00 29.58 308 LEU A N 1
ATOM 2467 C CA . LEU A 1 312 ? 15.346 44.986 48.781 1.00 29.38 308 LEU A CA 1
ATOM 2468 C C . LEU A 1 312 ? 15.240 46.268 49.603 1.00 36.67 308 LEU A C 1
ATOM 2469 O O . LEU A 1 312 ? 14.882 47.318 49.051 1.00 40.06 308 LEU A O 1
ATOM 2474 N N . GLY A 1 313 ? 15.524 46.203 50.902 1.00 32.92 309 GLY A N 1
ATOM 2475 C CA . GLY A 1 313 ? 15.216 47.289 51.814 1.00 34.23 309 GLY A CA 1
ATOM 2476 C C . GLY A 1 313 ? 13.855 47.179 52.469 1.00 43.35 309 GLY A C 1
ATOM 2477 O O . GLY A 1 313 ? 13.446 48.105 53.189 1.00 39.12 309 GLY A O 1
ATOM 2478 N N . GLU A 1 314 ? 13.133 46.085 52.226 1.00 41.53 310 GLU A N 1
ATOM 2479 C CA . GLU A 1 314 ? 11.819 45.900 52.829 1.00 46.99 310 GLU A CA 1
ATOM 2480 C C . GLU A 1 314 ? 11.928 45.601 54.319 1.00 48.27 310 GLU A C 1
ATOM 2481 O O . GLU A 1 314 ? 11.120 46.091 55.116 1.00 57.17 310 GLU A O 1
ATOM 2487 N N . ARG A 1 315 ? 12.920 44.825 54.727 1.00 47.73 311 ARG A N 1
ATOM 2488 C CA . ARG A 1 315 ? 13.136 44.582 56.146 1.00 54.05 311 ARG A CA 1
ATOM 2489 C C . ARG A 1 315 ? 14.596 44.828 56.496 1.00 53.76 311 ARG A C 1
ATOM 2490 O O . ARG A 1 315 ? 15.483 44.719 55.645 1.00 46.44 311 ARG A O 1
ATOM 2498 N N . ARG A 1 316 ? 14.832 45.194 57.755 1.00 51.67 312 ARG A N 1
ATOM 2499 C CA . ARG A 1 316 ? 16.176 45.546 58.191 1.00 52.94 312 ARG A CA 1
ATOM 2500 C C . ARG A 1 316 ? 17.064 44.309 58.240 1.00 50.51 312 ARG A C 1
ATOM 2501 O O . ARG A 1 316 ? 16.591 43.187 58.436 1.00 46.21 312 ARG A O 1
ATOM 2509 N N . TRP A 1 317 ? 18.364 44.530 58.058 1.00 50.47 313 TRP A N 1
ATOM 2510 C CA . TRP A 1 317 ? 19.297 43.417 57.962 1.00 54.13 313 TRP A CA 1
ATOM 2511 C C . TRP A 1 317 ? 19.369 42.665 59.281 1.00 49.99 313 TRP A C 1
ATOM 2512 O O . TRP A 1 317 ? 19.160 43.219 60.364 1.00 49.60 313 TRP A O 1
ATOM 2514 N N . GLU A 1 318 ? 19.657 41.378 59.165 1.00 43.34 314 GLU A N 1
ATOM 2515 C CA . GLU A 1 318 ? 19.840 40.459 60.271 1.00 46.20 314 GLU A CA 1
ATOM 2516 C C . GLU A 1 318 ? 20.385 39.186 59.655 1.00 45.95 314 GLU A C 1
ATOM 2517 O O . GLU A 1 318 ? 20.298 38.989 58.439 1.00 47.00 314 GLU A O 1
ATOM 2523 N N . ASN A 1 319 ? 20.977 38.343 60.490 1.00 56.91 315 ASN A N 1
ATOM 2524 C CA . ASN A 1 319 ? 21.486 37.083 59.981 1.00 60.14 315 ASN A CA 1
ATOM 2525 C C . ASN A 1 319 ? 20.350 36.282 59.347 1.00 49.71 315 ASN A C 1
ATOM 2526 O O . ASN A 1 319 ? 19.165 36.493 59.631 1.00 43.92 315 ASN A O 1
ATOM 2531 N N . MET A 1 320 ? 20.720 35.383 58.441 1.00 39.75 316 MET A N 1
ATOM 2532 C CA . MET A 1 320 ? 19.716 34.548 57.798 1.00 42.97 316 MET A CA 1
ATOM 2533 C C . MET A 1 320 ? 18.928 33.772 58.847 1.00 43.87 316 MET A C 1
ATOM 2534 O O . MET A 1 320 ? 19.505 33.183 59.768 1.00 41.01 316 MET A O 1
ATOM 2539 N N A GLU A 1 321 ? 17.605 33.780 58.701 0.44 39.55 317 GLU A N 1
ATOM 2540 N N B GLU A 1 321 ? 17.605 33.838 58.743 0.56 39.37 317 GLU A N 1
ATOM 2541 C CA A GLU A 1 321 ? 16.694 32.969 59.497 0.44 39.46 317 GLU A CA 1
ATOM 2542 C CA B GLU A 1 321 ? 16.721 32.942 59.470 0.56 39.53 317 GLU A CA 1
ATOM 2543 C C A GLU A 1 321 ? 16.155 31.845 58.622 0.44 35.13 317 GLU A C 1
ATOM 2544 C C B GLU A 1 321 ? 16.430 31.736 58.592 0.56 34.50 317 GLU A C 1
ATOM 2545 O O A GLU A 1 321 ? 15.923 32.046 57.426 0.44 35.55 317 GLU A O 1
ATOM 2546 O O B GLU A 1 321 ? 16.623 31.767 57.377 0.56 33.68 317 GLU A O 1
ATOM 2557 N N . MET A 1 322 ? 15.964 30.663 59.215 1.00 32.24 318 MET A N 1
ATOM 2558 C CA . MET A 1 322 ? 15.612 29.482 58.440 1.00 34.19 318 MET A CA 1
ATOM 2559 C C . MET A 1 322 ? 14.295 29.707 57.717 1.00 31.94 318 MET A C 1
ATOM 2560 O O . MET A 1 322 ? 13.282 30.058 58.332 1.00 30.56 318 MET A O 1
ATOM 2565 N N . ASP A 1 323 ? 14.328 29.516 56.401 1.00 27.71 319 ASP A N 1
ATOM 2566 C CA . ASP A 1 323 ? 13.130 29.518 55.573 1.00 28.90 319 ASP A CA 1
ATOM 2567 C C . ASP A 1 323 ? 12.346 28.242 55.854 1.00 30.87 319 ASP A C 1
ATOM 2568 O O . ASP A 1 323 ? 12.759 27.143 55.463 1.00 31.00 319 ASP A O 1
ATOM 2573 N N . GLU A 1 324 ? 11.247 28.356 56.582 1.00 26.12 320 GLU A N 1
ATOM 2574 C CA . GLU A 1 324 ? 10.463 27.180 56.914 1.00 27.41 320 GLU A CA 1
ATOM 2575 C C . GLU A 1 324 ? 9.200 27.130 56.076 1.00 36.68 320 GLU A C 1
ATOM 2576 O O . GLU A 1 324 ? 8.676 28.159 55.646 1.00 38.80 320 GLU A O 1
ATOM 2582 N N A MET A 1 325 ? 8.731 25.916 55.821 0.60 39.11 321 MET A N 1
ATOM 2583 N N B MET A 1 325 ? 8.722 25.912 55.844 0.40 39.61 321 MET A N 1
ATOM 2584 C CA A MET A 1 325 ? 7.433 25.684 55.205 0.60 42.42 321 MET A CA 1
ATOM 2585 C CA B MET A 1 325 ? 7.433 25.661 55.212 0.40 42.51 321 MET A CA 1
ATOM 2586 C C A MET A 1 325 ? 6.504 25.120 56.277 0.60 52.05 321 MET A C 1
ATOM 2587 C C B MET A 1 325 ? 6.500 25.115 56.288 0.40 51.74 321 MET A C 1
ATOM 2588 O O A MET A 1 325 ? 6.767 24.047 56.833 0.60 51.48 321 MET A O 1
ATOM 2589 O O B MET A 1 325 ? 6.745 24.036 56.842 0.40 52.01 321 MET A O 1
ATOM 2598 N N . ILE A 1 326 ? 5.451 25.867 56.599 1.00 62.40 322 ILE A N 1
ATOM 2599 C CA . ILE A 1 326 ? 4.517 25.472 57.647 1.00 69.64 322 ILE A CA 1
ATOM 2600 C C . ILE A 1 326 ? 3.086 25.775 57.221 1.00 77.71 322 ILE A C 1
ATOM 2601 O O . ILE A 1 326 ? 2.852 26.350 56.155 1.00 80.43 322 ILE A O 1
ATOM 2603 N N . GLN B 1 7 ? 14.852 45.195 12.198 1.00 74.64 3 GLN B N 1
ATOM 2604 C CA . GLN B 1 7 ? 14.266 46.261 13.003 1.00 76.91 3 GLN B CA 1
ATOM 2605 C C . GLN B 1 7 ? 12.885 45.866 13.538 1.00 81.27 3 GLN B C 1
ATOM 2606 O O . GLN B 1 7 ? 12.549 46.166 14.684 1.00 84.90 3 GLN B O 1
ATOM 2608 N N . PHE B 1 8 ? 12.090 45.193 12.704 1.00 79.80 4 PHE B N 1
ATOM 2609 C CA . PHE B 1 8 ? 10.750 44.748 13.083 1.00 73.98 4 PHE B CA 1
ATOM 2610 C C . PHE B 1 8 ? 10.854 43.340 13.664 1.00 68.86 4 PHE B C 1
ATOM 2611 O O . PHE B 1 8 ? 11.155 42.382 12.943 1.00 66.48 4 PHE B O 1
ATOM 2619 N N . ASP B 1 9 ? 10.611 43.217 14.967 1.00 63.11 5 ASP B N 1
ATOM 2620 C CA . ASP B 1 9 ? 10.592 41.914 15.626 1.00 66.52 5 ASP B CA 1
ATOM 2621 C C . ASP B 1 9 ? 9.245 41.256 15.355 1.00 58.97 5 ASP B C 1
ATOM 2622 O O . ASP B 1 9 ? 8.229 41.634 15.949 1.00 57.74 5 ASP B O 1
ATOM 2627 N N . PHE B 1 10 ? 9.241 40.263 14.463 1.00 57.57 6 PHE B N 1
ATOM 2628 C CA . PHE B 1 10 ? 7.990 39.650 14.032 1.00 60.32 6 PHE B CA 1
ATOM 2629 C C . PHE B 1 10 ? 7.345 38.849 15.157 1.00 61.27 6 PHE B C 1
ATOM 2630 O O . PHE B 1 10 ? 6.136 38.960 15.389 1.00 63.10 6 PHE B O 1
ATOM 2638 N N . ASP B 1 11 ? 8.128 38.046 15.874 1.00 60.09 7 ASP B N 1
ATOM 2639 C CA . ASP B 1 11 ? 7.557 37.284 16.975 1.00 52.15 7 ASP B CA 1
ATOM 2640 C C . ASP B 1 11 ? 6.939 38.215 18.013 1.00 45.37 7 ASP B C 1
ATOM 2641 O O . ASP B 1 11 ? 5.781 38.044 18.404 1.00 47.78 7 ASP B O 1
ATOM 2646 N N . LEU B 1 12 ? 7.686 39.230 18.445 1.00 37.45 8 LEU B N 1
ATOM 2647 C CA . LEU B 1 12 ? 7.223 40.052 19.560 1.00 38.10 8 LEU B CA 1
ATOM 2648 C C . LEU B 1 12 ? 5.960 40.833 19.207 1.00 34.91 8 LEU B C 1
ATOM 2649 O O . LEU B 1 12 ? 5.049 40.956 20.035 1.00 31.51 8 LEU B O 1
ATOM 2654 N N . GLU B 1 13 ? 5.890 41.397 17.996 1.00 34.14 9 GLU B N 1
ATOM 2655 C CA . GLU B 1 13 ? 4.699 42.152 17.627 1.00 30.19 9 GLU B CA 1
ATOM 2656 C C . GLU B 1 13 ? 3.457 41.260 17.601 1.00 29.73 9 GLU B C 1
ATOM 2657 O O . GLU B 1 13 ? 2.370 41.690 18.018 1.00 32.30 9 GLU B O 1
ATOM 2663 N N A ARG B 1 14 ? 3.599 40.026 17.113 0.69 35.75 10 ARG B N 1
ATOM 2664 N N B ARG B 1 14 ? 3.602 40.022 17.117 0.31 36.30 10 ARG B N 1
ATOM 2665 C CA A ARG B 1 14 ? 2.484 39.085 17.116 0.69 39.70 10 ARG B CA 1
ATOM 2666 C CA B ARG B 1 14 ? 2.483 39.083 17.109 0.31 39.35 10 ARG B CA 1
ATOM 2667 C C A ARG B 1 14 ? 2.058 38.743 18.535 0.69 33.49 10 ARG B C 1
ATOM 2668 C C B ARG B 1 14 ? 2.059 38.721 18.526 0.31 34.06 10 ARG B C 1
ATOM 2669 O O A ARG B 1 14 ? 0.859 38.681 18.841 0.69 33.63 10 ARG B O 1
ATOM 2670 O O B ARG B 1 14 ? 0.862 38.615 18.819 0.31 33.67 10 ARG B O 1
ATOM 2685 N N . ILE B 1 15 ? 3.029 38.548 19.422 1.00 29.42 11 ILE B N 1
ATOM 2686 C CA . ILE B 1 15 ? 2.712 38.194 20.803 1.00 28.94 11 ILE B CA 1
ATOM 2687 C C . ILE B 1 15 ? 1.954 39.329 21.468 1.00 26.28 11 ILE B C 1
ATOM 2688 O O . ILE B 1 15 ? 0.922 39.120 22.113 1.00 28.62 11 ILE B O 1
ATOM 2693 N N . LEU B 1 16 ? 2.441 40.564 21.304 1.00 27.99 12 LEU B N 1
ATOM 2694 C CA . LEU B 1 16 ? 1.773 41.695 21.924 1.00 27.66 12 LEU B CA 1
ATOM 2695 C C . LEU B 1 16 ? 0.362 41.869 21.375 1.00 30.51 12 LEU B C 1
ATOM 2696 O O . LEU B 1 16 ? -0.579 42.132 22.136 1.00 32.51 12 LEU B O 1
ATOM 2701 N N . LYS B 1 17 ? 0.197 41.748 20.053 1.00 29.10 13 LYS B N 1
ATOM 2702 C CA . LYS B 1 17 ? -1.133 41.877 19.464 1.00 36.08 13 LYS B CA 1
ATOM 2703 C C . LYS B 1 17 ? -2.079 40.800 19.996 1.00 30.75 13 LYS B C 1
ATOM 2704 O O . LYS B 1 17 ? -3.246 41.093 20.298 1.00 35.96 13 LYS B O 1
ATOM 2710 N N . THR B 1 18 ? -1.597 39.556 20.112 1.00 31.68 14 THR B N 1
ATOM 2711 C CA . THR B 1 18 ? -2.414 38.474 20.674 1.00 31.23 14 THR B CA 1
ATOM 2712 C C . THR B 1 18 ? -2.845 38.804 22.104 1.00 36.35 14 THR B C 1
ATOM 2713 O O . THR B 1 18 ? -4.027 38.688 22.460 1.00 34.61 14 THR B O 1
ATOM 2717 N N . ILE B 1 19 ? -1.898 39.237 22.931 1.00 32.34 15 ILE B N 1
ATOM 2718 C CA . ILE B 1 19 ? -2.226 39.619 24.303 1.00 32.49 15 ILE B CA 1
ATOM 2719 C C . ILE B 1 19 ? -3.268 40.739 24.313 1.00 36.84 15 ILE B C 1
ATOM 2720 O O . ILE B 1 19 ? -4.252 40.685 25.059 1.00 39.29 15 ILE B O 1
ATOM 2725 N N . LYS B 1 20 ? -3.089 41.758 23.461 1.00 32.41 16 LYS B N 1
ATOM 2726 C CA . LYS B 1 20 ? -4.039 42.865 23.419 1.00 34.32 16 LYS B CA 1
ATOM 2727 C C . LYS B 1 20 ? -5.412 42.414 22.940 1.00 34.56 16 LYS B C 1
ATOM 2728 O O . LYS B 1 20 ? -6.436 42.813 23.507 1.00 40.92 16 LYS B O 1
ATOM 2734 N N . ASP B 1 21 ? -5.457 41.594 21.888 1.00 39.94 17 ASP B N 1
ATOM 2735 C CA . ASP B 1 21 ? -6.739 41.150 21.351 1.00 45.85 17 ASP B CA 1
ATOM 2736 C C . ASP B 1 21 ? -7.492 40.278 22.345 1.00 45.50 17 ASP B C 1
ATOM 2737 O O . ASP B 1 21 ? -8.712 40.410 22.491 1.00 52.67 17 ASP B O 1
ATOM 2742 N N . LYS B 1 22 ? -6.795 39.386 23.035 1.00 43.74 18 LYS B N 1
ATOM 2743 C CA . LYS B 1 22 ? -7.466 38.483 23.959 1.00 42.62 18 LYS B CA 1
ATOM 2744 C C . LYS B 1 22 ? -7.499 39.028 25.375 1.00 42.69 18 LYS B C 1
ATOM 2745 O O . LYS B 1 22 ? -7.980 38.337 26.275 1.00 48.48 18 LYS B O 1
ATOM 2751 N N . ASN B 1 23 ? -7.025 40.259 25.576 1.00 37.67 19 ASN B N 1
ATOM 2752 C CA . ASN B 1 23 ? -7.045 40.928 26.874 1.00 38.83 19 ASN B CA 1
ATOM 2753 C C . ASN B 1 23 ? -6.480 40.026 27.972 1.00 40.12 19 ASN B C 1
ATOM 2754 O O . ASN B 1 23 ? -7.030 39.921 29.069 1.00 39.19 19 ASN B O 1
ATOM 2759 N N . CYS B 1 24 ? -5.370 39.358 27.677 1.00 34.80 20 CYS B N 1
ATOM 2760 C CA . CYS B 1 24 ? -4.776 38.474 28.672 1.00 31.63 20 CYS B CA 1
ATOM 2761 C C . CYS B 1 24 ? -4.184 39.281 29.813 1.00 33.27 20 CYS B C 1
ATOM 2762 O O . CYS B 1 24 ? -3.518 40.296 29.592 1.00 39.37 20 CYS B O 1
ATOM 2765 N N . LYS B 1 25 ? -4.392 38.806 31.038 1.00 27.40 21 LYS B N 1
ATOM 2766 C CA . LYS B 1 25 ? -3.699 39.372 32.187 1.00 33.58 21 LYS B CA 1
ATOM 2767 C C . LYS B 1 25 ? -2.594 38.479 32.741 1.00 29.20 21 LYS B C 1
ATOM 2768 O O . LYS B 1 25 ? -1.729 38.972 33.472 1.00 30.98 21 LYS B O 1
ATOM 2774 N N . LYS B 1 26 ? -2.593 37.190 32.404 1.00 27.78 22 LYS B N 1
ATOM 2775 C CA . LYS B 1 26 ? -1.572 36.252 32.855 1.00 27.32 22 LYS B CA 1
ATOM 2776 C C . LYS B 1 26 ? -1.058 35.489 31.647 1.00 24.14 22 LYS B C 1
ATOM 2777 O O . LYS B 1 26 ? -1.836 34.827 30.956 1.00 24.29 22 LYS B O 1
ATOM 2783 N N . VAL B 1 27 ? 0.238 35.599 31.386 1.00 22.96 23 VAL B N 1
ATOM 2784 C CA . VAL B 1 27 ? 0.842 35.038 30.186 1.00 19.96 23 VAL B CA 1
ATOM 2785 C C . VAL B 1 27 ? 1.949 34.100 30.613 1.00 19.86 23 VAL B C 1
ATOM 2786 O O . VAL B 1 27 ? 2.756 34.443 31.491 1.00 22.59 23 VAL B O 1
ATOM 2790 N N . GLY B 1 28 ? 1.999 32.917 29.992 1.00 18.21 24 GLY B N 1
ATOM 2791 C CA . GLY B 1 28 ? 3.103 31.993 30.183 1.00 17.77 24 GLY B CA 1
ATOM 2792 C C . GLY B 1 28 ? 4.037 31.986 28.982 1.00 20.13 24 GLY B C 1
ATOM 2793 O O . GLY B 1 28 ? 3.611 32.208 27.848 1.00 21.05 24 GLY B O 1
ATOM 2794 N N . LEU B 1 29 ? 5.319 31.738 29.239 1.00 16.90 25 LEU B N 1
ATOM 2795 C CA . LEU B 1 29 ? 6.311 31.598 28.168 1.00 17.72 25 LEU B CA 1
ATOM 2796 C C . LEU B 1 29 ? 7.058 30.278 28.335 1.00 22.24 25 LEU B C 1
ATOM 2797 O O . LEU B 1 29 ? 7.545 29.972 29.434 1.00 20.57 25 LEU B O 1
ATOM 2802 N N . GLN B 1 30 ? 7.206 29.524 27.237 1.00 18.07 26 GLN B N 1
ATOM 2803 C CA . GLN B 1 30 ? 7.958 28.266 27.282 1.00 16.61 26 GLN B CA 1
ATOM 2804 C C . GLN B 1 30 ? 8.964 28.232 26.140 1.00 20.41 26 GLN B C 1
ATOM 2805 O O . GLN B 1 30 ? 8.591 28.443 24.983 1.00 22.43 26 GLN B O 1
ATOM 2811 N N . PHE B 1 31 ? 10.230 27.978 26.471 1.00 21.32 27 PHE B N 1
ATOM 2812 C CA . PHE B 1 31 ? 11.316 28.061 25.494 1.00 20.26 27 PHE B CA 1
ATOM 2813 C C . PHE B 1 31 ? 12.147 26.787 25.484 1.00 26.43 27 PHE B C 1
ATOM 2814 O O . PHE B 1 31 ? 12.482 26.287 26.550 1.00 25.52 27 PHE B O 1
ATOM 2822 N N . PRO B 1 32 ? 12.600 26.327 24.319 1.00 27.06 28 PRO B N 1
ATOM 2823 C CA . PRO B 1 32 ? 13.652 25.302 24.285 1.00 31.38 28 PRO B CA 1
ATOM 2824 C C . PRO B 1 32 ? 14.997 25.874 24.716 1.00 37.33 28 PRO B C 1
ATOM 2825 O O . PRO B 1 32 ? 15.178 27.080 24.907 1.00 29.90 28 PRO B O 1
ATOM 2829 N N . GLU B 1 33 ? 15.964 24.964 24.844 1.00 41.34 29 GLU B N 1
ATOM 2830 C CA . GLU B 1 33 ? 17.200 25.250 25.567 1.00 47.99 29 GLU B CA 1
ATOM 2831 C C . GLU B 1 33 ? 17.920 26.473 25.010 1.00 38.10 29 GLU B C 1
ATOM 2832 O O . GLU B 1 33 ? 18.345 27.358 25.768 1.00 43.82 29 GLU B O 1
ATOM 2838 N N . GLY B 1 34 ? 18.068 26.540 23.690 1.00 38.24 30 GLY B N 1
ATOM 2839 C CA . GLY B 1 34 ? 18.827 27.625 23.099 1.00 48.33 30 GLY B CA 1
ATOM 2840 C C . GLY B 1 34 ? 18.134 28.966 23.124 1.00 50.95 30 GLY B C 1
ATOM 2841 O O . GLY B 1 34 ? 18.780 29.981 22.848 1.00 49.08 30 GLY B O 1
ATOM 2842 N N . LEU B 1 35 ? 16.843 29.006 23.451 1.00 39.88 31 LEU B N 1
ATOM 2843 C CA . LEU B 1 35 ? 16.107 30.260 23.412 1.00 30.67 31 LEU B CA 1
ATOM 2844 C C . LEU B 1 35 ? 15.794 30.816 24.792 1.00 32.26 31 LEU B C 1
ATOM 2845 O O . LEU B 1 35 ? 15.289 31.940 24.884 1.00 29.56 31 LEU B O 1
ATOM 2850 N N . LYS B 1 36 ? 16.060 30.061 25.863 1.00 27.49 32 LYS B N 1
ATOM 2851 C CA . LYS B 1 36 ? 15.804 30.574 27.200 1.00 31.59 32 LYS B CA 1
ATOM 2852 C C . LYS B 1 36 ? 16.556 31.875 27.464 1.00 25.25 32 LYS B C 1
ATOM 2853 O O . LYS B 1 36 ? 16.115 32.683 28.281 1.00 27.21 32 LYS B O 1
ATOM 2859 N N . ARG B 1 37 ? 17.695 32.099 26.797 1.00 26.02 33 ARG B N 1
ATOM 2860 C CA . ARG B 1 37 ? 18.421 33.341 27.051 1.00 32.08 33 ARG B CA 1
ATOM 2861 C C . ARG B 1 37 ? 17.656 34.576 26.594 1.00 33.69 33 ARG B C 1
ATOM 2862 O O . ARG B 1 37 ? 18.031 35.690 26.972 1.00 35.08 33 ARG B O 1
ATOM 2870 N N . GLN B 1 38 ? 16.592 34.411 25.819 1.00 24.70 34 GLN B N 1
ATOM 2871 C CA . GLN B 1 38 ? 15.731 35.524 25.430 1.00 31.01 34 GLN B CA 1
ATOM 2872 C C . GLN B 1 38 ? 14.544 35.711 26.368 1.00 23.86 34 GLN B C 1
ATOM 2873 O O . GLN B 1 38 ? 13.786 36.678 26.210 1.00 23.93 34 GLN B O 1
ATOM 2879 N N . ALA B 1 39 ? 14.357 34.787 27.317 1.00 25.30 35 ALA B N 1
ATOM 2880 C CA . ALA B 1 39 ? 13.107 34.723 28.069 1.00 19.69 35 ALA B CA 1
ATOM 2881 C C . ALA B 1 39 ? 12.856 35.989 28.869 1.00 23.95 35 ALA B C 1
ATOM 2882 O O . ALA B 1 39 ? 11.734 36.503 28.896 1.00 22.82 35 ALA B O 1
ATOM 2884 N N . ILE B 1 40 ? 13.864 36.467 29.600 1.00 26.32 36 ILE B N 1
ATOM 2885 C CA . ILE B 1 40 ? 13.620 37.614 30.469 1.00 27.45 36 ILE B CA 1
ATOM 2886 C C . ILE B 1 40 ? 13.402 38.872 29.636 1.00 25.34 36 ILE B C 1
ATOM 2887 O O . ILE B 1 40 ? 12.595 39.730 29.996 1.00 27.53 36 ILE B O 1
ATOM 2892 N N A ASN B 1 41 ? 14.084 38.980 28.498 0.54 28.78 37 ASN B N 1
ATOM 2893 N N B ASN B 1 41 ? 14.109 38.984 28.507 0.46 28.78 37 ASN B N 1
ATOM 2894 C CA A ASN B 1 41 ? 13.891 40.140 27.637 0.54 30.42 37 ASN B CA 1
ATOM 2895 C CA B ASN B 1 41 ? 13.911 40.111 27.598 0.46 30.31 37 ASN B CA 1
ATOM 2896 C C A ASN B 1 41 ? 12.480 40.178 27.065 0.54 26.65 37 ASN B C 1
ATOM 2897 C C B ASN B 1 41 ? 12.475 40.167 27.098 0.46 26.96 37 ASN B C 1
ATOM 2898 O O A ASN B 1 41 ? 11.880 41.251 26.957 0.54 28.09 37 ASN B O 1
ATOM 2899 O O B ASN B 1 41 ? 11.858 41.235 27.062 0.46 28.24 37 ASN B O 1
ATOM 2908 N N . ILE B 1 42 ? 11.935 39.016 26.694 1.00 25.08 38 ILE B N 1
ATOM 2909 C CA . ILE B 1 42 ? 10.569 38.965 26.170 1.00 27.71 38 ILE B CA 1
ATOM 2910 C C . ILE B 1 42 ? 9.559 39.216 27.278 1.00 25.32 38 ILE B C 1
ATOM 2911 O O . ILE B 1 42 ? 8.568 39.928 27.086 1.00 25.63 38 ILE B O 1
ATOM 2916 N N . ALA B 1 43 ? 9.792 38.643 28.455 1.00 22.25 39 ALA B N 1
ATOM 2917 C CA . ALA B 1 43 ? 8.948 38.940 29.605 1.00 21.51 39 ALA B CA 1
ATOM 2918 C C . ALA B 1 43 ? 8.939 40.429 29.912 1.00 22.79 39 ALA B C 1
ATOM 2919 O O . ALA B 1 43 ? 7.902 40.988 30.268 1.00 24.09 39 ALA B O 1
ATOM 2921 N N A ARG B 1 44 ? 10.101 41.074 29.809 0.51 24.54 40 ARG B N 1
ATOM 2922 N N B ARG B 1 44 ? 10.106 41.075 29.830 0.49 24.59 40 ARG B N 1
ATOM 2923 C CA A ARG B 1 44 ? 10.196 42.496 30.123 0.51 25.47 40 ARG B CA 1
ATOM 2924 C CA B ARG B 1 44 ? 10.182 42.504 30.119 0.49 25.44 40 ARG B CA 1
ATOM 2925 C C A ARG B 1 44 ? 9.374 43.328 29.144 0.51 27.62 40 ARG B C 1
ATOM 2926 C C B ARG B 1 44 ? 9.320 43.294 29.146 0.49 27.71 40 ARG B C 1
ATOM 2927 O O A ARG B 1 44 ? 8.643 44.241 29.552 0.51 29.89 40 ARG B O 1
ATOM 2928 O O B ARG B 1 44 ? 8.521 44.149 29.552 0.49 28.73 40 ARG B O 1
ATOM 2943 N N . GLU B 1 45 ? 9.459 43.001 27.850 1.00 29.22 41 GLU B N 1
ATOM 2944 C CA . GLU B 1 45 ? 8.668 43.702 26.841 1.00 30.74 41 GLU B CA 1
ATOM 2945 C C . GLU B 1 45 ? 7.176 43.526 27.080 1.00 27.77 41 GLU B C 1
ATOM 2946 O O . GLU B 1 45 ? 6.408 44.489 26.999 1.00 29.14 41 GLU B O 1
ATOM 2952 N N . ILE B 1 46 ? 6.747 42.300 27.386 1.00 24.10 42 ILE B N 1
ATOM 2953 C CA . ILE B 1 46 ? 5.330 42.046 27.623 1.00 23.71 42 ILE B CA 1
ATOM 2954 C C . ILE B 1 46 ? 4.837 42.833 28.825 1.00 29.71 42 ILE B C 1
ATOM 2955 O O . ILE B 1 46 ? 3.764 43.437 28.789 1.00 29.57 42 ILE B O 1
ATOM 2960 N N . GLU B 1 47 ? 5.602 42.822 29.923 1.00 25.59 43 GLU B N 1
ATOM 2961 C CA . GLU B 1 47 ? 5.121 43.512 31.121 1.00 26.42 43 GLU B CA 1
ATOM 2962 C C . GLU B 1 47 ? 5.195 45.035 30.974 1.00 27.30 43 GLU B C 1
ATOM 2963 O O . GLU B 1 47 ? 4.386 45.746 31.585 1.00 31.83 43 GLU B O 1
ATOM 2969 N N . GLU B 1 48 ? 6.131 45.546 30.163 1.00 31.17 44 GLU B N 1
ATOM 2970 C CA . GLU B 1 48 ? 6.239 46.988 29.911 1.00 28.58 44 GLU B CA 1
ATOM 2971 C C . GLU B 1 48 ? 5.114 47.486 29.015 1.00 32.76 44 GLU B C 1
ATOM 2972 O O . GLU B 1 48 ? 4.554 48.566 29.250 1.00 38.61 44 GLU B O 1
ATOM 2978 N N . LYS B 1 49 ? 4.771 46.715 27.980 1.00 30.50 45 LYS B N 1
ATOM 2979 C CA . LYS B 1 49 ? 3.879 47.176 26.925 1.00 30.09 45 LYS B CA 1
ATOM 2980 C C . LYS B 1 49 ? 2.461 46.637 27.019 1.00 38.99 45 LYS B C 1
ATOM 2981 O O . LYS B 1 49 ? 1.615 47.043 26.218 1.00 36.89 45 LYS B O 1
ATOM 2987 N N . THR B 1 50 ? 2.172 45.736 27.955 1.00 34.30 46 THR B N 1
ATOM 2988 C CA . THR B 1 50 ? 0.815 45.274 28.196 1.00 31.23 46 THR B CA 1
ATOM 2989 C C . THR B 1 50 ? 0.532 45.341 29.693 1.00 34.11 46 THR B C 1
ATOM 2990 O O . THR B 1 50 ? 1.402 45.667 30.504 1.00 35.95 46 THR B O 1
ATOM 2994 N N . ARG B 1 51 ? -0.690 44.993 30.073 1.00 30.14 47 ARG B N 1
ATOM 2995 C CA . ARG B 1 51 ? -1.020 44.908 31.485 1.00 36.63 47 ARG B CA 1
ATOM 2996 C C . ARG B 1 51 ? -0.796 43.503 32.045 1.00 36.26 47 ARG B C 1
ATOM 2997 O O . ARG B 1 51 ? -1.155 43.236 33.197 1.00 41.40 47 ARG B O 1
ATOM 3005 N N . ALA B 1 52 ? -0.192 42.612 31.270 1.00 35.63 48 ALA B N 1
ATOM 3006 C CA . ALA B 1 52 ? -0.101 41.218 31.684 1.00 28.55 48 ALA B CA 1
ATOM 3007 C C . ALA B 1 52 ? 1.058 40.989 32.646 1.00 30.17 48 ALA B C 1
ATOM 3008 O O . ALA B 1 52 ? 2.078 41.680 32.602 1.00 35.98 48 ALA B O 1
ATOM 3010 N N . ASN B 1 53 ? 0.901 39.974 33.496 1.00 24.22 49 ASN B N 1
ATOM 3011 C CA . ASN B 1 53 ? 2.000 39.425 34.277 1.00 25.45 49 ASN B CA 1
ATOM 3012 C C . ASN B 1 53 ? 2.446 38.123 33.633 1.00 23.30 49 ASN B C 1
ATOM 3013 O O . ASN B 1 53 ? 1.632 37.389 33.085 1.00 27.25 49 ASN B O 1
ATOM 3018 N N . VAL B 1 54 ? 3.747 37.848 33.695 1.00 24.23 50 VAL B N 1
ATOM 3019 C CA . VAL B 1 54 ? 4.342 36.752 32.940 1.00 22.28 50 VAL B CA 1
ATOM 3020 C C . VAL B 1 54 ? 4.865 35.715 33.927 1.00 26.21 50 VAL B C 1
ATOM 3021 O O . VAL B 1 54 ? 5.424 36.050 34.976 1.00 29.86 50 VAL B O 1
ATOM 3025 N N . ILE B 1 55 ? 4.668 34.453 33.589 1.00 19.34 51 ILE B N 1
ATOM 3026 C CA . ILE B 1 55 ? 5.318 33.332 34.265 1.00 18.89 51 ILE B CA 1
ATOM 3027 C C . ILE B 1 55 ? 6.099 32.572 33.197 1.00 22.11 51 ILE B C 1
ATOM 3028 O O . ILE B 1 55 ? 5.549 32.259 32.136 1.00 23.27 51 ILE B O 1
ATOM 3033 N N . ILE B 1 56 ? 7.382 32.322 33.464 1.00 17.93 52 ILE B N 1
ATOM 3034 C CA . ILE B 1 56 ? 8.294 31.655 32.548 1.00 16.49 52 ILE B CA 1
ATOM 3035 C C . ILE B 1 56 ? 8.437 30.204 32.980 1.00 18.86 52 ILE B C 1
ATOM 3036 O O . ILE B 1 56 ? 8.669 29.923 34.164 1.00 17.91 52 ILE B O 1
ATOM 3041 N N . SER B 1 57 ? 8.297 29.269 32.037 1.00 17.66 53 SER B N 1
ATOM 3042 C CA . SER B 1 57 ? 8.578 27.876 32.380 1.00 18.76 53 SER B CA 1
ATOM 3043 C C . SER B 1 57 ? 10.084 27.667 32.556 1.00 18.94 53 SER B C 1
ATOM 3044 O O . SER B 1 57 ? 10.885 28.021 31.678 1.00 19.31 53 SER B O 1
ATOM 3047 N N . GLY B 1 58 ? 10.483 27.076 33.685 1.00 18.13 54 GLY B N 1
ATOM 3048 C CA . GLY B 1 58 ? 11.896 26.781 33.889 1.00 16.47 54 GLY B CA 1
ATOM 3049 C C . GLY B 1 58 ? 12.325 25.345 33.594 1.00 20.80 54 GLY B C 1
ATOM 3050 O O . GLY B 1 58 ? 13.504 25.013 33.754 1.00 24.60 54 GLY B O 1
ATOM 3051 N N . ASN B 1 59 ? 11.413 24.498 33.160 1.00 16.36 55 ASN B N 1
ATOM 3052 C CA . ASN B 1 59 ? 11.724 23.119 32.810 1.00 18.18 55 ASN B CA 1
ATOM 3053 C C . ASN B 1 59 ? 12.411 23.039 31.451 1.00 20.37 55 ASN B C 1
ATOM 3054 O O . ASN B 1 59 ? 12.243 23.923 30.594 1.00 19.63 55 ASN B O 1
ATOM 3059 N N . PRO B 1 60 ? 13.174 21.969 31.213 1.00 23.64 56 PRO B N 1
ATOM 3060 C CA . PRO B 1 60 ? 13.658 21.714 29.850 1.00 22.96 56 PRO B CA 1
ATOM 3061 C C . PRO B 1 60 ? 12.454 21.579 28.937 1.00 24.61 56 PRO B C 1
ATOM 3062 O O . PRO B 1 60 ? 11.349 21.270 29.387 1.00 24.41 56 PRO B O 1
ATOM 3066 N N . CYS B 1 61 ? 12.642 21.925 27.662 1.00 21.80 57 CYS B N 1
ATOM 3067 C CA . CYS B 1 61 ? 11.559 21.848 26.672 1.00 19.11 57 CYS B CA 1
ATOM 3068 C C . CYS B 1 61 ? 12.153 21.358 25.355 1.00 21.53 57 CYS B C 1
ATOM 3069 O O . CYS B 1 61 ? 12.933 22.078 24.721 1.00 22.19 57 CYS B O 1
ATOM 3072 N N . PHE B 1 62 ? 11.742 20.185 24.899 1.00 21.05 58 PHE B N 1
ATOM 3073 C CA . PHE B 1 62 ? 12.474 19.579 23.796 1.00 22.19 58 PHE B CA 1
ATOM 3074 C C . PHE B 1 62 ? 11.760 19.653 22.448 1.00 24.46 58 PHE B C 1
ATOM 3075 O O . PHE B 1 62 ? 12.399 19.384 21.418 1.00 24.90 58 PHE B O 1
ATOM 3083 N N . GLY B 1 63 ? 10.489 20.024 22.423 1.00 21.63 59 GLY B N 1
ATOM 3084 C CA . GLY B 1 63 ? 9.701 19.977 21.205 1.00 24.62 59 GLY B CA 1
ATOM 3085 C C . GLY B 1 63 ? 8.265 20.312 21.530 1.00 27.17 59 GLY B C 1
ATOM 3086 O O . GLY B 1 63 ? 7.915 20.558 22.686 1.00 21.77 59 GLY B O 1
ATOM 3087 N N . ALA B 1 64 ? 7.435 20.364 20.480 1.00 21.09 60 ALA B N 1
ATOM 3088 C CA . ALA B 1 64 ? 6.003 20.574 20.725 1.00 18.42 60 ALA B CA 1
ATOM 3089 C C . ALA B 1 64 ? 5.323 19.351 21.307 1.00 19.35 60 ALA B C 1
ATOM 3090 O O . ALA B 1 64 ? 4.125 19.415 21.638 1.00 22.10 60 ALA B O 1
ATOM 3092 N N . CYS B 1 65 ? 6.040 18.246 21.415 1.00 21.75 61 CYS B N 1
ATOM 3093 C CA . CYS B 1 65 ? 5.693 17.076 22.199 1.00 22.69 61 CYS B CA 1
ATOM 3094 C C . CYS B 1 65 ? 5.857 17.309 23.695 1.00 21.87 61 CYS B C 1
ATOM 3095 O O . CYS B 1 65 ? 5.708 16.358 24.475 1.00 20.39 61 CYS B O 1
ATOM 3098 N N . ASP B 1 66 ? 6.258 18.507 24.104 1.00 19.02 62 ASP B N 1
ATOM 3099 C CA . ASP B 1 66 ? 6.702 18.739 25.473 1.00 20.24 62 ASP B CA 1
ATOM 3100 C C . ASP B 1 66 ? 6.132 20.073 25.939 1.00 22.44 62 ASP B C 1
ATOM 3101 O O . ASP B 1 66 ? 6.858 21.009 26.227 1.00 22.87 62 ASP B O 1
ATOM 3106 N N . ILE B 1 67 ? 4.797 20.167 25.936 1.00 18.93 63 ILE B N 1
ATOM 3107 C CA . ILE B 1 67 ? 4.096 21.359 26.404 1.00 17.69 63 ILE B CA 1
ATOM 3108 C C . ILE B 1 67 ? 4.060 21.366 27.926 1.00 20.79 63 ILE B C 1
ATOM 3109 O O . ILE B 1 67 ? 3.769 20.350 28.559 1.00 20.84 63 ILE B O 1
ATOM 3114 N N . ASP B 1 68 ? 4.309 22.537 28.518 1.00 19.68 64 ASP B N 1
ATOM 3115 C CA . ASP B 1 68 ? 4.195 22.702 29.966 1.00 18.50 64 ASP B CA 1
ATOM 3116 C C . ASP B 1 68 ? 2.712 22.888 30.263 1.00 20.81 64 ASP B C 1
ATOM 3117 O O . ASP B 1 68 ? 2.184 24.005 30.307 1.00 19.51 64 ASP B O 1
ATOM 3122 N N . THR B 1 69 ? 2.023 21.763 30.443 1.00 20.31 65 THR B N 1
ATOM 3123 C CA . THR B 1 69 ? 0.582 21.835 30.617 1.00 18.33 65 THR B CA 1
ATOM 3124 C C . THR B 1 69 ? 0.215 22.365 31.991 1.00 18.25 65 THR B C 1
ATOM 3125 O O . THR B 1 69 ? -0.881 22.909 32.167 1.00 22.43 65 THR B O 1
ATOM 3129 N N . ILE B 1 70 ? 1.091 22.186 32.983 1.00 19.97 66 ILE B N 1
ATOM 3130 C CA . ILE B 1 70 ? 0.811 22.771 34.289 1.00 21.65 66 ILE B CA 1
ATOM 3131 C C . ILE B 1 70 ? 0.848 24.281 34.189 1.00 18.69 66 ILE B C 1
ATOM 3132 O O . ILE B 1 70 ? -0.052 24.968 34.677 1.00 20.53 66 ILE B O 1
ATOM 3137 N N . LEU B 1 71 ? 1.878 24.815 33.523 1.00 20.51 67 LEU B N 1
ATOM 3138 C CA . LEU B 1 71 ? 1.903 26.255 33.270 1.00 21.18 67 LEU B CA 1
ATOM 3139 C C . LEU B 1 71 ? 0.697 26.688 32.439 1.00 21.94 67 LEU B C 1
ATOM 3140 O O . LEU B 1 71 ? 0.057 27.695 32.749 1.00 21.11 67 LEU B O 1
ATOM 3145 N N . ALA B 1 72 ? 0.355 25.941 31.388 1.00 19.02 68 ALA B N 1
ATOM 3146 C CA . ALA B 1 72 ? -0.791 26.331 30.567 1.0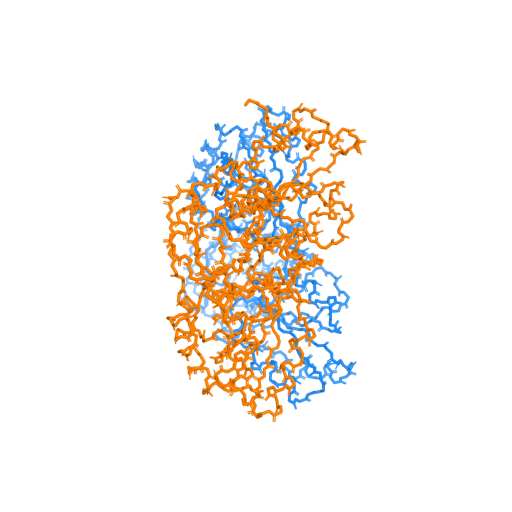0 19.44 68 ALA B CA 1
ATOM 3147 C C . ALA B 1 72 ? -2.059 26.417 31.392 1.00 24.79 68 ALA B C 1
ATOM 3148 O O . ALA B 1 72 ? -2.900 27.299 31.168 1.00 27.01 68 ALA B O 1
ATOM 3150 N N . GLY B 1 73 ? -2.205 25.526 32.372 1.00 24.35 69 GLY B N 1
ATOM 3151 C CA . GLY B 1 73 ? -3.386 25.614 33.178 1.00 27.14 69 GLY B CA 1
ATOM 3152 C C . GLY B 1 73 ? -3.318 26.670 34.230 1.00 25.38 69 GLY B C 1
ATOM 3153 O O . GLY B 1 73 ? -4.271 26.810 35.007 1.00 31.52 69 GLY B O 1
ATOM 3154 N N . SER B 1 74 ? -2.217 27.417 34.284 1.00 24.64 70 SER B N 1
ATOM 3155 C CA . SER B 1 74 ? -2.019 28.472 35.271 1.00 24.64 70 SER B CA 1
ATOM 3156 C C . SER B 1 74 ? -2.077 29.873 34.676 1.00 28.73 70 SER B C 1
ATOM 3157 O O . SER B 1 74 ? -1.905 30.837 35.418 1.00 30.75 70 SER B O 1
ATOM 3160 N N . VAL B 1 75 ? -2.293 30.017 33.364 1.00 24.42 71 VAL B N 1
ATOM 3161 C CA . VAL B 1 75 ? -2.216 31.317 32.700 1.00 25.37 71 VAL B CA 1
ATOM 3162 C C . VAL B 1 75 ? -3.337 31.424 31.673 1.00 24.98 71 VAL B C 1
ATOM 3163 O O . VAL B 1 75 ? -3.971 30.431 31.299 1.00 26.53 71 VAL B O 1
ATOM 3167 N N . ASP B 1 76 ? -3.558 32.659 31.176 1.00 22.43 72 ASP B N 1
ATOM 3168 C CA . ASP B 1 76 ? -4.564 32.858 30.146 1.00 25.64 72 ASP B CA 1
ATOM 3169 C C . ASP B 1 76 ? -4.101 32.297 28.803 1.00 31.27 72 ASP B C 1
ATOM 3170 O O . ASP B 1 76 ? -4.883 31.664 28.090 1.00 29.02 72 ASP B O 1
ATOM 3175 N N . ILE B 1 77 ? -2.838 32.526 28.432 1.00 22.99 73 ILE B N 1
ATOM 3176 C CA . ILE B 1 77 ? -2.287 32.022 27.185 1.00 21.76 73 ILE B CA 1
ATOM 3177 C C . ILE B 1 77 ? -0.845 31.636 27.449 1.00 22.31 73 ILE B C 1
ATOM 3178 O O . ILE B 1 77 ? -0.123 32.369 28.134 1.00 22.35 73 ILE B O 1
ATOM 3183 N N . LEU B 1 78 ? -0.423 30.496 26.895 1.00 21.43 74 LEU B N 1
ATOM 3184 C CA . LEU B 1 78 ? 0.961 30.035 26.949 1.00 19.19 74 LEU B CA 1
ATOM 3185 C C . LEU B 1 78 ? 1.549 30.195 25.554 1.00 23.27 74 LEU B C 1
ATOM 3186 O O . LEU B 1 78 ? 1.000 29.652 24.587 1.00 25.31 74 LEU B O 1
ATOM 3191 N N . PHE B 1 79 ? 2.612 31.002 25.437 1.00 20.65 75 PHE B N 1
ATOM 3192 C CA . PHE B 1 79 ? 3.400 31.077 24.207 1.00 22.55 75 PHE B CA 1
ATOM 3193 C C . PHE B 1 79 ? 4.543 30.071 24.253 1.00 23.03 75 PHE B C 1
ATOM 3194 O O . PHE B 1 79 ? 5.391 30.131 25.147 1.00 21.36 75 PHE B O 1
ATOM 3202 N N . HIS B 1 80 ? 4.563 29.152 23.284 1.00 22.00 76 HIS B N 1
ATOM 3203 C CA . HIS B 1 80 ? 5.536 28.068 23.192 1.00 21.58 76 HIS B CA 1
ATOM 3204 C C . HIS B 1 80 ? 6.423 28.360 21.984 1.00 20.26 76 HIS B C 1
ATOM 3205 O O . HIS B 1 80 ? 5.908 28.542 20.882 1.00 24.80 76 HIS B O 1
ATOM 3212 N N . PHE B 1 81 ? 7.739 28.396 22.187 1.00 22.85 77 PHE B N 1
ATOM 3213 C CA . PHE B 1 81 ? 8.670 28.893 21.171 1.00 24.43 77 PHE B CA 1
ATOM 3214 C C . PHE B 1 81 ? 9.484 27.781 20.510 1.00 24.42 77 PHE B C 1
ATOM 3215 O O . PHE B 1 81 ? 9.822 26.770 21.133 1.00 27.32 77 PHE B O 1
ATOM 3223 N N . GLY B 1 82 ? 9.786 27.989 19.229 1.00 28.99 78 GLY B N 1
ATOM 3224 C CA . GLY B 1 82 ? 10.795 27.221 18.528 1.00 29.93 78 GLY B CA 1
ATOM 3225 C C . GLY B 1 82 ? 10.296 26.017 17.759 1.00 32.65 78 GLY B C 1
ATOM 3226 O O . GLY B 1 82 ? 11.076 25.407 17.012 1.00 32.97 78 GLY B O 1
ATOM 3227 N N . HIS B 1 83 ? 9.039 25.642 17.912 1.00 32.04 79 HIS B N 1
ATOM 3228 C CA . HIS B 1 83 ? 8.545 24.425 17.305 1.00 30.17 79 HIS B CA 1
ATOM 3229 C C . HIS B 1 83 ? 7.243 24.704 16.585 1.00 36.40 79 HIS B C 1
ATOM 3230 O O . HIS B 1 83 ? 6.482 25.601 16.960 1.00 35.83 79 HIS B O 1
ATOM 3237 N N . ALA B 1 84 ? 7.007 23.935 15.532 1.00 33.82 80 ALA B N 1
ATOM 3238 C CA . ALA B 1 84 ? 5.690 23.923 14.931 1.00 34.46 80 ALA B CA 1
ATOM 3239 C C . ALA B 1 84 ? 4.702 23.278 15.895 1.00 39.05 80 ALA B C 1
ATOM 3240 O O . ALA B 1 84 ? 5.055 22.411 16.698 1.00 40.09 80 ALA B O 1
ATOM 3242 N N . GLY B 1 85 ? 3.451 23.702 15.818 1.00 39.94 81 GLY B N 1
ATOM 3243 C CA . GLY B 1 85 ? 2.455 23.143 16.705 1.00 31.77 81 GLY B CA 1
ATOM 3244 C C . GLY B 1 85 ? 2.315 21.637 16.560 1.00 37.76 81 GLY B C 1
ATOM 3245 O O . GLY B 1 85 ? 2.670 21.040 15.545 1.00 39.18 81 GLY B O 1
ATOM 3246 N N . MET B 1 86 ? 1.840 21.014 17.634 1.00 32.22 82 MET B N 1
ATOM 3247 C CA . MET B 1 86 ? 1.145 19.736 17.537 1.00 41.30 82 MET B CA 1
ATOM 3248 C C . MET B 1 86 ? 0.082 19.722 18.628 1.00 45.32 82 MET B C 1
ATOM 3249 O O . MET B 1 86 ? 0.022 20.619 19.477 1.00 39.47 82 MET B O 1
ATOM 3254 N N . GLY B 1 87 ? -0.801 18.733 18.564 1.00 46.92 83 GLY B N 1
ATOM 3255 C CA . GLY B 1 87 ? -1.859 18.617 19.552 1.00 45.81 83 GLY B CA 1
ATOM 3256 C C . GLY B 1 87 ? -2.996 19.604 19.340 1.00 47.26 83 GLY B C 1
ATOM 3257 O O . GLY B 1 87 ? -3.105 20.285 18.316 1.00 46.35 83 GLY B O 1
ATOM 3258 N N . GLU B 1 88 ? -3.870 19.668 20.348 1.00 50.04 84 GLU B N 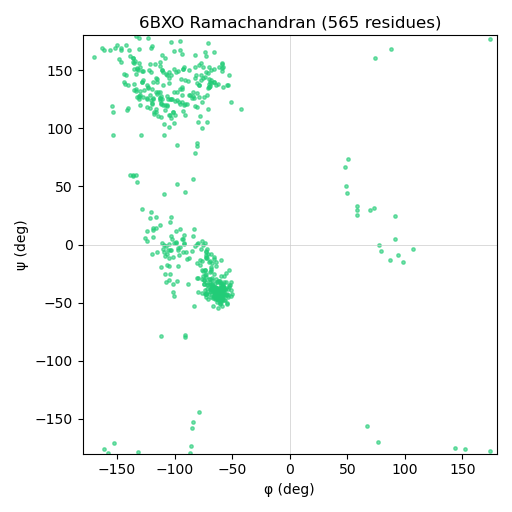1
ATOM 3259 C CA . GLU B 1 88 ? -5.051 20.527 20.313 1.00 59.68 84 GLU B CA 1
ATOM 3260 C C . GLU B 1 88 ? -5.210 21.237 21.659 1.00 61.45 84 GLU B C 1
ATOM 3261 O O . GLU B 1 88 ? -6.215 21.114 22.351 1.00 71.53 84 GLU B O 1
ATOM 3267 N N . TYR B 1 89 ? -4.201 22.006 22.048 1.00 48.66 85 TYR B N 1
ATOM 3268 C CA . TYR B 1 89 ? -4.257 22.757 23.293 1.00 50.11 85 TYR B CA 1
ATOM 3269 C C . TYR B 1 89 ? -4.968 24.079 23.060 1.00 39.30 85 TYR B C 1
ATOM 3270 O O . TYR B 1 89 ? -4.606 24.833 22.153 1.00 52.06 85 TYR B O 1
ATOM 3279 N N . GLU B 1 90 ? -5.994 24.342 23.869 1.00 35.79 86 GLU B N 1
ATOM 3280 C CA . GLU B 1 90 ? -6.876 25.471 23.608 1.00 43.86 86 GLU B CA 1
ATOM 3281 C C . GLU B 1 90 ? -6.166 26.807 23.796 1.00 38.81 86 GLU B C 1
ATOM 3282 O O . GLU B 1 90 ? -6.466 27.772 23.089 1.00 44.43 86 GLU B O 1
ATOM 3288 N N . ASN B 1 91 ? -5.242 26.901 24.751 1.00 33.33 87 ASN B N 1
ATOM 3289 C CA . ASN B 1 91 ? -4.682 28.203 25.096 1.00 28.98 87 ASN B CA 1
ATOM 3290 C C . ASN B 1 91 ? -3.171 28.234 24.895 1.00 28.45 87 ASN B C 1
ATOM 3291 O O . ASN B 1 91 ? -2.466 29.025 25.519 1.00 28.09 87 ASN B O 1
ATOM 3296 N N . VAL B 1 92 ? -2.665 27.429 23.972 1.00 22.97 88 VAL B N 1
ATOM 3297 C CA . VAL B 1 92 ? -1.237 27.406 23.658 1.00 24.63 88 VAL B CA 1
ATOM 3298 C C . VAL B 1 92 ? -1.067 27.973 22.251 1.00 31.05 88 VAL B C 1
ATOM 3299 O O . VAL B 1 92 ? -1.738 27.540 21.307 1.00 29.24 88 VAL B O 1
ATOM 3303 N N . VAL B 1 93 ? -0.193 28.961 22.125 1.00 26.23 89 VAL B N 1
ATOM 3304 C CA . VAL B 1 93 ? 0.126 29.610 20.857 1.00 24.71 89 VAL B CA 1
ATOM 3305 C C . VAL B 1 93 ? 1.562 29.264 20.519 1.00 27.01 89 VAL B C 1
ATOM 3306 O O . VAL B 1 93 ? 2.462 29.472 21.345 1.00 25.76 89 VAL B O 1
ATOM 3310 N N . PHE B 1 94 ? 1.780 28.726 19.316 1.00 25.81 90 PHE B N 1
ATOM 3311 C CA . PHE B 1 94 ? 3.110 28.287 18.897 1.00 23.15 90 PHE B CA 1
ATOM 3312 C C . PHE B 1 94 ? 3.792 29.388 18.095 1.00 26.88 90 PHE B C 1
ATOM 3313 O O . PHE B 1 94 ? 3.255 29.841 17.083 1.00 31.11 90 PHE B O 1
ATOM 3321 N N . ILE B 1 95 ? 4.950 29.832 18.573 1.00 27.47 91 ILE B N 1
ATOM 3322 C CA . ILE B 1 95 ? 5.766 30.845 17.905 1.00 27.73 91 ILE B CA 1
ATOM 3323 C C . ILE B 1 95 ? 6.939 30.086 17.286 1.00 29.59 91 ILE B C 1
ATOM 3324 O O . ILE B 1 95 ? 7.893 29.713 17.975 1.00 30.16 91 ILE B O 1
ATOM 3329 N N . GLU B 1 96 ? 6.872 29.838 15.977 1.00 29.00 92 GLU B N 1
ATOM 3330 C CA . GLU B 1 96 ? 7.738 28.814 15.403 1.00 31.80 92 GLU B CA 1
ATOM 3331 C C . GLU B 1 96 ? 9.191 29.265 15.297 1.00 40.86 92 GLU B C 1
ATOM 3332 O O . GLU B 1 96 ? 10.082 28.412 15.231 1.00 38.30 92 GLU B O 1
ATOM 3338 N N . ALA B 1 97 ? 9.449 30.571 15.292 1.00 36.95 93 ALA B N 1
ATOM 3339 C CA . ALA B 1 97 ? 10.812 31.094 15.231 1.00 55.10 93 ALA B CA 1
ATOM 3340 C C . ALA B 1 97 ? 11.589 30.445 14.080 1.00 57.31 93 ALA B C 1
ATOM 3341 O O . ALA B 1 97 ? 12.444 29.580 14.268 1.00 58.26 93 ALA B O 1
ATOM 3343 N N . ARG B 1 98 ? 11.231 30.878 12.874 1.00 56.69 94 ARG B N 1
ATOM 3344 C CA . ARG B 1 98 ? 11.732 30.310 11.632 1.00 59.75 94 ARG B CA 1
ATOM 3345 C C . ARG B 1 98 ? 13.036 30.981 11.213 1.00 58.03 94 ARG B C 1
ATOM 3346 O O . ARG B 1 98 ? 13.278 32.156 11.504 1.00 58.77 94 ARG B O 1
ATOM 3354 N N . SER B 1 99 ? 13.882 30.215 10.529 1.00 50.85 95 SER B N 1
ATOM 3355 C CA . SER B 1 99 ? 15.155 30.722 10.041 1.00 51.27 95 SER B CA 1
ATOM 3356 C C . SER B 1 99 ? 14.956 31.477 8.736 1.00 51.85 95 SER B C 1
ATOM 3357 O O . SER B 1 99 ? 14.128 31.101 7.905 1.00 54.13 95 SER B O 1
ATOM 3360 N N . ASN B 1 100 ? 15.718 32.551 8.555 1.00 57.51 96 ASN B N 1
ATOM 3361 C CA . ASN B 1 100 ? 15.601 33.371 7.362 1.00 56.92 96 ASN B CA 1
ATOM 3362 C C . ASN B 1 100 ? 16.722 33.126 6.357 1.00 52.25 96 ASN B C 1
ATOM 3363 O O . ASN B 1 100 ? 16.808 33.847 5.362 1.00 54.78 96 ASN B O 1
ATOM 3368 N N . ILE B 1 101 ? 17.581 32.131 6.583 1.00 50.31 97 ILE B N 1
ATOM 3369 C CA . ILE B 1 101 ? 18.712 31.937 5.684 1.00 53.58 97 ILE B CA 1
ATOM 3370 C C . ILE B 1 101 ? 18.230 31.418 4.332 1.00 47.77 97 ILE B C 1
ATOM 3371 O O . ILE B 1 101 ? 17.279 30.627 4.247 1.00 42.76 97 ILE B O 1
ATOM 3376 N N . ASP B 1 102 ? 18.875 31.888 3.264 1.00 42.48 98 ASP B N 1
ATOM 3377 C CA . ASP B 1 102 ? 18.569 31.441 1.910 1.00 51.56 98 ASP B CA 1
ATOM 3378 C C . ASP B 1 102 ? 19.049 30.004 1.735 1.00 49.46 98 ASP B C 1
ATOM 3379 O O . ASP B 1 102 ? 20.251 29.731 1.825 1.00 48.05 98 ASP B O 1
ATOM 3384 N N . ILE B 1 103 ? 18.118 29.080 1.486 1.00 43.47 99 ILE B N 1
ATOM 3385 C CA . ILE B 1 103 ? 18.512 27.682 1.312 1.00 40.76 99 ILE B CA 1
ATOM 3386 C C . ILE B 1 103 ? 18.829 27.339 -0.134 1.00 38.31 99 ILE B C 1
ATOM 3387 O O . ILE B 1 103 ? 19.299 26.224 -0.408 1.00 37.17 99 ILE B O 1
ATOM 3392 N N . ILE B 1 104 ? 18.603 28.257 -1.072 1.00 38.01 100 ILE B N 1
ATOM 3393 C CA . ILE B 1 104 ? 18.834 27.943 -2.482 1.00 38.19 100 ILE B CA 1
ATOM 3394 C C . ILE B 1 104 ? 20.281 27.568 -2.785 1.00 44.20 100 ILE B C 1
ATOM 3395 O O . ILE B 1 104 ? 20.498 26.645 -3.590 1.00 39.41 100 ILE B O 1
ATOM 3400 N N . PRO B 1 105 ? 21.313 28.220 -2.216 1.00 44.54 101 PRO B N 1
ATOM 3401 C CA . PRO B 1 105 ? 22.687 27.786 -2.543 1.00 44.04 101 PRO B CA 1
ATOM 3402 C C . PRO B 1 105 ? 22.963 26.345 -2.145 1.00 40.29 101 PRO B C 1
ATOM 3403 O O . PRO B 1 105 ? 23.644 25.626 -2.885 1.00 45.55 101 PRO B O 1
ATOM 3407 N N . ALA B 1 106 ? 22.463 25.907 -0.995 1.00 36.58 102 ALA B N 1
ATOM 3408 C CA . ALA B 1 106 ? 22.654 24.512 -0.603 1.00 43.48 102 ALA B CA 1
ATOM 3409 C C . ALA B 1 106 ? 21.896 23.562 -1.529 1.00 43.76 102 ALA B C 1
ATOM 3410 O O . ALA B 1 106 ? 22.390 22.473 -1.844 1.00 38.05 102 ALA B O 1
ATOM 3412 N N . VAL B 1 107 ? 20.694 23.952 -1.966 1.00 39.14 103 VAL B N 1
ATOM 3413 C CA . VAL B 1 107 ? 19.922 23.121 -2.890 1.00 43.10 103 VAL B CA 1
ATOM 3414 C C . VAL B 1 107 ? 20.670 22.932 -4.205 1.00 39.97 103 VAL B C 1
ATOM 3415 O O . VAL B 1 107 ? 20.697 21.828 -4.767 1.00 42.13 103 VAL B O 1
ATOM 3419 N N . LYS B 1 108 ? 21.271 24.001 -4.733 1.00 37.60 104 LYS B N 1
ATOM 3420 C CA . LYS B 1 108 ? 22.020 23.865 -5.972 1.00 41.92 104 LYS B CA 1
ATOM 3421 C C . LYS B 1 108 ? 23.248 22.988 -5.769 1.00 44.96 104 LYS B C 1
ATOM 3422 O O . LYS B 1 108 ? 23.618 22.204 -6.652 1.00 42.78 104 LYS B O 1
ATOM 3428 N N . THR B 1 109 ? 23.880 23.093 -4.603 1.00 39.61 105 THR B N 1
ATOM 3429 C CA . THR B 1 109 ? 25.018 22.235 -4.308 1.00 41.26 105 THR B CA 1
ATOM 3430 C C . THR B 1 109 ? 24.593 20.770 -4.257 1.00 45.59 105 THR B C 1
ATOM 3431 O O . THR B 1 109 ? 25.313 19.887 -4.737 1.00 46.59 105 THR B O 1
ATOM 3435 N N . ALA B 1 110 ? 23.397 20.501 -3.730 1.00 43.99 106 ALA B N 1
ATOM 3436 C CA . ALA B 1 110 ? 22.893 19.130 -3.700 1.00 41.39 106 ALA B CA 1
ATOM 3437 C C . ALA B 1 110 ? 22.600 18.602 -5.097 1.00 42.44 106 ALA B C 1
ATOM 3438 O O . ALA B 1 110 ? 22.725 17.396 -5.335 1.00 44.97 106 ALA B O 1
ATOM 3440 N N . LEU B 1 111 ? 22.212 19.477 -6.032 1.00 37.29 107 LEU B N 1
ATOM 3441 C CA . LEU B 1 111 ? 21.927 19.015 -7.390 1.00 38.73 107 LEU B CA 1
ATOM 3442 C C . LEU B 1 111 ? 23.120 18.294 -7.994 1.00 47.02 107 LEU B C 1
ATOM 3443 O O . LEU B 1 111 ? 22.945 17.374 -8.801 1.00 50.44 107 LEU B O 1
ATOM 3448 N N . ASN B 1 112 ? 24.335 18.703 -7.619 1.00 45.55 108 ASN B N 1
ATOM 3449 C CA . ASN B 1 112 ? 25.547 18.066 -8.121 1.00 47.68 108 ASN B CA 1
ATOM 3450 C C . ASN B 1 112 ? 25.574 16.575 -7.801 1.00 50.62 108 ASN B C 1
ATOM 3451 O O . ASN B 1 112 ? 26.094 15.782 -8.587 1.00 51.86 108 ASN B O 1
ATOM 3456 N N . LEU B 1 113 ? 25.017 16.173 -6.663 1.00 45.60 109 LEU B N 1
ATOM 3457 C CA . LEU B 1 113 ? 25.128 14.795 -6.208 1.00 47.38 109 LEU B CA 1
ATOM 3458 C C . LEU B 1 113 ? 23.944 13.926 -6.601 1.00 52.66 109 LEU B C 1
ATOM 3459 O O . LEU B 1 113 ? 23.947 12.735 -6.274 1.00 50.63 109 LEU B O 1
ATOM 3464 N N . LEU B 1 114 ? 22.932 14.477 -7.266 1.00 50.71 110 LEU B N 1
ATOM 3465 C CA . LEU B 1 114 ? 21.749 13.688 -7.583 1.00 47.43 110 LEU B CA 1
ATOM 3466 C C . LEU B 1 114 ? 22.053 12.705 -8.700 1.00 43.22 110 LEU B C 1
ATOM 3467 O O . LEU B 1 114 ? 22.814 13.004 -9.622 1.00 45.06 110 LEU B O 1
ATOM 3472 N N . LYS B 1 115 ? 21.455 11.517 -8.614 1.00 40.10 111 LYS B N 1
ATOM 3473 C CA . LYS B 1 115 ? 21.577 10.523 -9.671 1.00 46.54 111 LYS B CA 1
ATOM 3474 C C . LYS B 1 115 ? 20.240 10.149 -10.285 1.00 49.71 111 LYS B C 1
ATOM 3475 O O . LYS B 1 115 ? 20.219 9.452 -11.303 1.00 62.54 111 LYS B O 1
ATOM 3477 N N . ALA B 1 116 ? 19.136 10.605 -9.710 1.00 44.92 112 ALA B N 1
ATOM 3478 C CA . ALA B 1 116 ? 17.795 10.293 -10.172 1.00 48.73 112 ALA B CA 1
ATOM 3479 C C . ALA B 1 116 ? 17.104 11.567 -10.646 1.00 48.47 112 ALA B C 1
ATOM 3480 O O . ALA B 1 116 ? 17.579 12.683 -10.421 1.00 46.92 112 ALA B O 1
ATOM 3482 N N A ASN B 1 117 ? 15.966 11.374 -11.311 0.57 45.61 113 ASN B N 1
ATOM 3483 N N B ASN B 1 117 ? 15.954 11.394 -11.296 0.43 45.74 113 ASN B N 1
ATOM 3484 C CA A ASN B 1 117 ? 15.186 12.454 -11.900 0.57 46.51 113 ASN B CA 1
ATOM 3485 C CA B ASN B 1 117 ? 15.230 12.525 -11.855 0.43 46.17 113 ASN B CA 1
ATOM 3486 C C A ASN B 1 117 ? 14.071 12.947 -10.996 0.57 45.08 113 ASN B C 1
ATOM 3487 C C B ASN B 1 117 ? 14.025 12.945 -11.029 0.43 45.12 113 ASN B C 1
ATOM 3488 O O A ASN B 1 117 ? 13.748 14.140 -11.024 0.57 45.74 113 ASN B O 1
ATOM 3489 O O B ASN B 1 117 ? 13.577 14.090 -11.162 0.43 45.72 113 ASN B O 1
ATOM 3498 N N . ARG B 1 118 ? 13.491 12.060 -10.187 1.00 39.84 114 ARG B N 1
ATOM 3499 C CA . ARG B 1 118 ? 12.342 12.370 -9.341 1.00 38.60 114 ARG B CA 1
ATOM 3500 C C . ARG B 1 118 ? 12.808 12.540 -7.898 1.00 44.21 114 ARG B C 1
ATOM 3501 O O . ARG B 1 118 ? 13.194 11.558 -7.252 1.00 36.23 114 ARG B O 1
ATOM 3509 N N . ILE B 1 119 ? 12.736 13.778 -7.393 1.00 36.20 115 ILE B N 1
ATOM 3510 C CA . ILE B 1 119 ? 13.372 14.199 -6.143 1.00 34.80 115 ILE B CA 1
ATOM 3511 C C . ILE B 1 119 ? 12.308 14.576 -5.112 1.00 39.78 115 ILE B C 1
ATOM 3512 O O . ILE B 1 119 ? 11.425 15.392 -5.387 1.00 37.35 115 ILE B O 1
ATOM 3517 N N . GLY B 1 120 ? 12.429 14.057 -3.902 1.00 32.18 116 GLY B N 1
ATOM 3518 C CA . GLY B 1 120 ? 11.616 14.531 -2.797 1.00 30.90 116 GLY B CA 1
ATOM 3519 C C . GLY B 1 120 ? 12.378 15.520 -1.924 1.00 35.81 116 GLY B C 1
ATOM 3520 O O . GLY B 1 120 ? 13.593 15.419 -1.783 1.00 30.06 116 GLY B O 1
ATOM 3521 N N . LEU B 1 121 ? 11.654 16.476 -1.333 1.00 30.87 117 LEU B N 1
ATOM 3522 C CA . LEU B 1 121 ? 12.227 17.485 -0.431 1.00 28.57 117 LEU B CA 1
ATOM 3523 C C . LEU B 1 121 ? 11.690 17.323 0.980 1.00 28.38 117 LEU B C 1
ATOM 3524 O O . LEU B 1 121 ? 10.470 17.301 1.172 1.00 30.96 117 LEU B O 1
ATOM 3529 N N . ILE B 1 122 ? 12.590 17.281 1.979 1.00 27.32 118 ILE B N 1
ATOM 3530 C CA . ILE B 1 122 ? 12.177 17.400 3.373 1.00 28.30 118 ILE B CA 1
ATOM 3531 C C . ILE B 1 122 ? 13.116 18.341 4.127 1.00 25.94 118 ILE B C 1
ATOM 3532 O O . ILE B 1 122 ? 14.249 18.599 3.712 1.00 27.04 118 ILE B O 1
ATOM 3537 N N . THR B 1 123 ? 12.624 18.844 5.256 1.00 25.32 119 THR B N 1
ATOM 3538 C CA . THR B 1 123 ? 13.374 19.785 6.089 1.00 26.48 119 THR B CA 1
ATOM 3539 C C . THR B 1 123 ? 12.759 19.790 7.484 1.00 30.18 119 THR B C 1
ATOM 3540 O O . THR B 1 123 ? 11.831 19.030 7.773 1.00 25.14 119 THR B O 1
ATOM 3544 N N . THR B 1 124 ? 13.282 20.661 8.355 1.00 29.59 120 THR B N 1
ATOM 3545 C CA . THR B 1 124 ? 12.702 20.895 9.669 1.00 34.47 120 THR B CA 1
ATOM 3546 C C . THR B 1 124 ? 11.930 22.213 9.682 1.00 28.49 120 THR B C 1
ATOM 3547 O O . THR B 1 124 ? 11.951 22.988 8.720 1.00 31.72 120 THR B O 1
ATOM 3551 N N . VAL B 1 125 ? 11.249 22.476 10.810 1.00 31.42 121 VAL B N 1
ATOM 3552 C CA . VAL B 1 125 ? 10.423 23.681 10.951 1.00 31.50 121 VAL B CA 1
ATOM 3553 C C . VAL B 1 125 ? 11.199 24.936 10.570 1.00 30.49 121 VAL B C 1
ATOM 3554 O O . VAL B 1 125 ? 10.632 25.881 9.999 1.00 37.93 121 VAL B O 1
ATOM 3558 N N . GLN B 1 126 ? 12.512 24.938 10.808 1.00 37.71 122 GLN B N 1
ATOM 3559 C CA . GLN B 1 126 ? 13.338 26.092 10.464 1.00 46.07 122 GLN B CA 1
ATOM 3560 C C . GLN B 1 126 ? 13.122 26.556 9.027 1.00 42.66 122 GLN B C 1
ATOM 3561 O O . GLN B 1 126 ? 13.028 27.758 8.774 1.00 43.28 122 GLN B O 1
ATOM 3567 N N . HIS B 1 127 ? 13.026 25.626 8.068 1.00 35.86 123 HIS B N 1
ATOM 3568 C CA . HIS B 1 127 ? 13.038 25.992 6.655 1.00 31.36 123 HIS B CA 1
ATOM 3569 C C . HIS B 1 127 ? 11.763 25.617 5.893 1.00 33.98 123 HIS B C 1
ATOM 3570 O O . HIS B 1 127 ? 11.762 25.688 4.657 1.00 34.27 123 HIS B O 1
ATOM 3577 N N . VAL B 1 128 ? 10.664 25.267 6.578 1.00 35.13 124 VAL B N 1
ATOM 3578 C CA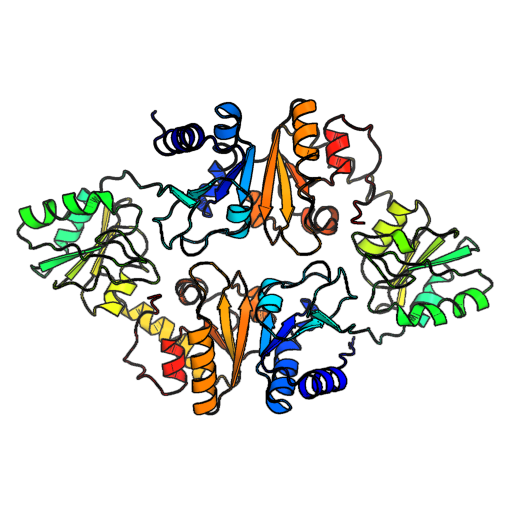 . VAL B 1 128 ? 9.511 24.717 5.857 1.00 42.13 124 VAL B CA 1
ATOM 3579 C C . VAL B 1 128 ? 8.918 25.722 4.887 1.00 34.88 124 VAL B C 1
ATOM 3580 O O . VAL B 1 128 ? 8.392 25.339 3.834 1.00 37.55 124 VAL B O 1
ATOM 3584 N N . HIS B 1 129 ? 8.980 27.017 5.216 1.00 38.50 125 HIS B N 1
ATOM 3585 C CA . HIS B 1 129 ? 8.425 28.047 4.352 1.00 39.46 125 HIS B CA 1
ATOM 3586 C C . HIS B 1 129 ? 9.255 28.277 3.098 1.00 44.91 125 HIS B C 1
ATOM 3587 O O . HIS B 1 129 ? 8.829 29.042 2.226 1.00 42.93 125 HIS B O 1
ATOM 3594 N N . LYS B 1 130 ? 10.417 27.642 2.974 1.00 38.14 126 LYS B N 1
ATOM 3595 C CA . LYS B 1 130 ? 11.265 27.864 1.810 1.00 35.09 126 LYS B CA 1
ATOM 3596 C C . LYS B 1 130 ? 11.224 26.719 0.797 1.00 32.64 126 LYS B C 1
ATOM 3597 O O . LYS B 1 130 ? 11.820 26.848 -0.277 1.00 33.90 126 LYS B O 1
ATOM 3603 N N . LEU B 1 131 ? 10.517 25.617 1.100 1.00 35.34 127 LEU B N 1
ATOM 3604 C CA . LEU B 1 131 ? 10.550 24.431 0.236 1.00 36.07 127 LEU B CA 1
ATOM 3605 C C . LEU B 1 131 ? 9.888 24.665 -1.115 1.00 37.03 127 LEU B C 1
ATOM 3606 O O . LEU B 1 131 ? 10.318 24.089 -2.117 1.00 33.95 127 LEU B O 1
ATOM 3611 N N . GLU B 1 132 ? 8.819 25.463 -1.162 1.00 39.95 128 GLU B N 1
ATOM 3612 C CA . GLU B 1 132 ? 8.181 25.755 -2.441 1.00 40.79 128 GLU B CA 1
ATOM 3613 C C . GLU B 1 132 ? 9.164 26.389 -3.407 1.00 35.36 128 GLU B C 1
ATOM 3614 O O . GLU B 1 132 ? 9.208 26.030 -4.593 1.00 40.47 128 GLU B O 1
ATOM 3620 N N . GLU B 1 133 ? 9.961 27.341 -2.922 1.00 37.94 129 GLU B N 1
ATOM 3621 C CA . GLU B 1 133 ? 10.970 27.955 -3.781 1.00 38.05 129 GLU B CA 1
ATOM 3622 C C . GLU B 1 133 ? 12.001 26.924 -4.228 1.00 38.19 129 GLU B C 1
ATOM 3623 O O . GLU B 1 133 ? 12.362 26.862 -5.410 1.00 39.33 129 GLU B O 1
ATOM 3629 N N . ALA B 1 134 ? 12.476 26.094 -3.289 1.00 35.40 130 ALA B N 1
ATOM 3630 C CA . ALA B 1 134 ? 13.478 25.083 -3.627 1.00 33.06 130 ALA B CA 1
ATOM 3631 C C . ALA B 1 134 ? 12.940 24.104 -4.657 1.00 36.54 130 ALA B C 1
ATOM 3632 O O . ALA B 1 134 ? 13.662 23.690 -5.572 1.00 37.43 130 ALA B O 1
ATOM 3634 N N A CYS B 1 135 ? 11.679 23.699 -4.500 0.60 35.05 131 CYS B N 1
ATOM 3635 N N B CYS B 1 135 ? 11.671 23.705 -4.522 0.40 35.83 131 CYS B N 1
ATOM 3636 C CA A CYS B 1 135 ? 11.053 22.815 -5.475 0.60 37.52 131 CYS B CA 1
ATOM 3637 C CA B CYS B 1 135 ? 11.077 22.791 -5.496 0.40 37.89 131 CYS B CA 1
ATOM 3638 C C A CYS B 1 135 ? 11.027 23.453 -6.856 0.60 43.31 131 CYS B C 1
ATOM 3639 C C B CYS B 1 135 ? 10.992 23.441 -6.873 0.40 43.08 131 CYS B C 1
ATOM 3640 O O A CYS B 1 135 ? 11.292 22.787 -7.864 0.60 46.85 131 CYS B O 1
ATOM 3641 O O B CYS B 1 135 ? 11.181 22.772 -7.896 0.40 46.73 131 CYS B O 1
ATOM 3646 N N . LYS B 1 136 ? 10.718 24.750 -6.919 1.00 40.14 132 LYS B N 1
ATOM 3647 C CA . LYS B 1 136 ? 10.727 25.466 -8.192 1.00 38.67 132 LYS B CA 1
ATOM 3648 C C . LYS B 1 136 ? 12.118 25.463 -8.819 1.00 39.12 132 LYS B C 1
ATOM 3649 O O . LYS B 1 136 ? 12.262 25.264 -10.030 1.00 42.10 132 LYS B O 1
ATOM 3655 N N . VAL B 1 137 ? 13.158 25.636 -8.001 1.00 45.03 133 VAL B N 1
ATOM 3656 C CA . VAL B 1 137 ? 14.516 25.675 -8.537 1.00 41.69 133 VAL B CA 1
ATOM 3657 C C . VAL B 1 137 ? 14.939 24.301 -9.058 1.00 39.53 133 VAL B C 1
ATOM 3658 O O . VAL B 1 137 ? 15.546 24.198 -10.128 1.00 40.99 133 VAL B O 1
ATOM 3662 N N . ILE B 1 138 ? 14.600 23.228 -8.333 1.00 38.34 134 ILE B N 1
ATOM 3663 C CA . ILE B 1 138 ? 14.977 21.878 -8.760 1.00 41.59 134 ILE B CA 1
ATOM 3664 C C . ILE B 1 138 ? 14.293 21.524 -10.076 1.00 44.61 134 ILE B C 1
ATOM 3665 O O . ILE B 1 138 ? 14.898 20.911 -10.968 1.00 42.30 134 ILE B O 1
ATOM 3670 N N . LYS B 1 139 ? 13.030 21.925 -10.233 1.00 40.30 135 LYS B N 1
ATOM 3671 C CA . LYS B 1 139 ? 12.328 21.651 -11.484 1.00 46.78 135 LYS B CA 1
ATOM 3672 C C . LYS B 1 139 ? 12.894 22.470 -12.643 1.00 47.14 135 LYS B C 1
ATOM 3673 O O . LYS B 1 139 ? 13.001 21.972 -13.772 1.00 45.08 135 LYS B O 1
ATOM 3679 N N . GLU B 1 140 ? 13.274 23.724 -12.399 1.00 43.55 136 GLU B N 1
ATOM 3680 C CA . GLU B 1 140 ? 13.794 24.436 -13.563 1.00 45.39 136 GLU B CA 1
ATOM 3681 C C . GLU B 1 140 ? 15.181 23.948 -13.973 1.00 46.08 136 GLU B C 1
ATOM 3682 O O . GLU B 1 140 ? 15.631 24.281 -15.070 1.00 47.81 136 GLU B O 1
ATOM 3688 N N . TYR B 1 141 ? 15.845 23.135 -13.150 1.00 46.30 137 TYR B N 1
ATOM 3689 C CA . TYR B 1 141 ? 17.108 22.519 -13.530 1.00 48.86 137 TYR B CA 1
ATOM 3690 C C . TYR B 1 141 ? 16.924 21.111 -14.081 1.00 52.06 137 TYR B C 1
ATOM 3691 O O . TYR B 1 141 ? 17.909 20.382 -14.229 1.00 50.23 137 TYR B O 1
ATOM 3700 N N . GLY B 1 142 ? 15.689 20.724 -14.414 1.00 46.22 138 GLY B N 1
ATOM 3701 C CA . GLY B 1 142 ? 15.437 19.548 -15.226 1.00 47.18 138 GLY B CA 1
ATOM 3702 C C . GLY B 1 142 ? 14.873 18.350 -14.484 1.00 45.89 138 GLY B C 1
ATOM 3703 O O . GLY B 1 142 ? 14.558 17.341 -15.131 1.00 49.86 138 GLY B O 1
ATOM 3704 N N . LYS B 1 143 ? 14.728 18.428 -13.164 1.00 44.03 139 LYS B N 1
ATOM 3705 C CA . LYS B 1 143 ? 14.205 17.342 -12.343 1.00 45.32 139 LYS B CA 1
ATOM 3706 C C . LYS B 1 143 ? 12.695 17.477 -12.138 1.00 49.00 139 LYS B C 1
ATOM 3707 O O . LYS B 1 143 ? 12.104 18.537 -12.346 1.00 51.62 139 LYS B O 1
ATOM 3713 N N . GLU B 1 144 ? 12.077 16.383 -11.692 1.00 41.55 140 GLU B N 1
ATOM 3714 C CA . GLU B 1 144 ? 10.769 16.448 -11.056 1.00 40.62 140 GLU B CA 1
ATOM 3715 C C . GLU B 1 144 ? 10.971 16.553 -9.550 1.00 38.69 140 GLU B C 1
ATOM 3716 O O . GLU B 1 144 ? 11.906 15.968 -9.000 1.00 43.21 140 GLU B O 1
ATOM 3718 N N A CYS B 1 145 ? 10.085 17.282 -8.886 0.78 37.85 141 CYS B N 1
ATOM 3719 N N B CYS B 1 145 ? 10.096 17.310 -8.882 0.22 38.23 141 CYS B N 1
ATOM 3720 C CA A CYS B 1 145 ? 10.233 17.475 -7.452 0.78 38.69 141 CYS B CA 1
ATOM 3721 C CA B CYS B 1 145 ? 10.215 17.577 -7.449 0.22 38.88 141 CYS B CA 1
ATOM 3722 C C A CYS B 1 145 ? 8.872 17.413 -6.784 0.78 38.66 141 CYS B C 1
ATOM 3723 C C B CYS B 1 145 ? 8.854 17.424 -6.783 0.22 39.49 141 CYS B C 1
ATOM 3724 O O A CYS B 1 145 ? 7.895 17.969 -7.296 0.78 44.58 141 CYS B O 1
ATOM 3725 O O B CYS B 1 145 ? 7.852 17.931 -7.298 0.22 42.33 141 CYS B O 1
ATOM 3730 N N . VAL B 1 146 ? 8.815 16.721 -5.646 1.00 33.94 142 VAL B N 1
ATOM 3731 C CA . VAL B 1 146 ? 7.594 16.568 -4.860 1.00 34.14 142 VAL B CA 1
ATOM 3732 C C . VAL B 1 146 ? 7.881 16.908 -3.407 1.00 37.55 142 VAL B C 1
ATOM 3733 O O . VAL B 1 146 ? 8.978 16.659 -2.897 1.00 36.99 142 VAL B O 1
ATOM 3737 N N . ILE B 1 147 ? 6.887 17.495 -2.741 1.00 33.17 143 ILE B N 1
ATOM 3738 C CA . ILE B 1 147 ? 6.935 17.746 -1.307 1.00 32.77 143 ILE B CA 1
ATOM 3739 C C . ILE B 1 147 ? 5.826 16.924 -0.665 1.00 38.71 143 ILE B C 1
ATOM 3740 O O . ILE B 1 147 ? 4.637 17.188 -0.890 1.00 35.80 143 ILE B O 1
ATOM 3745 N N . GLY B 1 148 ? 6.214 15.940 0.142 1.00 30.82 144 GLY B N 1
ATOM 3746 C CA . GLY B 1 148 ? 5.236 15.094 0.796 1.00 31.72 144 GLY B CA 1
ATOM 3747 C C . GLY B 1 148 ? 4.477 15.823 1.888 1.00 37.81 144 GLY B C 1
ATOM 3748 O O . GLY B 1 148 ? 5.001 16.699 2.580 1.00 34.72 144 GLY B O 1
ATOM 3749 N N . LYS B 1 149 ? 3.217 15.434 2.051 1.00 36.47 145 LYS B N 1
ATOM 3750 C CA . LYS B 1 149 ? 2.373 16.038 3.066 1.00 39.58 145 LYS B CA 1
ATOM 3751 C C . LYS B 1 149 ? 2.645 15.409 4.428 1.00 45.47 145 LYS B C 1
ATOM 3752 O O . LYS B 1 149 ? 2.960 14.222 4.529 1.00 44.92 145 LYS B O 1
ATOM 3758 N N . GLY B 1 150 ? 2.544 16.221 5.478 1.00 50.08 146 GLY B N 1
ATOM 3759 C CA . GLY B 1 150 ? 2.747 15.717 6.823 1.00 49.78 146 GLY B CA 1
ATOM 3760 C C . GLY B 1 150 ? 1.552 14.972 7.393 1.00 53.24 146 GLY B C 1
ATOM 3761 O O . GLY B 1 150 ? 0.844 14.259 6.671 1.00 56.01 146 GLY B O 1
ATOM 3762 N N . ASP B 1 151 ? 1.323 15.127 8.700 1.00 40.10 147 ASP B N 1
ATOM 3763 C CA . ASP B 1 151 ? 0.192 14.505 9.379 1.00 42.53 147 ASP B CA 1
ATOM 3764 C C . ASP B 1 151 ? -0.177 15.378 10.584 1.00 47.07 147 ASP B C 1
ATOM 3765 O O . ASP B 1 151 ? 0.326 16.511 10.682 1.00 46.38 147 ASP B O 1
ATOM 3770 N N . PRO B 1 152 ? -1.068 14.949 11.490 1.00 48.95 148 PRO B N 1
ATOM 3771 C CA . PRO B 1 152 ? -1.346 15.783 12.674 1.00 47.98 148 PRO B CA 1
ATOM 3772 C C . PRO B 1 152 ? -0.125 16.055 13.550 1.00 49.56 148 PRO B C 1
ATOM 3773 O O . PRO B 1 152 ? -0.198 16.942 14.415 1.00 49.75 148 PRO B O 1
ATOM 3777 N N . ARG B 1 153 ? 0.985 15.339 13.363 1.00 41.27 149 ARG B N 1
ATOM 3778 C CA . ARG B 1 153 ? 2.146 15.499 14.234 1.00 39.04 149 ARG B CA 1
ATOM 3779 C C . ARG B 1 153 ? 3.245 16.359 13.626 1.00 41.74 149 ARG B C 1
ATOM 3780 O O . ARG B 1 153 ? 3.832 17.191 14.325 1.00 37.83 149 ARG B O 1
ATOM 3788 N N . ALA B 1 154 ? 3.566 16.138 12.356 1.00 44.46 150 ALA B N 1
ATOM 3789 C CA . ALA B 1 154 ? 4.479 16.976 11.581 1.00 39.08 150 ALA B CA 1
ATOM 3790 C C . ALA B 1 154 ? 3.588 17.703 10.583 1.00 39.02 150 ALA B C 1
ATOM 3791 O O . ALA B 1 154 ? 3.293 17.187 9.508 1.00 38.47 150 ALA B O 1
ATOM 3793 N N . ILE B 1 155 ? 3.160 18.912 10.952 1.00 34.93 151 ILE B N 1
ATOM 3794 C CA . ILE B 1 155 ? 2.001 19.525 10.311 1.00 37.12 151 ILE B CA 1
ATOM 3795 C C . ILE B 1 155 ? 2.330 20.082 8.931 1.00 38.05 151 ILE B C 1
ATOM 3796 O O . ILE B 1 155 ? 1.457 20.119 8.058 1.00 42.12 151 ILE B O 1
ATOM 3801 N N . TYR B 1 156 ? 3.638 20.536 8.686 1.00 31.58 152 TYR B N 1
ATOM 3802 C CA . TYR B 1 156 ? 3.829 21.245 7.427 1.00 32.45 152 TYR B CA 1
ATOM 3803 C C . TYR B 1 156 ? 4.262 20.293 6.326 1.00 31.62 152 TYR B C 1
ATOM 3804 O O . TYR B 1 156 ? 4.908 19.283 6.601 1.00 28.93 152 TYR B O 1
ATOM 3813 N N . PRO B 1 157 ? 3.927 20.598 5.072 1.00 31.72 153 PRO B N 1
ATOM 3814 C CA . PRO B 1 157 ? 4.423 19.765 3.980 1.00 35.57 153 PRO B CA 1
ATOM 3815 C C . PRO B 1 157 ? 5.939 19.752 4.010 1.00 32.62 153 PRO B C 1
ATOM 3816 O O . PRO B 1 157 ? 6.580 20.788 4.215 1.00 31.05 153 PRO B O 1
ATOM 3820 N N . GLY B 1 158 ? 6.500 18.558 3.840 1.00 31.85 154 GLY B N 1
ATOM 3821 C CA . GLY B 1 158 ? 7.931 18.351 3.822 1.00 29.62 154 GLY B CA 1
ATOM 3822 C C . GLY B 1 158 ? 8.611 18.361 5.174 1.00 25.15 154 GLY B C 1
ATOM 3823 O O . GLY B 1 158 ? 9.831 18.178 5.227 1.00 28.69 154 GLY B O 1
ATOM 3824 N N . GLN B 1 159 ? 7.875 18.565 6.265 1.00 26.92 155 GLN B N 1
ATOM 3825 C CA . GLN B 1 159 ? 8.488 18.644 7.589 1.00 24.35 155 GLN B CA 1
ATOM 3826 C C . GLN B 1 159 ? 8.699 17.256 8.175 1.00 24.74 155 GLN B C 1
ATOM 3827 O O . GLN B 1 159 ? 7.747 16.473 8.268 1.00 25.97 155 GLN B O 1
ATOM 3833 N N . VAL B 1 160 ? 9.930 16.965 8.624 1.00 21.75 156 VAL B N 1
ATOM 3834 C CA . VAL B 1 160 ? 10.199 15.762 9.401 1.00 21.02 156 VAL B CA 1
ATOM 3835 C C . VAL B 1 160 ? 10.572 16.126 10.837 1.00 26.01 156 VAL B C 1
ATOM 3836 O O . VAL B 1 160 ? 11.054 17.230 11.130 1.00 27.11 156 VAL B O 1
ATOM 3840 N N . LEU B 1 161 ? 10.310 15.189 11.745 1.00 22.46 157 LEU B N 1
ATOM 3841 C CA . LEU B 1 161 ? 10.777 15.265 13.125 1.00 22.22 157 LEU B CA 1
ATOM 3842 C C . LEU B 1 161 ? 11.664 14.049 13.405 1.00 23.62 157 LEU B C 1
ATOM 3843 O O . LEU B 1 161 ? 11.734 13.104 12.611 1.00 24.69 157 LEU B O 1
ATOM 3848 N N . GLY B 1 162 ? 12.333 14.043 14.561 1.00 26.24 158 GLY B N 1
ATOM 3849 C CA . GLY B 1 162 ? 13.104 12.846 14.884 1.00 25.46 158 GLY B CA 1
ATOM 3850 C C . GLY B 1 162 ? 12.252 11.609 15.068 1.00 28.11 158 GLY B C 1
ATOM 3851 O O . GLY B 1 162 ? 12.783 10.489 15.057 1.00 25.76 158 GLY B O 1
ATOM 3852 N N . CYS B 1 163 ? 10.943 11.794 15.233 1.00 20.58 159 CYS B N 1
ATOM 3853 C CA . CYS B 1 163 ? 9.991 10.732 15.502 1.00 21.86 159 CYS B CA 1
ATOM 3854 C C . CYS B 1 163 ? 8.944 10.640 14.408 1.00 23.69 159 CYS B C 1
ATOM 3855 O O . CYS B 1 163 ? 7.925 9.973 14.611 1.00 21.85 159 CYS B O 1
ATOM 3858 N N . ASN B 1 164 ? 9.137 11.316 13.265 1.00 21.10 160 ASN B N 1
ATOM 3859 C CA . ASN B 1 164 ? 8.068 11.325 12.266 1.00 24.25 160 ASN B CA 1
ATOM 3860 C C . ASN B 1 164 ? 8.647 11.543 10.879 1.00 22.30 160 ASN B C 1
ATOM 3861 O O . ASN B 1 164 ? 9.147 12.627 10.565 1.00 23.37 160 ASN B O 1
ATOM 3866 N N . PHE B 1 165 ? 8.524 10.528 10.033 1.00 24.31 161 PHE B N 1
ATOM 3867 C CA . PHE B 1 165 ? 9.011 10.626 8.668 1.00 24.05 161 PHE B CA 1
ATOM 3868 C C . PHE B 1 165 ? 7.878 10.527 7.649 1.00 24.46 161 PHE B C 1
ATOM 3869 O O . PHE B 1 165 ? 8.120 10.199 6.497 1.00 24.45 161 PHE B O 1
ATOM 3877 N N . THR B 1 166 ? 6.646 10.853 8.060 1.00 26.53 162 THR B N 1
ATOM 3878 C CA . THR B 1 166 ? 5.492 10.815 7.158 1.00 28.69 162 THR B CA 1
ATOM 3879 C C . THR B 1 166 ? 5.711 11.623 5.881 1.00 33.36 162 THR B C 1
ATOM 3880 O O . THR B 1 166 ? 5.268 11.217 4.796 1.00 29.84 162 THR B O 1
ATOM 3884 N N . ALA B 1 167 ? 6.378 12.778 5.989 1.00 29.28 163 ALA B N 1
ATOM 3885 C CA . ALA B 1 167 ? 6.583 13.627 4.822 1.00 31.20 163 ALA B CA 1
ATOM 3886 C C . ALA B 1 167 ? 7.542 13.019 3.808 1.00 29.16 163 ALA B C 1
ATOM 3887 O O . ALA B 1 167 ? 7.614 13.510 2.673 1.00 30.40 163 ALA B O 1
ATOM 3889 N N . ALA B 1 168 ? 8.281 11.981 4.186 1.00 24.75 164 ALA B N 1
ATOM 3890 C CA . ALA B 1 168 ? 9.162 11.278 3.267 1.00 25.21 164 ALA B CA 1
ATOM 3891 C C . ALA B 1 168 ? 8.489 10.086 2.598 1.00 34.18 164 ALA B C 1
ATOM 3892 O O . ALA B 1 168 ? 9.123 9.423 1.774 1.00 33.05 164 ALA B O 1
ATOM 3894 N N A ARG B 1 169 ? 7.235 9.790 2.944 0.49 30.92 165 ARG B N 1
ATOM 3895 N N B ARG B 1 169 ? 7.232 9.794 2.920 0.51 30.92 165 ARG B N 1
ATOM 3896 C CA A ARG B 1 169 ? 6.469 8.729 2.287 0.49 33.51 165 ARG B CA 1
ATOM 3897 C CA B ARG B 1 169 ? 6.524 8.693 2.266 0.51 33.48 165 ARG B CA 1
ATOM 3898 C C A ARG B 1 169 ? 5.791 9.350 1.076 0.49 36.60 165 ARG B C 1
ATOM 3899 C C B ARG B 1 169 ? 5.785 9.273 1.070 0.51 36.29 165 ARG B C 1
ATOM 3900 O O A ARG B 1 169 ? 4.664 9.845 1.148 0.49 39.60 165 ARG B O 1
ATOM 3901 O O B ARG B 1 169 ? 4.620 9.668 1.150 0.51 40.05 165 ARG B O 1
ATOM 3916 N N . VAL B 1 170 ? 6.496 9.340 -0.053 1.00 38.28 166 VAL B N 1
ATOM 3917 C CA . VAL B 1 170 ? 6.022 10.012 -1.253 1.00 39.64 166 VAL B CA 1
ATOM 3918 C C . VAL B 1 170 ? 6.729 9.367 -2.435 1.00 38.92 166 VAL B C 1
ATOM 3919 O O . VAL B 1 170 ? 7.806 8.783 -2.288 1.00 40.75 166 VAL B O 1
ATOM 3923 N N . ASP B 1 171 ? 6.101 9.434 -3.608 1.00 38.42 167 ASP B N 1
ATOM 3924 C CA . ASP B 1 171 ? 6.635 8.783 -4.800 1.00 51.06 167 ASP B CA 1
ATOM 3925 C C . ASP B 1 171 ? 7.804 9.610 -5.328 1.00 55.01 167 ASP B C 1
ATOM 3926 O O . ASP B 1 171 ? 7.610 10.627 -5.999 1.00 56.15 167 ASP B O 1
ATOM 3931 N N . CYS B 1 172 ? 9.024 9.175 -5.014 1.00 44.53 168 CYS B N 1
ATOM 3932 C CA . CYS B 1 172 ? 10.240 9.787 -5.539 1.00 41.59 168 CYS B CA 1
ATOM 3933 C C . CYS B 1 172 ? 11.340 8.736 -5.493 1.00 43.30 168 CYS B C 1
ATOM 3934 O O . CYS B 1 172 ? 11.186 7.680 -4.876 1.00 43.45 168 CYS B O 1
ATOM 3937 N N . GLU B 1 173 ? 12.450 9.026 -6.166 1.00 35.98 169 GLU B N 1
ATOM 3938 C CA . GLU B 1 173 ? 13.581 8.103 -6.188 1.00 38.06 169 GLU B CA 1
ATOM 3939 C C . GLU B 1 173 ? 14.663 8.463 -5.180 1.00 44.05 169 GLU B C 1
ATOM 3940 O O . GLU B 1 173 ? 15.329 7.563 -4.656 1.00 41.91 169 GLU B O 1
ATOM 3946 N N . GLU B 1 174 ? 14.836 9.753 -4.896 1.00 38.13 170 GLU B N 1
ATOM 3947 C CA . GLU B 1 174 ? 15.927 10.276 -4.084 1.00 35.75 170 GLU B CA 1
ATOM 3948 C C . GLU B 1 174 ? 15.408 11.482 -3.314 1.00 32.20 170 GLU B C 1
ATOM 3949 O O . GLU B 1 174 ? 14.428 12.112 -3.714 1.00 35.64 170 GLU B O 1
ATOM 3955 N N . PHE B 1 175 ? 16.071 11.811 -2.202 1.00 32.48 171 PHE B N 1
ATOM 3956 C CA . PHE B 1 175 ? 15.670 12.954 -1.383 1.00 30.14 171 PHE B CA 1
ATOM 3957 C C . PHE B 1 175 ? 16.792 13.973 -1.266 1.00 31.16 171 PHE B C 1
ATOM 3958 O O . PHE B 1 175 ? 17.977 13.632 -1.288 1.00 30.58 171 PHE B O 1
ATOM 3966 N N . ILE B 1 176 ? 16.405 15.245 -1.142 1.00 29.96 172 ILE B N 1
ATOM 3967 C CA . ILE B 1 176 ? 17.286 16.275 -0.613 1.00 29.99 172 ILE B CA 1
ATOM 3968 C C . ILE B 1 176 ? 16.716 16.695 0.726 1.00 30.61 172 ILE B C 1
ATOM 3969 O O . ILE B 1 176 ? 15.553 17.105 0.809 1.00 28.56 172 ILE B O 1
ATOM 3974 N N . TYR B 1 177 ? 17.504 16.550 1.785 1.00 27.43 173 TYR B N 1
ATOM 3975 C CA . TYR B 1 177 ? 17.138 17.081 3.090 1.00 26.17 173 TYR B CA 1
ATOM 3976 C C . TYR B 1 177 ? 17.855 18.413 3.251 1.00 29.72 173 TYR B C 1
ATOM 3977 O O . TYR B 1 177 ? 19.063 18.491 2.999 1.00 30.50 173 TYR B O 1
ATOM 3986 N N . ILE B 1 178 ? 17.121 19.455 3.650 1.00 27.76 174 ILE B N 1
ATOM 3987 C CA . ILE B 1 178 ? 17.716 20.773 3.868 1.00 30.10 174 ILE B CA 1
ATOM 3988 C C . ILE B 1 178 ? 17.788 21.008 5.367 1.00 32.09 174 ILE B C 1
ATOM 3989 O O . ILE B 1 178 ? 16.755 21.021 6.048 1.00 30.63 174 ILE B O 1
ATOM 3994 N N . GLY B 1 179 ? 18.996 21.191 5.879 1.00 32.02 175 GLY B N 1
ATOM 3995 C CA . GLY B 1 179 ? 19.182 21.524 7.279 1.00 32.03 175 GLY B CA 1
ATOM 3996 C C . GLY B 1 179 ? 20.524 21.037 7.791 1.00 31.95 175 GLY B C 1
ATOM 3997 O O . GLY B 1 179 ? 21.366 20.531 7.052 1.00 34.61 175 GLY B O 1
ATOM 3998 N N . SER B 1 180 ? 20.719 21.232 9.083 1.00 37.99 176 SER B N 1
ATOM 3999 C CA . SER B 1 180 ? 21.957 20.817 9.707 1.00 40.78 176 SER B CA 1
ATOM 4000 C C . SER B 1 180 ? 21.736 19.499 10.433 1.00 38.61 176 SER B C 1
ATOM 4001 O O . SER B 1 180 ? 20.602 19.044 10.644 1.00 44.77 176 SER B O 1
ATOM 4004 N N . GLY B 1 181 ? 22.844 18.877 10.807 1.00 45.03 177 GLY B N 1
ATOM 4005 C CA . GLY B 1 181 ? 22.763 17.617 11.509 1.00 49.46 177 GLY B CA 1
ATOM 4006 C C . GLY B 1 181 ? 22.376 16.481 10.590 1.00 45.68 177 GLY B C 1
ATOM 4007 O O . GLY B 1 181 ? 21.830 16.687 9.497 1.00 41.97 177 GLY B O 1
ATOM 4008 N N . ILE B 1 182 ? 22.663 15.259 11.017 1.00 38.55 178 ILE B N 1
ATOM 4009 C CA . ILE B 1 182 ? 22.493 14.112 10.139 1.00 34.47 178 ILE B CA 1
ATOM 4010 C C . ILE B 1 182 ? 21.429 13.142 10.620 1.00 27.17 178 ILE B C 1
ATOM 4011 O O . ILE B 1 182 ? 21.089 12.223 9.863 1.00 30.79 178 ILE B O 1
ATOM 4016 N N . PHE B 1 183 ? 20.848 13.330 11.812 1.00 27.89 179 PHE B N 1
ATOM 4017 C CA . PHE B 1 183 ? 19.894 12.321 12.280 1.00 31.32 179 PHE B CA 1
ATOM 4018 C C . PHE B 1 183 ? 18.671 12.259 11.379 1.00 29.21 179 PHE B C 1
ATOM 4019 O O . PHE B 1 183 ? 18.246 11.171 10.978 1.00 28.04 179 PHE B O 1
ATOM 4027 N N A HIS B 1 184 ? 18.080 13.419 11.065 0.50 29.86 180 HIS B N 1
ATOM 4028 N N B HIS B 1 184 ? 18.076 13.420 11.069 0.50 29.89 180 HIS B N 1
ATOM 4029 C CA A HIS B 1 184 ? 16.882 13.425 10.226 0.50 28.62 180 HIS B CA 1
ATOM 4030 C CA B HIS B 1 184 ? 16.881 13.427 10.225 0.50 28.63 180 HIS B CA 1
ATOM 4031 C C A HIS B 1 184 ? 17.124 12.795 8.861 0.50 24.61 180 HIS B C 1
ATOM 4032 C C B HIS B 1 184 ? 17.129 12.788 8.865 0.50 24.58 180 HIS B C 1
ATOM 4033 O O A HIS B 1 184 ? 16.323 11.936 8.457 0.50 26.67 180 HIS B O 1
ATOM 4034 O O B HIS B 1 184 ? 16.339 11.914 8.470 0.50 26.93 180 HIS B O 1
ATOM 4047 N N . PRO B 1 185 ? 18.167 13.157 8.099 1.00 28.02 181 PRO B N 1
ATOM 4048 C CA . PRO B 1 185 ? 18.364 12.486 6.803 1.00 27.66 181 PRO B CA 1
ATOM 4049 C C . PRO B 1 185 ? 18.704 11.012 6.939 1.00 26.90 181 PRO B C 1
ATOM 4050 O O . PRO B 1 185 ? 18.311 10.220 6.070 1.00 29.69 181 PRO B O 1
ATOM 4054 N N . LEU B 1 186 ? 19.402 10.609 8.012 1.00 30.84 182 LEU B N 1
ATOM 4055 C CA . LEU B 1 186 ? 19.577 9.176 8.269 1.00 33.05 182 LEU B CA 1
ATOM 4056 C C . LEU B 1 186 ? 18.236 8.504 8.481 1.00 26.93 182 LEU B C 1
ATOM 4057 O O . LEU B 1 186 ? 17.986 7.417 7.945 1.00 32.14 182 LEU B O 1
ATOM 4062 N N . GLY B 1 187 ? 17.371 9.127 9.291 1.00 27.42 183 GLY B N 1
ATOM 4063 C CA . GLY B 1 187 ? 16.066 8.549 9.542 1.00 27.07 183 GLY B CA 1
ATOM 4064 C C . GLY B 1 187 ? 15.288 8.360 8.257 1.00 29.68 183 GLY B C 1
ATOM 4065 O O . GLY B 1 187 ? 14.665 7.320 8.050 1.00 29.08 183 GLY B O 1
ATOM 4066 N N . VAL B 1 188 ? 15.333 9.364 7.369 1.00 29.21 184 VAL B N 1
ATOM 4067 C CA . VAL B 1 188 ? 14.662 9.252 6.077 1.00 29.90 184 VAL B CA 1
ATOM 4068 C C . VAL B 1 188 ? 15.249 8.110 5.263 1.00 32.02 184 VAL B C 1
ATOM 4069 O O . VAL B 1 188 ? 14.515 7.325 4.652 1.00 30.03 184 VAL B O 1
ATOM 4073 N N . ALA B 1 189 ? 16.584 8.009 5.225 1.00 26.19 185 ALA B N 1
ATOM 4074 C CA . ALA B 1 189 ? 17.233 6.939 4.478 1.00 26.10 185 ALA B CA 1
ATOM 4075 C C . ALA B 1 189 ? 16.838 5.558 5.002 1.00 27.78 185 ALA B C 1
ATOM 4076 O O . ALA B 1 189 ? 16.615 4.622 4.221 1.00 31.63 185 ALA B O 1
ATOM 4078 N N . ILE B 1 190 ? 16.747 5.405 6.320 1.00 29.08 186 ILE B N 1
ATOM 4079 C CA . ILE B 1 190 ? 16.373 4.102 6.866 1.00 31.66 186 ILE B CA 1
ATOM 4080 C C . ILE B 1 190 ? 14.892 3.828 6.631 1.00 30.23 186 ILE B C 1
ATOM 4081 O O . ILE B 1 190 ? 14.502 2.713 6.259 1.00 37.10 186 ILE B O 1
ATOM 4086 N N . ALA B 1 191 ? 14.045 4.842 6.834 1.00 35.54 187 ALA B N 1
ATOM 4087 C CA . ALA B 1 191 ? 12.600 4.655 6.736 1.00 31.59 187 ALA B CA 1
ATOM 4088 C C . ALA B 1 191 ? 12.155 4.351 5.310 1.00 31.83 187 ALA B C 1
ATOM 4089 O O . ALA B 1 191 ? 11.220 3.563 5.108 1.00 34.24 187 ALA B O 1
ATOM 4091 N N . THR B 1 192 ? 12.826 4.936 4.309 1.00 30.85 188 THR B N 1
ATOM 4092 C CA . THR B 1 192 ? 12.412 4.811 2.922 1.00 29.61 188 THR B CA 1
ATOM 4093 C C . THR B 1 192 ? 13.274 3.862 2.109 1.00 31.32 188 THR B C 1
ATOM 4094 O O . THR B 1 192 ? 12.844 3.434 1.029 1.00 37.34 188 THR B O 1
ATOM 4098 N N . LYS B 1 193 ? 14.481 3.548 2.588 1.00 31.97 189 LYS B N 1
ATOM 4099 C CA . LYS B 1 193 ? 15.475 2.806 1.821 1.00 33.76 189 LYS B CA 1
ATOM 4100 C C . LYS B 1 193 ? 15.834 3.523 0.527 1.00 34.06 189 LYS B C 1
ATOM 4101 O O . LYS B 1 193 ? 16.183 2.883 -0.469 1.00 33.94 189 LYS B O 1
ATOM 4107 N N . LYS B 1 194 ? 15.748 4.855 0.529 1.00 32.66 190 LYS B N 1
ATOM 4108 C CA . LYS B 1 194 ? 16.113 5.661 -0.629 1.00 33.34 190 LYS B CA 1
ATOM 4109 C C . LYS B 1 194 ? 17.362 6.490 -0.337 1.00 34.57 190 LYS B C 1
ATOM 4110 O O . LYS B 1 194 ? 17.685 6.785 0.813 1.00 36.80 190 LYS B O 1
ATOM 4116 N N . ARG B 1 195 ? 18.059 6.877 -1.398 1.00 35.61 191 ARG B N 1
ATOM 4117 C CA . ARG B 1 195 ? 19.247 7.705 -1.252 1.00 39.59 191 ARG B CA 1
ATOM 4118 C C . ARG B 1 195 ? 18.856 9.106 -0.786 1.00 36.94 191 ARG B C 1
ATOM 4119 O O . ARG B 1 195 ? 17.873 9.673 -1.261 1.00 33.19 191 ARG B O 1
ATOM 4127 N N . VAL B 1 196 ? 19.608 9.652 0.170 1.00 30.11 192 VAL B N 1
ATOM 4128 C CA . VAL B 1 196 ? 19.313 10.965 0.745 1.00 29.28 192 VAL B CA 1
ATOM 4129 C C . VAL B 1 196 ? 20.560 11.832 0.662 1.00 37.53 192 VAL B C 1
ATOM 4130 O O . VAL B 1 196 ? 21.631 11.429 1.125 1.00 33.86 192 VAL B O 1
ATOM 4134 N N . ILE B 1 197 ? 20.419 13.025 0.084 1.00 31.56 193 ILE B N 1
ATOM 4135 C CA . ILE B 1 197 ? 21.477 14.033 0.064 1.00 30.44 193 ILE B CA 1
ATOM 4136 C C . ILE B 1 197 ? 21.146 15.070 1.126 1.00 36.28 193 ILE B C 1
ATOM 4137 O O . ILE B 1 197 ? 20.051 15.648 1.118 1.00 33.61 193 ILE B O 1
ATOM 4142 N N . ALA B 1 198 ? 22.076 15.315 2.043 1.00 35.39 194 ALA B N 1
ATOM 4143 C CA . ALA B 1 198 ? 21.862 16.288 3.107 1.00 33.92 194 ALA B CA 1
ATOM 4144 C C . ALA B 1 198 ? 22.558 17.582 2.713 1.00 36.00 194 ALA B C 1
ATOM 4145 O O . ALA B 1 198 ? 23.760 17.584 2.414 1.00 37.41 194 ALA B O 1
ATOM 4147 N N . ALA B 1 199 ? 21.795 18.675 2.678 1.00 35.33 195 ALA B N 1
ATOM 4148 C CA . ALA B 1 199 ? 22.289 19.970 2.211 1.00 37.91 195 ALA B CA 1
ATOM 4149 C C . ALA B 1 199 ? 22.201 20.962 3.363 1.00 32.40 195 ALA B C 1
ATOM 4150 O O . ALA B 1 199 ? 21.103 21.319 3.800 1.00 31.74 195 ALA B O 1
ATOM 4152 N N . ASP B 1 200 ? 23.355 21.400 3.864 1.00 34.00 196 ASP B N 1
ATOM 4153 C CA . ASP B 1 200 ? 23.383 22.297 5.009 1.00 34.64 196 ASP B CA 1
ATOM 4154 C C . ASP B 1 200 ? 23.407 23.730 4.493 1.00 36.86 196 ASP B C 1
ATOM 4155 O O . ASP B 1 200 ? 24.391 24.123 3.847 1.00 42.04 196 ASP B O 1
ATOM 4160 N N . PRO B 1 201 ? 22.366 24.541 4.744 1.00 39.05 197 PRO B N 1
ATOM 4161 C CA . PRO B 1 201 ? 22.333 25.891 4.155 1.00 44.15 197 PRO B CA 1
ATOM 4162 C C . PRO B 1 201 ? 23.243 26.885 4.851 1.00 49.13 197 PRO B C 1
ATOM 4163 O O . PRO B 1 201 ? 23.612 27.900 4.238 1.00 44.96 197 PRO B O 1
ATOM 4167 N N . PHE B 1 202 ? 23.607 26.629 6.105 1.00 46.50 198 PHE B N 1
ATOM 4168 C CA . PHE B 1 202 ? 24.494 27.536 6.821 1.00 47.58 198 PHE B CA 1
ATOM 4169 C C . PHE B 1 202 ? 25.937 27.377 6.353 1.00 54.24 198 PHE B C 1
ATOM 4170 O O . PHE B 1 202 ? 26.640 28.377 6.147 1.00 53.92 198 PHE B O 1
ATOM 4178 N N . LEU B 1 203 ? 26.381 26.136 6.153 1.00 48.49 199 LEU B N 1
ATOM 4179 C CA . LEU B 1 203 ? 27.703 25.848 5.613 1.00 51.13 199 LEU B CA 1
ATOM 4180 C C . LEU B 1 203 ? 27.730 25.806 4.091 1.00 53.54 199 LEU B C 1
ATOM 4181 O O . LEU B 1 203 ? 28.822 25.794 3.511 1.00 55.49 199 LEU B O 1
ATOM 4183 N N . ASN B 1 204 ? 26.565 25.786 3.442 1.00 45.41 200 ASN B N 1
ATOM 4184 C CA . ASN B 1 204 ? 26.436 25.612 1.995 1.00 43.01 200 ASN B CA 1
ATOM 4185 C C . ASN B 1 204 ? 27.291 24.440 1.504 1.00 45.21 200 ASN B C 1
ATOM 4186 O O . ASN B 1 204 ? 28.271 24.598 0.780 1.00 47.36 200 ASN B O 1
ATOM 4191 N N . GLN B 1 205 ? 26.890 23.247 1.929 1.00 44.75 201 GLN B N 1
ATOM 4192 C CA . GLN B 1 205 ? 27.525 22.040 1.424 1.00 49.56 201 GLN B CA 1
ATOM 4193 C C . GLN B 1 205 ? 26.494 20.924 1.388 1.00 41.24 201 GLN B C 1
ATOM 4194 O O . GLN B 1 205 ? 25.466 20.983 2.063 1.00 41.88 201 GLN B O 1
ATOM 4200 N N . ALA B 1 206 ? 26.783 19.900 0.584 1.00 41.85 202 ALA B N 1
ATOM 4201 C CA . ALA B 1 206 ? 25.902 18.746 0.455 1.00 41.65 202 ALA B CA 1
ATOM 4202 C C . ALA B 1 206 ? 26.724 17.465 0.503 1.00 41.58 202 ALA B C 1
ATOM 4203 O O . ALA B 1 206 ? 27.801 17.389 -0.098 1.00 41.11 202 ALA B O 1
ATOM 4205 N N . VAL B 1 207 ? 26.208 16.461 1.218 1.00 39.92 203 VAL B N 1
ATOM 4206 C CA . VAL B 1 207 ? 26.843 15.152 1.335 1.00 37.16 203 VAL B CA 1
ATOM 4207 C C . VAL B 1 207 ? 25.774 14.071 1.328 1.00 39.73 203 VAL B C 1
ATOM 4208 O O . VAL B 1 207 ? 24.674 14.247 1.860 1.00 39.49 203 VAL B O 1
ATOM 4212 N N . GLU B 1 208 ? 26.129 12.932 0.745 1.00 40.24 204 GLU B N 1
ATOM 4213 C CA . GLU B 1 208 ? 25.311 11.731 0.843 1.00 40.58 204 GLU B CA 1
ATOM 4214 C C . GLU B 1 208 ? 25.368 11.181 2.267 1.00 44.83 204 GLU B C 1
ATOM 4215 O O . GLU B 1 208 ? 26.440 11.117 2.874 1.00 48.49 204 GLU B O 1
ATOM 4221 N N . VAL B 1 209 ? 24.224 10.802 2.818 1.00 40.90 205 VAL B N 1
ATOM 4222 C CA . VAL B 1 209 ? 24.228 10.153 4.123 1.00 42.46 205 VAL B CA 1
ATOM 4223 C C . VAL B 1 209 ? 24.238 8.650 3.912 1.00 43.92 205 VAL B C 1
ATOM 4224 O O . VAL B 1 209 ? 23.654 8.121 2.953 1.00 44.50 205 VAL B O 1
ATOM 4228 N N . SER B 1 210 ? 24.964 7.958 4.776 1.00 40.72 206 SER B N 1
ATOM 4229 C CA . SER B 1 210 ? 25.043 6.508 4.719 1.00 42.66 206 SER B CA 1
ATOM 4230 C C . SER B 1 210 ? 24.549 5.997 6.058 1.00 42.11 206 SER B C 1
ATOM 4231 O O . SER B 1 210 ? 25.138 6.334 7.097 1.00 51.10 206 SER B O 1
ATOM 4234 N N . PRO B 1 211 ? 23.456 5.238 6.093 1.00 37.29 207 PRO B N 1
ATOM 4235 C CA . PRO B 1 211 ? 22.987 4.678 7.361 1.00 41.12 207 PRO B CA 1
ATOM 4236 C C . PRO B 1 211 ? 23.807 3.490 7.847 1.00 39.33 207 PRO B C 1
ATOM 4237 O O . PRO B 1 211 ? 23.501 2.949 8.913 1.00 37.32 207 PRO B O 1
ATOM 4241 N N . GLU B 1 212 ? 24.869 3.120 7.129 1.00 37.70 208 GLU B N 1
ATOM 4242 C CA . GLU B 1 212 ? 25.638 1.930 7.473 1.00 48.15 208 GLU B CA 1
ATOM 4243 C C . GLU B 1 212 ? 26.243 2.037 8.867 1.00 47.12 208 GLU B C 1
ATOM 4244 O O . GLU B 1 212 ? 26.089 1.128 9.690 1.00 53.11 208 GLU B O 1
ATOM 4246 N N . ARG B 1 213 ? 26.941 3.140 9.151 1.00 43.66 209 ARG B N 1
ATOM 4247 C CA . ARG B 1 213 ? 27.536 3.300 10.473 1.00 44.96 209 ARG B CA 1
ATOM 4248 C C . ARG B 1 213 ? 26.458 3.361 11.549 1.00 44.69 209 ARG B C 1
ATOM 4249 O O . ARG B 1 213 ? 26.616 2.785 12.635 1.00 43.83 209 ARG B O 1
ATOM 4251 N N . PHE B 1 214 ? 25.348 4.049 11.257 1.00 36.51 210 PHE B N 1
ATOM 4252 C CA . PHE B 1 214 ? 24.259 4.162 12.220 1.00 34.21 210 PHE B CA 1
ATOM 4253 C C . PHE B 1 214 ? 23.681 2.796 12.576 1.00 33.74 210 PHE B C 1
ATOM 4254 O O . PHE B 1 214 ? 23.479 2.486 13.752 1.00 33.98 210 PHE B O 1
ATOM 4262 N N . LEU B 1 215 ? 23.352 1.992 11.570 1.00 32.89 211 LEU B N 1
ATOM 4263 C CA . LEU B 1 215 ? 22.788 0.671 11.847 1.00 38.38 211 LEU B CA 1
ATOM 4264 C C . LEU B 1 215 ? 23.794 -0.220 12.562 1.00 40.68 211 LEU B C 1
ATOM 4265 O O . LEU B 1 215 ? 23.417 -0.993 13.450 1.00 39.12 211 LEU B O 1
ATOM 4270 N N . ARG B 1 216 ? 25.082 -0.105 12.210 1.00 37.89 212 ARG B N 1
ATOM 4271 C CA . ARG B 1 216 ? 26.121 -0.867 12.898 1.00 37.01 212 ARG B CA 1
ATOM 4272 C C . ARG B 1 216 ? 26.201 -0.504 14.376 1.00 39.16 212 ARG B C 1
ATOM 4273 O O . ARG B 1 216 ? 26.342 -1.388 15.236 1.00 37.79 212 ARG B O 1
ATOM 4281 N N . LYS B 1 217 ? 26.109 0.792 14.694 1.00 33.93 213 LYS B N 1
ATOM 4282 C CA . LYS B 1 217 ? 26.093 1.209 16.093 1.00 37.08 213 LYS B CA 1
ATOM 4283 C C . LYS B 1 217 ? 24.881 0.635 16.828 1.00 35.03 213 LYS B C 1
ATOM 4284 O O . LYS B 1 217 ? 25.015 0.124 17.948 1.00 35.69 213 LYS B O 1
ATOM 4286 N N . ARG B 1 218 ? 23.689 0.712 16.227 1.00 30.32 214 ARG B N 1
ATOM 4287 C CA . ARG B 1 218 ? 22.510 0.143 16.879 1.00 27.64 214 ARG B CA 1
ATOM 4288 C C . ARG B 1 218 ? 22.674 -1.355 17.078 1.00 31.36 214 ARG B C 1
ATOM 4289 O O . ARG B 1 218 ? 22.230 -1.907 18.093 1.00 37.34 214 ARG B O 1
ATOM 4297 N N . GLY B 1 219 ? 23.296 -2.032 16.111 1.00 26.44 215 GLY B N 1
ATOM 4298 C CA . GLY B 1 219 ? 23.563 -3.457 16.268 1.00 30.42 215 GLY B CA 1
ATOM 4299 C C . GLY B 1 219 ? 24.344 -3.780 17.529 1.00 37.44 215 GLY B C 1
ATOM 4300 O O . GLY B 1 219 ? 24.088 -4.796 18.183 1.00 38.49 215 GLY B O 1
ATOM 4301 N N . GLY B 1 220 ? 25.297 -2.919 17.895 1.00 35.26 216 GLY B N 1
ATOM 4302 C CA . GLY B 1 220 ? 26.068 -3.153 19.109 1.00 37.96 216 GLY B CA 1
ATOM 4303 C C . GLY B 1 220 ? 25.230 -3.119 20.380 1.00 41.24 216 GLY B C 1
ATOM 4304 O O . GLY B 1 220 ? 25.480 -3.890 21.314 1.00 37.00 216 GLY B O 1
ATOM 4305 N N . TYR B 1 221 ? 24.233 -2.220 20.443 1.00 38.68 217 TYR B N 1
ATOM 4306 C CA . TYR B 1 221 ? 23.366 -2.163 21.627 1.00 30.89 217 TYR B CA 1
ATOM 4307 C C . TYR B 1 221 ? 22.399 -3.344 21.661 1.00 35.05 217 TYR B C 1
ATOM 4308 O O . TYR B 1 221 ? 22.154 -3.928 22.728 1.00 32.20 217 TYR B O 1
ATOM 4317 N N . ILE B 1 222 ? 21.865 -3.731 20.504 1.00 32.65 218 ILE B N 1
ATOM 4318 C CA . ILE B 1 222 ? 21.075 -4.959 20.413 1.00 33.17 218 ILE B CA 1
ATOM 4319 C C . ILE B 1 222 ? 21.866 -6.159 20.928 1.00 36.33 218 ILE B C 1
ATOM 4320 O O . ILE B 1 222 ? 21.335 -7.016 21.650 1.00 35.62 218 ILE B O 1
ATOM 4325 N N . ALA B 1 223 ? 23.146 -6.253 20.545 1.00 31.76 219 ALA B N 1
ATOM 4326 C CA . ALA B 1 223 ? 23.950 -7.393 20.964 1.00 35.95 219 ALA B CA 1
ATOM 4327 C C . ALA B 1 223 ? 24.100 -7.434 22.477 1.00 32.97 219 ALA B C 1
ATOM 4328 O O . ALA B 1 223 ? 23.991 -8.510 23.088 1.00 40.78 219 ALA B O 1
ATOM 4330 N N . LYS B 1 224 ? 24.344 -6.282 23.103 1.00 32.62 220 LYS B N 1
ATOM 4331 C CA . LYS B 1 224 ? 24.536 -6.275 24.544 1.00 34.84 220 LYS B CA 1
ATOM 4332 C C . LYS B 1 224 ? 23.253 -6.684 25.262 1.00 39.97 220 LYS B C 1
ATOM 4333 O O . LYS B 1 224 ? 23.282 -7.525 26.167 1.00 49.05 220 LYS B O 1
ATOM 4339 N N . ALA B 1 225 ? 22.107 -6.156 24.817 1.00 30.47 221 ALA B N 1
ATOM 4340 C CA . ALA B 1 225 ? 20.814 -6.439 25.438 1.00 29.94 221 ALA B CA 1
ATOM 4341 C C . ALA B 1 225 ? 20.302 -7.848 25.177 1.00 31.89 221 ALA B C 1
ATOM 4342 O O . ALA B 1 225 ? 19.313 -8.243 25.803 1.00 31.11 221 ALA B O 1
ATOM 4344 N N . THR B 1 226 ? 20.919 -8.594 24.259 1.00 33.20 222 THR B N 1
ATOM 4345 C CA . THR B 1 226 ? 20.427 -9.925 23.923 1.00 33.80 222 THR B CA 1
ATOM 4346 C C . THR B 1 226 ? 20.438 -10.847 25.135 1.00 33.07 222 THR B C 1
ATOM 4347 O O . THR B 1 226 ? 19.580 -11.741 25.240 1.00 32.61 222 THR B O 1
ATOM 4351 N N . GLY B 1 227 ? 21.384 -10.641 26.058 1.00 28.45 223 GLY B N 1
ATOM 4352 C CA . GLY B 1 227 ? 21.519 -11.429 27.266 1.00 32.96 223 GLY B CA 1
ATOM 4353 C C . GLY B 1 227 ? 20.788 -10.889 28.481 1.00 32.86 223 GLY B C 1
ATOM 4354 O O . GLY B 1 227 ? 20.830 -11.524 29.547 1.00 34.35 223 GLY B O 1
ATOM 4355 N N . ALA B 1 228 ? 20.089 -9.763 28.340 1.00 27.57 224 ALA B N 1
ATOM 4356 C CA . ALA B 1 228 ? 19.349 -9.169 29.448 1.00 27.89 224 ALA B CA 1
ATOM 4357 C C . ALA B 1 228 ? 18.205 -10.085 29.868 1.00 30.42 224 ALA B C 1
ATOM 4358 O O . ALA B 1 228 ? 17.521 -10.673 29.024 1.00 35.76 224 ALA B O 1
ATOM 4360 N N . LYS B 1 229 ? 17.997 -10.198 31.184 1.00 27.56 225 LYS B N 1
ATOM 4361 C CA . LYS B 1 229 ? 16.860 -10.945 31.706 1.00 30.19 225 LYS B CA 1
ATOM 4362 C C . LYS B 1 229 ? 15.718 -10.054 32.162 1.00 27.67 225 LYS B C 1
ATOM 4363 O O . LYS B 1 229 ? 14.554 -10.447 32.042 1.00 28.42 225 LYS B O 1
ATOM 4369 N N . ILE B 1 230 ? 16.041 -8.881 32.690 1.00 24.96 226 ILE B N 1
ATOM 4370 C CA . ILE B 1 230 ? 15.089 -7.957 33.296 1.00 23.45 226 ILE B CA 1
ATOM 4371 C C . ILE B 1 230 ? 15.214 -6.613 32.597 1.00 27.28 226 ILE B C 1
ATOM 4372 O O . ILE B 1 230 ? 16.306 -6.029 32.559 1.00 26.04 226 ILE B O 1
ATOM 4377 N N . PHE B 1 231 ? 14.094 -6.106 32.094 1.00 25.47 227 PHE B N 1
ATOM 4378 C CA . PHE B 1 231 ? 14.052 -4.852 31.361 1.00 24.42 227 PHE B CA 1
ATOM 4379 C C . PHE B 1 231 ? 13.234 -3.822 32.126 1.00 24.91 227 PHE B C 1
ATOM 4380 O O . PHE B 1 231 ? 12.202 -4.154 32.726 1.00 23.75 227 PHE B O 1
ATOM 4388 N N . GLY B 1 232 ? 13.689 -2.568 32.077 1.00 21.71 228 GLY B N 1
ATOM 4389 C CA . GLY B 1 232 ? 12.847 -1.444 32.440 1.00 19.20 228 GLY B CA 1
ATOM 4390 C C . GLY B 1 232 ? 12.196 -0.900 31.188 1.00 22.40 228 GLY B C 1
ATOM 4391 O O . GLY B 1 232 ? 12.877 -0.616 30.204 1.00 25.63 228 GLY B O 1
ATOM 4392 N N . ILE B 1 233 ? 10.875 -0.738 31.228 1.00 18.87 229 ILE B N 1
ATOM 4393 C CA . ILE B 1 233 ? 10.163 -0.195 30.077 1.00 17.61 229 ILE B CA 1
ATOM 4394 C C . ILE B 1 233 ? 9.793 1.248 30.413 1.00 23.12 229 ILE B C 1
ATOM 4395 O O . ILE B 1 233 ? 8.921 1.480 31.261 1.00 20.13 229 ILE B O 1
ATOM 4400 N N . ILE B 1 234 ? 10.427 2.219 29.714 1.00 19.09 230 ILE B N 1
ATOM 4401 C CA . ILE B 1 234 ? 10.348 3.644 30.054 1.00 19.06 230 ILE B CA 1
ATOM 4402 C C . ILE B 1 234 ? 9.139 4.268 29.376 1.00 22.70 230 ILE B C 1
ATOM 4403 O O . ILE B 1 234 ? 8.991 4.149 28.159 1.00 20.89 230 ILE B O 1
ATOM 4408 N N . VAL B 1 235 ? 8.300 4.977 30.157 1.00 21.70 231 VAL B N 1
ATOM 4409 C CA . VAL B 1 235 ? 7.169 5.777 29.673 1.00 16.04 231 VAL B CA 1
ATOM 4410 C C . VAL B 1 235 ? 7.374 7.197 30.180 1.00 18.05 231 VAL B C 1
ATOM 4411 O O . VAL B 1 235 ? 7.757 7.375 31.339 1.00 19.31 231 VAL B O 1
ATOM 4415 N N . SER B 1 236 ? 7.163 8.193 29.318 1.00 17.59 232 SER B N 1
ATOM 4416 C CA . SER B 1 236 ? 7.245 9.587 29.739 1.00 19.82 232 SER B CA 1
ATOM 4417 C C . SER B 1 236 ? 5.856 10.189 29.868 1.00 19.76 232 SER B C 1
ATOM 4418 O O . SER B 1 236 ? 4.974 9.921 29.049 1.00 19.89 232 SER B O 1
ATOM 4421 N N . THR B 1 237 ? 5.679 11.056 30.876 1.00 16.79 233 THR B N 1
ATOM 4422 C CA . THR B 1 237 ? 4.440 11.801 31.046 1.00 19.53 233 THR B CA 1
ATOM 4423 C C . THR B 1 237 ? 4.368 13.056 30.162 1.00 20.76 233 THR B C 1
ATOM 4424 O O . THR B 1 237 ? 3.347 13.747 30.185 1.00 23.43 233 THR B O 1
ATOM 4428 N N . LYS B 1 238 ? 5.403 13.353 29.385 1.00 19.15 234 LYS B N 1
ATOM 4429 C CA . LYS B 1 238 ? 5.365 14.557 28.553 1.00 18.73 234 LYS B CA 1
ATOM 4430 C C . LYS B 1 238 ? 4.178 14.503 27.601 1.00 22.19 234 LYS B C 1
ATOM 4431 O O . LYS B 1 238 ? 3.745 13.430 27.173 1.00 22.19 234 LYS B O 1
ATOM 4437 N N . SER B 1 239 ? 3.655 15.695 27.275 1.00 20.85 235 SER B N 1
ATOM 4438 C CA . SER B 1 239 ? 2.337 15.808 26.660 1.00 22.26 235 SER B CA 1
ATOM 4439 C C . SER B 1 239 ? 2.233 15.020 25.356 1.00 24.79 235 SER B C 1
ATOM 4440 O O . SER B 1 239 ? 1.181 14.431 25.056 1.00 26.98 235 SER B O 1
ATOM 4443 N N . GLY B 1 240 ? 3.306 15.001 24.576 1.00 20.40 236 GLY B N 1
ATOM 4444 C CA . GLY B 1 240 ? 3.342 14.340 23.283 1.00 21.37 236 GLY B CA 1
ATOM 4445 C C . GLY B 1 240 ? 4.248 13.127 23.206 1.00 23.29 236 GLY B C 1
ATOM 4446 O O . GLY B 1 240 ? 4.585 12.685 22.098 1.00 24.48 236 GLY B O 1
ATOM 4447 N N . GLN B 1 241 ? 4.651 12.561 24.341 1.00 20.05 237 GLN B N 1
ATOM 4448 C CA . GLN B 1 241 ? 5.574 11.426 24.354 1.00 17.42 237 GLN B CA 1
ATOM 4449 C C . GLN B 1 241 ? 5.017 10.218 25.087 1.00 20.92 237 GLN B C 1
ATOM 4450 O O . GLN B 1 241 ? 5.701 9.206 25.197 1.00 22.94 237 GLN B O 1
ATOM 4456 N N . TYR B 1 242 ? 3.791 10.288 25.568 1.00 19.81 238 TYR B N 1
ATOM 4457 C CA . TYR B 1 242 ? 3.229 9.251 26.418 1.00 23.69 238 TYR B CA 1
ATOM 4458 C C . TYR B 1 242 ? 2.746 8.075 25.570 1.00 25.00 238 TYR B C 1
ATOM 4459 O O . TYR B 1 242 ? 1.826 8.224 24.760 1.00 20.75 238 TYR B O 1
ATOM 4468 N N . ARG B 1 243 ? 3.334 6.895 25.782 1.00 20.14 239 ARG B N 1
ATOM 4469 C CA . ARG B 1 243 ? 2.937 5.685 25.056 1.00 22.03 239 ARG B CA 1
ATOM 4470 C C . ARG B 1 243 ? 2.787 4.516 26.031 1.00 21.51 239 ARG B C 1
ATOM 4471 O O . ARG B 1 243 ? 3.418 3.462 25.895 1.00 22.74 239 ARG B O 1
ATOM 4479 N N . MET B 1 244 ? 1.874 4.687 27.000 1.00 20.60 240 MET B N 1
ATOM 4480 C CA . MET B 1 244 ? 1.665 3.639 27.995 1.00 20.17 240 MET B CA 1
ATOM 4481 C C . MET B 1 244 ? 1.077 2.376 27.365 1.00 21.47 240 MET B C 1
ATOM 4482 O O . MET B 1 244 ? 1.426 1.262 27.772 1.00 22.02 240 MET B O 1
ATOM 4487 N N . LYS B 1 245 ? 0.188 2.508 26.373 1.00 20.15 241 LYS B N 1
ATOM 4488 C CA . LYS B 1 245 ? -0.412 1.288 25.819 1.00 26.51 241 LYS B CA 1
ATOM 4489 C C . LYS B 1 245 ? 0.636 0.450 25.090 1.00 20.95 241 LYS B C 1
ATOM 4490 O O . LYS B 1 245 ? 0.604 -0.791 25.160 1.00 23.29 241 LYS B O 1
ATOM 4496 N N . LEU B 1 246 ? 1.545 1.106 24.370 1.00 22.35 242 LEU B N 1
ATOM 4497 C CA . LEU B 1 246 ? 2.686 0.401 23.788 1.00 21.24 242 LEU B CA 1
ATOM 4498 C C . LEU B 1 246 ? 3.524 -0.258 24.875 1.00 26.26 242 LEU B C 1
ATOM 4499 O O . LEU B 1 246 ? 3.925 -1.418 24.747 1.00 23.01 242 LEU B O 1
ATOM 4504 N N . ALA B 1 247 ? 3.803 0.472 25.954 1.00 23.42 243 ALA B N 1
ATOM 4505 C CA . ALA B 1 247 ? 4.620 -0.080 27.033 1.00 23.84 243 ALA B CA 1
ATOM 4506 C C . ALA B 1 247 ? 3.996 -1.339 27.607 1.00 21.95 243 ALA B C 1
ATOM 4507 O O . ALA B 1 247 ? 4.702 -2.315 27.908 1.00 22.20 243 ALA B O 1
ATOM 4509 N N . GLN B 1 248 ? 2.657 -1.354 27.738 1.00 21.21 244 GLN B N 1
ATOM 4510 C CA . GLN B 1 248 ? 1.969 -2.508 28.295 1.00 19.51 244 GLN B CA 1
ATOM 4511 C C . GLN B 1 248 ? 2.009 -3.689 27.328 1.00 22.49 244 GLN B C 1
ATOM 4512 O O . GLN B 1 248 ? 2.147 -4.839 27.751 1.00 24.76 244 GLN B O 1
ATOM 4518 N N . LYS B 1 249 ? 1.950 -3.408 26.024 1.00 23.05 245 LYS B N 1
ATOM 4519 C CA . LYS B 1 249 ? 2.116 -4.463 25.027 1.00 24.18 245 LYS B CA 1
ATOM 4520 C C . LYS B 1 249 ? 3.518 -5.048 25.078 1.00 23.17 245 LYS B C 1
ATOM 4521 O O . LYS B 1 249 ? 3.684 -6.276 25.011 1.00 26.96 245 LYS B O 1
ATOM 4527 N N . LEU B 1 250 ? 4.531 -4.191 25.204 1.00 22.37 246 LEU B N 1
ATOM 4528 C CA . LEU B 1 250 ? 5.904 -4.686 25.238 1.00 22.69 246 LEU B CA 1
ATOM 4529 C C . LEU B 1 250 ? 6.148 -5.550 26.470 1.00 27.00 246 LEU B C 1
ATOM 4530 O O . LEU B 1 250 ? 6.900 -6.534 26.410 1.00 23.55 246 LEU B O 1
ATOM 4535 N N . LYS B 1 251 ? 5.540 -5.188 27.600 1.00 22.70 247 LYS B N 1
ATOM 4536 C CA . LYS B 1 251 ? 5.654 -6.015 28.793 1.00 27.30 247 LYS B CA 1
ATOM 4537 C C . LYS B 1 251 ? 5.080 -7.397 28.542 1.00 31.16 247 LYS B C 1
ATOM 4538 O O . LYS B 1 251 ? 5.676 -8.413 28.933 1.00 25.54 247 LYS B O 1
ATOM 4544 N N . GLU B 1 252 ? 3.926 -7.455 27.866 1.00 23.47 248 GLU B N 1
ATOM 4545 C CA . GLU B 1 252 ? 3.319 -8.755 27.593 1.00 24.53 248 GLU B CA 1
ATOM 4546 C C . GLU B 1 252 ? 4.167 -9.571 26.628 1.00 26.23 248 GLU B C 1
ATOM 4547 O O . GLU B 1 252 ? 4.317 -10.781 26.809 1.00 28.22 248 GLU B O 1
ATOM 4553 N N . ILE B 1 253 ? 4.758 -8.928 25.618 1.00 25.67 249 ILE B N 1
ATOM 4554 C CA . ILE B 1 253 ? 5.582 -9.689 24.679 1.00 29.37 249 ILE B CA 1
ATOM 4555 C C . ILE B 1 253 ? 6.852 -10.194 25.363 1.00 26.44 249 ILE B C 1
ATOM 4556 O O . ILE B 1 253 ? 7.291 -11.322 25.110 1.00 27.37 249 ILE B O 1
ATOM 4561 N N . ALA B 1 254 ? 7.438 -9.389 26.255 1.00 25.82 250 ALA B N 1
ATOM 4562 C CA . ALA B 1 254 ? 8.572 -9.850 27.059 1.00 26.22 250 ALA B CA 1
ATOM 4563 C C . ALA B 1 254 ? 8.230 -11.129 27.812 1.00 29.27 250 ALA B C 1
ATOM 4564 O O . ALA B 1 254 ? 8.960 -12.126 27.731 1.00 26.54 250 ALA B O 1
ATOM 4566 N N . ASP B 1 255 ? 7.091 -11.136 28.519 1.00 24.38 251 ASP B N 1
ATOM 4567 C CA . ASP B 1 255 ? 6.691 -12.341 29.249 1.00 28.84 251 ASP B CA 1
ATOM 4568 C C . ASP B 1 255 ? 6.430 -13.513 28.303 1.00 28.03 251 ASP B C 1
ATOM 4569 O O . ASP B 1 255 ? 6.777 -14.663 28.602 1.00 31.72 251 ASP B O 1
ATOM 4574 N N . LYS B 1 256 ? 5.815 -13.239 27.155 1.00 25.79 252 LYS B N 1
ATOM 4575 C CA . LYS B 1 256 ? 5.632 -14.284 26.150 1.00 31.30 252 LYS B CA 1
ATOM 4576 C C . LYS B 1 256 ? 6.944 -14.977 25.807 1.00 25.98 252 LYS B C 1
ATOM 4577 O O . LYS B 1 256 ? 6.956 -16.185 25.537 1.00 28.99 252 LYS B O 1
ATOM 4583 N N . HIS B 1 257 ? 8.054 -14.227 25.813 1.00 29.25 253 HIS B N 1
ATOM 4584 C CA . HIS B 1 257 ? 9.355 -14.749 25.392 1.00 30.22 253 HIS B CA 1
ATOM 4585 C C . HIS B 1 257 ? 10.275 -15.065 26.571 1.00 31.06 253 HIS B C 1
ATOM 4586 O O . HIS B 1 257 ? 11.499 -15.136 26.401 1.00 31.65 253 HIS B O 1
ATOM 4593 N N . GLY B 1 258 ? 9.707 -15.305 27.751 1.00 28.16 254 GLY B N 1
ATOM 4594 C CA . GLY B 1 258 ? 10.517 -15.741 28.870 1.00 31.18 254 GLY B CA 1
ATOM 4595 C C . GLY B 1 258 ? 11.444 -14.676 29.412 1.00 30.34 254 GLY B C 1
ATOM 4596 O O . GLY B 1 258 ? 12.512 -15.007 29.931 1.00 36.53 254 GLY B O 1
ATOM 4597 N N . LYS B 1 259 ? 11.065 -13.405 29.308 1.00 25.67 255 LYS B N 1
ATOM 4598 C CA . LYS B 1 259 ? 11.781 -12.289 29.898 1.00 25.59 255 LYS B CA 1
ATOM 4599 C C . LYS B 1 259 ? 10.811 -11.540 30.815 1.00 32.95 255 LYS B C 1
ATOM 4600 O O . LYS B 1 259 ? 9.636 -11.903 30.927 1.00 33.88 255 LYS B O 1
ATOM 4606 N N . ILE B 1 260 ? 11.300 -10.506 31.491 1.00 27.14 256 ILE B N 1
ATOM 4607 C CA . ILE B 1 260 ? 10.478 -9.715 32.401 1.00 29.96 256 ILE B CA 1
ATOM 4608 C C . ILE B 1 260 ? 10.710 -8.235 32.133 1.00 26.90 256 ILE B C 1
ATOM 4609 O O . ILE B 1 260 ? 11.862 -7.777 32.068 1.00 24.15 256 ILE B O 1
ATOM 4614 N N . GLY B 1 261 ? 9.628 -7.470 32.043 1.00 22.34 257 GLY B N 1
ATOM 4615 C CA . GLY B 1 261 ? 9.732 -6.021 31.942 1.00 22.84 257 GLY B CA 1
ATOM 4616 C C . GLY B 1 261 ? 8.871 -5.328 32.977 1.00 25.71 257 GLY B C 1
ATOM 4617 O O . GLY B 1 261 ? 7.761 -5.767 33.273 1.00 28.99 257 GLY B O 1
ATOM 4618 N N . TYR B 1 262 ? 9.415 -4.258 33.551 1.00 22.95 258 TYR B N 1
ATOM 4619 C CA . TYR B 1 262 ? 8.731 -3.440 34.549 1.00 21.94 258 TYR B CA 1
ATOM 4620 C C . TYR B 1 262 ? 8.536 -2.040 34.005 1.00 21.17 258 TYR B C 1
ATOM 4621 O O . TYR B 1 262 ? 9.480 -1.410 33.497 1.00 21.14 258 TYR B O 1
ATOM 4630 N N . ILE B 1 263 ? 7.316 -1.536 34.131 1.00 20.63 259 ILE B N 1
ATOM 4631 C CA . ILE B 1 263 ? 7.000 -0.229 33.576 1.00 18.66 259 ILE B CA 1
ATOM 4632 C C . ILE B 1 263 ? 7.488 0.853 34.537 1.00 19.32 259 ILE B C 1
ATOM 4633 O O . ILE B 1 263 ? 7.201 0.800 35.735 1.00 20.85 259 ILE B O 1
ATOM 4638 N N . ILE B 1 264 ? 8.222 1.829 34.006 1.00 18.05 260 ILE B N 1
ATOM 4639 C CA . ILE B 1 264 ? 8.776 2.933 34.789 1.00 17.41 260 ILE B CA 1
ATOM 4640 C C . ILE B 1 264 ? 8.290 4.220 34.153 1.00 20.25 260 ILE B C 1
ATOM 4641 O O . ILE B 1 264 ? 8.576 4.481 32.975 1.00 22.22 260 ILE B O 1
ATOM 4646 N N . LEU B 1 265 ? 7.539 5.013 34.919 1.00 18.27 261 LEU B N 1
ATOM 4647 C CA . LEU B 1 265 ? 6.911 6.235 34.412 1.00 16.17 261 LEU B CA 1
ATOM 4648 C C . LEU B 1 265 ? 7.656 7.444 34.958 1.00 17.41 261 LEU B C 1
ATOM 4649 O O . LEU B 1 265 ? 7.788 7.592 36.172 1.00 21.16 261 LEU B O 1
ATOM 4654 N N . MET B 1 266 ? 8.067 8.346 34.064 1.00 18.25 262 MET B N 1
ATOM 4655 C CA . MET B 1 266 ? 8.887 9.489 34.466 1.00 16.63 262 MET B CA 1
ATOM 4656 C C . MET B 1 266 ? 8.629 10.652 33.512 1.00 20.36 262 MET B C 1
ATOM 4657 O O . MET B 1 266 ? 7.928 10.519 32.516 1.00 21.95 262 MET B O 1
ATOM 4662 N N . ASP B 1 267 ? 9.136 11.832 33.874 1.00 19.23 263 ASP B N 1
ATOM 4663 C CA . ASP B 1 267 ? 9.044 13.005 33.015 1.00 18.39 263 ASP B CA 1
ATOM 4664 C 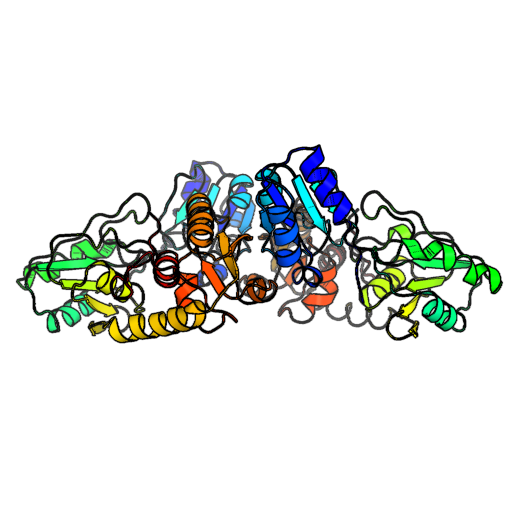C . ASP B 1 267 ? 10.277 13.072 32.120 1.00 21.75 263 ASP B C 1
ATOM 4665 O O . ASP B 1 267 ? 10.222 12.679 30.949 1.00 22.58 263 ASP B O 1
ATOM 4670 N N . LEU B 1 268 ? 11.391 13.552 32.671 1.00 18.27 264 LEU B N 1
ATOM 4671 C CA . LEU B 1 268 ? 12.687 13.498 32.001 1.00 18.82 264 LEU B CA 1
ATOM 4672 C C . LEU B 1 268 ? 13.254 12.086 32.038 1.00 25.91 264 LEU B C 1
ATOM 4673 O O . LEU B 1 268 ? 13.136 11.379 33.042 1.00 30.45 264 LEU B O 1
ATOM 4678 N N . VAL B 1 269 ? 13.914 11.686 30.956 1.00 21.30 265 VAL B N 1
ATOM 4679 C CA . VAL B 1 269 ? 14.582 10.391 30.867 1.00 19.93 265 VAL B CA 1
ATOM 4680 C C . VAL B 1 269 ? 16.082 10.672 30.820 1.00 20.83 265 VAL B C 1
ATOM 4681 O O . VAL B 1 269 ? 16.582 11.215 29.823 1.00 26.30 265 VAL B O 1
ATOM 4685 N N . THR B 1 270 ? 16.802 10.345 31.884 1.00 24.23 266 THR B N 1
ATOM 4686 C CA . THR B 1 270 ? 18.223 10.652 31.974 1.00 26.48 266 THR B CA 1
ATOM 4687 C C . THR B 1 270 ? 19.040 9.436 32.394 1.00 26.35 266 THR B C 1
ATOM 4688 O O . THR B 1 270 ? 18.537 8.530 33.068 1.00 24.73 266 THR B O 1
ATOM 4692 N N . PRO B 1 271 ? 20.332 9.413 32.059 1.00 26.57 267 PRO B N 1
ATOM 4693 C CA . PRO B 1 271 ? 21.167 8.296 32.516 1.00 25.20 267 PRO B CA 1
ATOM 4694 C C . PRO B 1 271 ? 21.194 8.128 34.027 1.00 23.59 267 PRO B C 1
ATOM 4695 O O . PRO B 1 271 ? 21.208 6.996 34.518 1.00 27.15 267 PRO B O 1
ATOM 4699 N N . GLU B 1 272 ? 21.186 9.229 34.778 1.00 26.65 268 GLU B N 1
ATOM 4700 C CA . GLU B 1 272 ? 21.225 9.128 36.232 1.00 28.28 268 GLU B CA 1
ATOM 4701 C C . GLU B 1 272 ? 19.969 8.455 36.772 1.00 26.64 268 GLU B C 1
ATOM 4702 O O . GLU B 1 272 ? 20.031 7.691 37.737 1.00 28.23 268 GLU B O 1
ATOM 4708 N N . GLN B 1 273 ? 18.820 8.730 36.162 1.00 28.70 269 GLN B N 1
ATOM 4709 C CA . GLN B 1 273 ? 17.592 8.116 36.649 1.00 29.33 269 GLN B CA 1
ATOM 4710 C C . GLN B 1 273 ? 17.540 6.630 36.327 1.00 32.34 269 GLN B C 1
ATOM 4711 O O . GLN B 1 273 ? 17.036 5.841 37.134 1.00 36.14 269 GLN B O 1
ATOM 4717 N N . LEU B 1 274 ? 18.074 6.211 35.185 1.00 27.49 270 LEU B N 1
ATOM 4718 C CA . LEU B 1 274 ? 18.063 4.777 34.901 1.00 27.91 270 LEU B CA 1
ATOM 4719 C C . LEU B 1 274 ? 19.098 4.012 35.729 1.00 32.71 270 LEU B C 1
ATOM 4720 O O . LEU B 1 274 ? 18.846 2.870 36.138 1.00 27.98 270 LEU B O 1
ATOM 4725 N N . LEU B 1 275 ? 20.248 4.628 36.014 1.00 26.60 271 LEU B N 1
ATOM 4726 C CA . LEU B 1 275 ? 21.242 3.978 36.859 1.00 26.77 271 LEU B CA 1
ATOM 4727 C C . LEU B 1 275 ? 20.657 3.553 38.202 1.00 30.76 271 LEU B C 1
ATOM 4728 O O . LEU B 1 275 ? 21.069 2.533 38.770 1.00 31.05 271 LEU B O 1
ATOM 4733 N N . ALA B 1 276 ? 19.689 4.319 38.715 1.00 33.66 272 ALA B N 1
ATOM 4734 C CA . ALA B 1 276 ? 19.150 4.074 40.049 1.00 38.84 272 ALA B CA 1
ATOM 4735 C C . ALA B 1 276 ? 18.407 2.752 40.129 1.00 35.76 272 ALA B C 1
ATOM 4736 O O . ALA B 1 276 ? 18.279 2.175 41.215 1.00 34.60 272 ALA B O 1
ATOM 4738 N N . PHE B 1 277 ? 17.893 2.271 39.006 1.00 27.25 273 PHE B N 1
ATOM 4739 C CA . PHE B 1 277 ? 17.124 1.032 38.971 1.00 31.38 273 PHE B CA 1
ATOM 4740 C C . PHE B 1 277 ? 18.000 -0.143 38.546 1.00 34.66 273 PHE B C 1
ATOM 4741 O O . PHE B 1 277 ? 18.945 0.013 37.774 1.00 45.17 273 PHE B O 1
ATOM 4749 N N . LYS B 1 278 ? 17.681 -1.329 39.044 1.00 37.25 274 LYS B N 1
ATOM 4750 C CA . LYS B 1 278 ? 18.573 -2.471 38.802 1.00 45.92 274 LYS B CA 1
ATOM 4751 C C . LYS B 1 278 ? 18.099 -3.338 37.644 1.00 47.26 274 LYS B C 1
ATOM 4752 O O . LYS B 1 278 ? 17.976 -4.554 37.765 1.00 55.24 274 LYS B O 1
ATOM 4758 N N . ALA B 1 279 ? 17.839 -2.724 36.494 1.00 37.90 275 ALA B N 1
ATOM 4759 C CA . ALA B 1 279 ? 17.474 -3.488 35.313 1.00 32.97 275 ALA B CA 1
ATOM 4760 C C . ALA B 1 279 ? 18.726 -3.812 34.501 1.00 26.78 275 ALA B C 1
ATOM 4761 O O . ALA B 1 279 ? 19.722 -3.088 34.555 1.00 37.54 275 ALA B O 1
ATOM 4763 N N . ASP B 1 280 ? 18.663 -4.909 33.756 1.00 24.15 276 ASP B N 1
ATOM 4764 C CA . ASP B 1 280 ? 19.744 -5.275 32.846 1.00 27.46 276 ASP B CA 1
ATOM 4765 C C . ASP B 1 280 ? 19.792 -4.371 31.616 1.00 29.23 276 ASP B C 1
ATOM 4766 O O . ASP B 1 280 ? 20.872 -4.125 31.073 1.00 30.15 276 ASP B O 1
ATOM 4771 N N . ALA B 1 281 ? 18.642 -3.888 31.158 1.00 28.33 277 ALA B N 1
ATOM 4772 C CA . ALA B 1 281 ? 18.533 -3.106 29.929 1.00 24.57 277 ALA B CA 1
ATOM 4773 C C . ALA B 1 281 ? 17.186 -2.399 29.966 1.00 22.37 277 ALA B C 1
ATOM 4774 O O . ALA B 1 281 ? 16.346 -2.670 30.829 1.00 23.13 277 ALA B O 1
ATOM 4776 N N . TYR B 1 282 ? 17.002 -1.461 29.048 1.00 20.17 278 TYR B N 1
ATOM 4777 C CA . TYR B 1 282 ? 15.813 -0.614 29.039 1.00 22.60 278 TYR B CA 1
ATOM 4778 C C . TYR B 1 282 ? 15.234 -0.542 27.641 1.00 26.19 278 TYR B C 1
ATOM 4779 O O . TYR B 1 282 ? 15.949 -0.655 26.647 1.00 24.17 278 TYR B O 1
ATOM 4788 N N . VAL B 1 283 ? 13.919 -0.357 27.577 1.00 21.41 279 VAL B N 1
ATOM 4789 C CA . VAL B 1 283 ? 13.219 -0.126 26.324 1.00 20.68 279 VAL B CA 1
ATOM 4790 C C . VAL B 1 283 ? 12.539 1.218 26.463 1.00 22.61 279 VAL B C 1
ATOM 4791 O O . VAL B 1 283 ? 11.750 1.418 27.394 1.00 24.50 279 VAL B O 1
ATOM 4795 N N . ASN B 1 284 ? 12.822 2.133 25.533 1.00 22.00 280 ASN B N 1
ATOM 4796 C CA . ASN B 1 284 ? 12.378 3.520 25.649 1.00 21.02 280 ASN B CA 1
ATOM 4797 C C . ASN B 1 284 ? 11.149 3.758 24.771 1.00 20.34 280 ASN B C 1
ATOM 4798 O O . ASN B 1 284 ? 11.253 3.741 23.538 1.00 21.17 280 ASN B O 1
ATOM 4803 N N . THR B 1 285 ? 9.989 4.039 25.399 1.00 18.09 281 THR B N 1
ATOM 4804 C CA . THR B 1 285 ? 8.810 4.432 24.625 1.00 18.97 281 THR B CA 1
ATOM 4805 C C . THR B 1 285 ? 8.593 5.946 24.593 1.00 19.07 281 THR B C 1
ATOM 4806 O O . THR B 1 285 ? 7.571 6.391 24.048 1.00 23.36 281 THR B O 1
ATOM 4810 N N . ALA B 1 286 ? 9.482 6.728 25.205 1.00 17.89 282 ALA B N 1
ATOM 4811 C CA . ALA B 1 286 ? 9.412 8.195 25.119 1.00 18.53 282 ALA B CA 1
ATOM 4812 C C . ALA B 1 286 ? 10.090 8.660 23.835 1.00 22.14 282 ALA B C 1
ATOM 4813 O O . ALA B 1 286 ? 10.171 7.883 22.871 1.00 21.96 282 ALA B O 1
ATOM 4815 N N . CYS B 1 287 ? 10.614 9.880 23.824 1.00 20.29 283 CYS B N 1
ATOM 4816 C CA . CYS B 1 287 ? 11.231 10.452 22.623 1.00 19.82 283 CYS B CA 1
ATOM 4817 C C . CYS B 1 287 ? 12.260 9.486 22.033 1.00 18.19 283 CYS B C 1
ATOM 4818 O O . CYS B 1 287 ? 13.203 9.079 22.745 1.00 20.81 283 CYS B O 1
ATOM 4821 N N . PRO B 1 288 ? 12.116 9.071 20.768 1.00 20.53 284 PRO B N 1
ATOM 4822 C CA . PRO B 1 288 ? 13.102 8.128 20.220 1.00 25.97 284 PRO B CA 1
ATOM 4823 C C . PRO B 1 288 ? 14.483 8.718 20.031 1.00 21.94 284 PRO B C 1
ATOM 4824 O O . PRO B 1 288 ? 15.444 7.944 19.903 1.00 23.55 284 PRO B O 1
ATOM 4828 N N . ARG B 1 289 ? 14.645 10.045 19.971 1.00 19.97 285 ARG B N 1
ATOM 4829 C CA . ARG B 1 289 ? 15.995 10.596 19.897 1.00 19.75 285 ARG B CA 1
ATOM 4830 C C . ARG B 1 289 ? 16.778 10.409 21.195 1.00 27.28 285 ARG B C 1
ATOM 4831 O O . ARG B 1 289 ? 18.019 10.400 21.150 1.00 28.90 285 ARG B O 1
ATOM 4839 N N . ILE B 1 290 ? 16.093 10.252 22.340 1.00 22.71 286 ILE B N 1
ATOM 4840 C CA . ILE B 1 290 ? 16.796 9.891 23.576 1.00 26.32 286 ILE B CA 1
ATOM 4841 C C . ILE B 1 290 ? 17.634 8.642 23.334 1.00 25.54 286 ILE B C 1
ATOM 4842 O O . ILE B 1 290 ? 18.808 8.553 23.731 1.00 24.69 286 ILE B O 1
ATOM 4847 N N . THR B 1 291 ? 17.024 7.653 22.676 1.00 21.28 287 THR B N 1
ATOM 4848 C CA . THR B 1 291 ? 17.662 6.359 22.480 1.00 23.14 287 THR B CA 1
ATOM 4849 C C . THR B 1 291 ? 18.970 6.505 21.724 1.00 31.08 287 THR B C 1
ATOM 4850 O O . THR B 1 291 ? 19.974 5.870 22.063 1.00 29.52 287 THR B O 1
ATOM 4854 N N . ILE B 1 292 ? 18.973 7.345 20.693 1.00 30.25 288 ILE B N 1
ATOM 4855 C CA . ILE B 1 292 ? 20.156 7.519 19.860 1.00 35.65 288 ILE B CA 1
ATOM 4856 C C . ILE B 1 292 ? 21.128 8.512 20.488 1.00 31.64 288 ILE B C 1
ATOM 4857 O O . ILE B 1 292 ? 22.317 8.215 20.665 1.00 36.16 288 ILE B O 1
ATOM 4862 N N . ASP B 1 293 ? 20.640 9.706 20.839 1.00 33.79 289 ASP B N 1
ATOM 4863 C CA . ASP B 1 293 ? 21.529 10.788 21.257 1.00 37.47 289 ASP B CA 1
ATOM 4864 C C . ASP B 1 293 ? 22.323 10.422 22.504 1.00 36.26 289 ASP B C 1
ATOM 4865 O O . ASP B 1 293 ? 23.529 10.687 22.582 1.00 36.32 289 ASP B O 1
ATOM 4870 N N . ASP B 1 294 ? 21.669 9.820 23.496 1.00 32.04 290 ASP B N 1
ATOM 4871 C CA . ASP B 1 294 ? 22.320 9.572 24.778 1.00 37.55 290 ASP B CA 1
ATOM 4872 C C . ASP B 1 294 ? 22.842 8.148 24.923 1.00 33.58 290 ASP B C 1
ATOM 4873 O O . ASP B 1 294 ? 23.267 7.758 26.019 1.00 36.19 290 ASP B O 1
ATOM 4878 N N . ALA B 1 295 ? 22.865 7.378 23.831 1.00 32.15 291 ALA B N 1
ATOM 4879 C CA . ALA B 1 295 ? 23.222 5.965 23.923 1.00 28.83 291 ALA B CA 1
ATOM 4880 C C . ALA B 1 295 ? 24.533 5.754 24.668 1.00 32.50 291 ALA B C 1
ATOM 4881 O O . ALA B 1 295 ? 24.629 4.872 25.537 1.00 34.93 291 ALA B O 1
ATOM 4883 N N . GLU B 1 296 ? 25.550 6.564 24.360 1.00 28.80 292 GLU B N 1
ATOM 4884 C CA . GLU B 1 296 ? 26.868 6.327 24.930 1.00 28.96 292 GLU B CA 1
ATOM 4885 C C . GLU B 1 296 ? 26.930 6.650 26.417 1.00 31.82 292 GLU B C 1
ATOM 4886 O O . GLU B 1 296 ? 27.799 6.119 27.126 1.00 32.63 292 GLU B O 1
ATOM 4892 N N A ARG B 1 297 ? 26.038 7.509 26.904 0.47 32.27 293 ARG B N 1
ATOM 4893 N N B ARG B 1 297 ? 26.031 7.502 26.900 0.53 32.03 293 ARG B N 1
ATOM 4894 C CA A ARG B 1 297 ? 26.055 7.926 28.299 0.47 36.12 293 ARG B CA 1
ATOM 4895 C CA B ARG B 1 297 ? 26.030 7.943 28.285 0.53 36.30 293 ARG B CA 1
ATOM 4896 C C A ARG B 1 297 ? 25.207 7.039 29.199 0.47 36.30 293 ARG B C 1
ATOM 4897 C C B ARG B 1 297 ? 25.202 7.048 29.193 0.53 36.33 293 ARG B C 1
ATOM 4898 O O A ARG B 1 297 ? 25.415 7.041 30.417 0.47 36.64 293 ARG B O 1
ATOM 4899 O O B ARG B 1 297 ? 25.423 7.049 30.409 0.53 36.68 293 ARG B O 1
ATOM 4914 N N . PHE B 1 298 ? 24.269 6.281 28.641 1.00 35.48 294 PHE B N 1
ATOM 4915 C CA . PHE B 1 298 ? 23.522 5.335 29.459 1.00 34.61 294 PHE B CA 1
ATOM 4916 C C . PHE B 1 298 ? 24.437 4.230 29.953 1.00 38.89 294 PHE B C 1
ATOM 4917 O O . PHE B 1 298 ? 25.368 3.814 29.265 1.00 38.51 294 PHE B O 1
ATOM 4925 N N A HIS B 1 299 ? 24.135 3.738 31.146 0.55 32.86 295 HIS B N 1
ATOM 4926 N N B HIS B 1 299 ? 24.190 3.756 31.178 0.45 33.35 295 HIS B N 1
ATOM 4927 C CA A HIS B 1 299 ? 24.963 2.749 31.806 0.55 36.73 295 HIS B CA 1
ATOM 4928 C CA B HIS B 1 299 ? 25.024 2.685 31.721 0.45 36.68 295 HIS B CA 1
ATOM 4929 C C A HIS B 1 299 ? 24.438 1.320 31.598 0.55 36.61 295 HIS B C 1
ATOM 4930 C C B HIS B 1 299 ? 24.682 1.340 31.099 0.45 37.39 295 HIS B C 1
ATOM 4931 O O A HIS B 1 299 ? 24.981 0.379 32.184 0.55 35.31 295 HIS B O 1
ATOM 4932 O O B HIS B 1 299 ? 25.553 0.476 30.950 0.45 37.83 295 HIS B O 1
ATOM 4945 N N . ALA B 1 300 ? 23.427 1.145 30.744 1.00 33.37 296 ALA B N 1
ATOM 4946 C CA . ALA B 1 300 ? 22.939 -0.143 30.257 1.00 35.72 296 ALA B CA 1
ATOM 4947 C C . ALA B 1 300 ? 22.334 0.106 28.877 1.00 26.37 296 ALA B C 1
ATOM 4948 O O . ALA B 1 300 ? 22.079 1.260 28.522 1.00 29.90 296 ALA B O 1
ATOM 4950 N N . PRO B 1 301 ? 22.143 -0.929 28.054 1.00 29.11 297 PRO B N 1
ATOM 4951 C CA . PRO B 1 301 ? 21.577 -0.697 26.721 1.00 28.12 297 PRO B CA 1
ATOM 4952 C C . PRO B 1 301 ? 20.171 -0.125 26.812 1.00 26.62 297 PRO B C 1
ATOM 4953 O O . PRO B 1 301 ? 19.349 -0.577 27.610 1.00 28.67 297 PRO B O 1
ATOM 4957 N N . VAL B 1 302 ? 19.889 0.852 25.959 1.00 23.50 298 VAL B N 1
ATOM 4958 C CA . VAL B 1 302 ? 18.544 1.404 25.823 1.00 24.19 298 VAL B CA 1
ATOM 4959 C C . VAL B 1 302 ? 18.097 1.187 24.387 1.00 24.99 298 VAL B C 1
ATOM 4960 O O . VAL B 1 302 ? 18.767 1.639 23.447 1.00 26.52 298 VAL B O 1
ATOM 4964 N N . LEU B 1 303 ? 16.973 0.487 24.224 1.00 24.42 299 LEU B N 1
ATOM 4965 C CA . LEU B 1 303 ? 16.479 0.014 22.942 1.00 21.01 299 LEU B CA 1
ATOM 4966 C C . LEU B 1 303 ? 15.219 0.772 22.552 1.00 26.27 299 LEU B C 1
ATOM 4967 O O . LEU B 1 303 ? 14.437 1.202 23.415 1.00 22.57 299 LEU B O 1
ATOM 4972 N N . THR B 1 304 ? 15.017 0.916 21.240 1.00 23.33 300 THR B N 1
ATOM 4973 C CA . THR B 1 304 ? 13.716 1.320 20.724 1.00 25.61 300 THR B CA 1
ATOM 4974 C C . THR B 1 304 ? 12.746 0.144 20.845 1.00 23.45 300 THR B C 1
ATOM 4975 O O . THR B 1 304 ? 13.159 -1.002 21.039 1.00 22.95 300 THR B O 1
ATOM 4979 N N . PRO B 1 305 ? 11.437 0.393 20.699 1.00 22.54 301 PRO B N 1
ATOM 4980 C CA . PRO B 1 305 ? 10.482 -0.729 20.717 1.00 23.18 301 PRO B CA 1
ATOM 4981 C C . PRO B 1 305 ? 10.756 -1.778 19.654 1.00 25.35 301 PRO B C 1
ATOM 4982 O O . PRO B 1 305 ? 10.603 -2.976 19.919 1.00 28.14 301 PRO B O 1
ATOM 4986 N N . GLN B 1 306 ? 11.134 -1.348 18.445 1.00 26.07 302 GLN B N 1
ATOM 4987 C CA . GLN B 1 306 ? 11.435 -2.304 17.377 1.00 27.29 302 GLN B CA 1
ATOM 4988 C C . GLN B 1 306 ? 12.705 -3.100 17.676 1.00 23.81 302 GLN B C 1
ATOM 4989 O O . GLN B 1 306 ? 12.797 -4.290 17.329 1.00 28.42 302 GLN B O 1
ATOM 4995 N N . GLU B 1 307 ? 13.720 -2.456 18.265 1.00 26.53 303 GLU B N 1
ATOM 4996 C CA . GLU B 1 307 ? 14.934 -3.199 18.626 1.00 26.76 303 GLU B CA 1
ATOM 4997 C C . GLU B 1 307 ? 14.645 -4.210 19.724 1.00 23.85 303 GLU B C 1
ATOM 4998 O O . GLU B 1 307 ? 15.208 -5.315 19.734 1.00 25.96 303 GLU B O 1
ATOM 5004 N N . PHE B 1 308 ? 13.774 -3.843 20.665 1.00 22.42 304 PHE B N 1
ATOM 5005 C CA . PHE B 1 308 ? 13.339 -4.799 21.682 1.00 20.98 304 PHE B CA 1
ATOM 5006 C C . PHE B 1 308 ? 12.707 -6.029 21.038 1.00 26.85 304 PHE B C 1
ATOM 5007 O O . PHE B 1 308 ? 13.005 -7.164 21.429 1.00 27.20 304 PHE B O 1
ATOM 5015 N N . GLU B 1 309 ? 11.836 -5.818 20.044 1.00 26.89 305 GLU B N 1
ATOM 5016 C CA . GLU B 1 309 ? 11.257 -6.936 19.304 1.00 27.90 305 GLU B CA 1
ATOM 5017 C C . GLU B 1 309 ? 12.341 -7.821 18.701 1.00 33.81 305 GLU B C 1
ATOM 5018 O O . GLU B 1 309 ? 12.218 -9.051 18.709 1.00 32.35 305 GLU B O 1
ATOM 5024 N N . ILE B 1 310 ? 13.418 -7.218 18.191 1.00 32.98 306 ILE B N 1
ATOM 5025 C CA . ILE B 1 310 ? 14.517 -8.011 17.647 1.00 27.19 306 ILE B CA 1
ATOM 5026 C C . ILE B 1 310 ? 15.140 -8.880 18.734 1.00 25.64 306 ILE B C 1
ATOM 5027 O O . ILE B 1 310 ? 15.386 -10.078 18.526 1.00 29.63 306 ILE B O 1
ATOM 5032 N N . VAL B 1 311 ? 15.397 -8.296 19.909 1.00 31.00 307 VAL B N 1
ATOM 5033 C CA . VAL B 1 311 ? 16.025 -9.027 21.012 1.00 33.82 307 VAL B CA 1
ATOM 5034 C C . VAL B 1 311 ? 15.143 -10.191 21.449 1.00 36.67 307 VAL B C 1
ATOM 5035 O O . VAL B 1 311 ? 15.624 -11.314 21.670 1.00 37.43 307 VAL B O 1
ATOM 5039 N N . LEU B 1 312 ? 13.837 -9.967 21.523 1.00 31.83 308 LEU B N 1
ATOM 5040 C CA . LEU B 1 312 ? 12.918 -11.005 21.982 1.00 33.81 308 LEU B CA 1
ATOM 5041 C C . LEU B 1 312 ? 12.646 -12.077 20.932 1.00 40.18 308 LEU B C 1
ATOM 5042 O O . LEU B 1 312 ? 12.081 -13.121 21.278 1.00 47.38 308 LEU B O 1
ATOM 5047 N N . GLY B 1 313 ? 13.002 -11.837 19.669 1.00 42.58 309 GLY B N 1
ATOM 5048 C CA . GLY B 1 313 ? 12.694 -12.767 18.600 1.00 40.20 309 GLY B CA 1
ATOM 5049 C C . GLY B 1 313 ? 11.383 -12.533 17.880 1.00 43.90 309 GLY B C 1
ATOM 5050 O O . GLY B 1 313 ? 10.822 -13.482 17.319 1.00 47.42 309 GLY B O 1
ATOM 5051 N N . GLU B 1 314 ? 10.867 -11.304 17.886 1.00 41.14 310 GLU B N 1
ATOM 5052 C CA . GLU B 1 314 ? 9.638 -10.933 17.188 1.00 37.71 310 GLU B CA 1
ATOM 5053 C C . GLU B 1 314 ? 9.888 -10.123 15.922 1.00 47.50 310 GLU B C 1
ATOM 5054 O O . GLU B 1 314 ? 8.930 -9.787 15.214 1.00 46.74 310 GLU B O 1
ATOM 5060 N N . ARG B 1 315 ? 11.137 -9.768 15.633 1.00 39.76 311 ARG B N 1
ATOM 5061 C CA . ARG B 1 315 ? 11.471 -8.982 14.455 1.00 38.78 311 ARG B CA 1
ATOM 5062 C C . ARG B 1 315 ? 12.813 -9.472 13.930 1.00 39.70 311 ARG B C 1
ATOM 5063 O O . ARG B 1 315 ? 13.707 -9.797 14.714 1.00 36.62 311 ARG B O 1
ATOM 5071 N N . ARG B 1 316 ? 12.936 -9.561 12.607 1.00 40.15 312 ARG B N 1
ATOM 5072 C CA . ARG B 1 316 ? 14.200 -9.942 11.997 1.00 42.69 312 ARG B CA 1
ATOM 5073 C C . ARG B 1 316 ? 15.241 -8.836 12.161 1.00 40.93 312 ARG B C 1
ATOM 5074 O O . ARG B 1 316 ? 14.951 -7.652 11.955 1.00 39.85 312 ARG B O 1
ATOM 5082 N N . TRP B 1 317 ? 16.467 -9.230 12.533 1.00 42.97 313 TRP B N 1
ATOM 5083 C CA . TRP B 1 317 ? 17.523 -8.258 12.832 1.00 40.33 313 TRP B CA 1
ATOM 5084 C C . TRP B 1 317 ? 17.846 -7.364 11.645 1.00 46.97 313 TRP B C 1
ATOM 5085 O O . TRP B 1 317 ? 18.293 -6.226 11.844 1.00 49.76 313 TRP B O 1
ATOM 5087 N N . GLU B 1 318 ? 17.631 -7.849 10.422 1.00 43.00 314 GLU B N 1
ATOM 5088 C CA . GLU B 1 318 ? 17.794 -7.032 9.226 1.00 52.57 314 GLU B CA 1
ATOM 5089 C C . GLU B 1 318 ? 16.612 -6.101 8.989 1.00 54.72 314 GLU B C 1
ATOM 5090 O O . GLU B 1 318 ? 16.724 -5.183 8.170 1.00 55.95 314 GLU B O 1
ATOM 5092 N N . ASN B 1 319 ? 15.495 -6.308 9.685 1.00 48.95 315 ASN B N 1
ATOM 5093 C CA . ASN B 1 319 ? 14.273 -5.529 9.474 1.00 47.39 315 ASN B CA 1
ATOM 5094 C C . ASN B 1 319 ? 14.219 -4.298 10.383 1.00 43.23 315 ASN B C 1
ATOM 5095 O O . ASN B 1 319 ? 13.194 -4.003 10.996 1.00 43.14 315 ASN B O 1
ATOM 5100 N N . MET B 1 320 ? 15.335 -3.569 10.465 1.00 48.92 316 MET B N 1
ATOM 5101 C CA . MET B 1 320 ? 15.386 -2.351 11.268 1.00 51.30 316 MET B CA 1
ATOM 5102 C C . MET B 1 320 ? 14.442 -1.293 10.710 1.00 40.64 316 MET B C 1
ATOM 5103 O O . MET B 1 320 ? 14.385 -1.056 9.502 1.00 38.09 316 MET B O 1
ATOM 5108 N N . GLU B 1 321 ? 13.723 -0.632 11.609 1.00 41.82 317 GLU B N 1
ATOM 5109 C CA . GLU B 1 321 ? 12.845 0.470 11.262 1.00 40.60 317 GLU B CA 1
ATOM 5110 C C . GLU B 1 321 ? 13.085 1.600 12.248 1.00 35.51 317 GLU B C 1
ATOM 5111 O O . GLU B 1 321 ? 13.573 1.386 13.359 1.00 40.91 317 GLU B O 1
ATOM 5117 N N . MET B 1 322 ? 12.736 2.806 11.827 1.00 28.71 318 MET B N 1
ATOM 5118 C CA . MET B 1 322 ? 12.812 3.948 12.721 1.00 25.33 318 MET B CA 1
ATOM 5119 C C . MET B 1 322 ? 11.636 3.935 13.686 1.00 26.07 318 MET 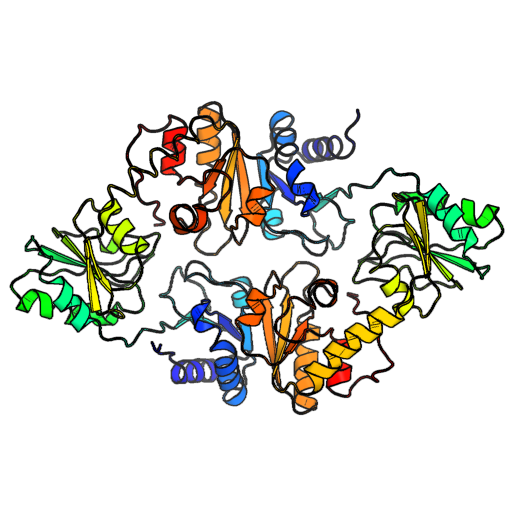B C 1
ATOM 5120 O O . MET B 1 322 ? 10.509 3.616 13.300 1.00 26.28 318 MET B O 1
ATOM 5125 N N . ASP B 1 323 ? 11.895 4.320 14.941 1.00 23.41 319 ASP B N 1
ATOM 5126 C CA . ASP B 1 323 ? 10.837 4.432 15.951 1.00 25.51 319 ASP B CA 1
ATOM 5127 C C . ASP B 1 323 ? 10.057 5.729 15.713 1.00 26.83 319 ASP B C 1
ATOM 5128 O O . ASP B 1 323 ? 10.589 6.831 15.899 1.00 31.06 319 ASP B O 1
ATOM 5133 N N . GLU B 1 324 ? 8.812 5.618 15.283 1.00 24.96 320 GLU B N 1
ATOM 5134 C CA . GLU B 1 324 ? 8.005 6.793 14.979 1.00 25.56 320 GLU B CA 1
ATOM 5135 C C . GLU B 1 324 ? 6.837 6.906 15.940 1.00 30.81 320 GLU B C 1
ATOM 5136 O O . GLU B 1 324 ? 6.248 5.895 16.339 1.00 30.96 320 GLU B O 1
ATOM 5142 N N A MET B 1 325 ? 6.516 8.144 16.310 0.60 30.26 321 MET B N 1
ATOM 5143 N N B MET B 1 325 ? 6.486 8.135 16.291 0.40 30.84 321 MET B N 1
ATOM 5144 C CA A MET B 1 325 ? 5.309 8.450 17.067 0.60 33.33 321 MET B CA 1
ATOM 5145 C CA B MET B 1 325 ? 5.296 8.403 17.083 0.40 33.58 321 MET B CA 1
ATOM 5146 C C A MET B 1 325 ? 4.208 8.767 16.062 0.60 38.73 321 MET B C 1
ATOM 5147 C C B MET B 1 325 ? 4.175 8.786 16.129 0.40 38.47 321 MET B C 1
ATOM 5148 O O A MET B 1 325 ? 4.252 9.805 15.388 0.60 41.05 321 MET B O 1
ATOM 5149 O O B MET B 1 325 ? 4.177 9.884 15.560 0.40 40.68 321 MET B O 1
ATOM 5158 N N . ILE B 1 326 ? 3.238 7.870 15.942 1.00 42.26 322 ILE B N 1
ATOM 5159 C CA . ILE B 1 326 ? 2.139 8.072 15.018 1.00 58.04 322 ILE B CA 1
ATOM 5160 C C . ILE B 1 326 ? 0.832 7.747 15.733 1.00 65.75 322 ILE B C 1
ATOM 5161 O O . ILE B 1 326 ? 0.826 7.470 16.935 1.00 68.26 322 ILE B O 1
#

Organism: NCBI:txid1392998

Sequence (641 aa):
EQFDFDLERILKTIKDKNCKKVGLQFPEGLKRRQAINIAREIEEKTRRANNVIISGNPCFGACDIDTILAGSVDILFHFGHAGMGEYENVVFIEARRSNIDIIPAVKTALNLLKANRIGLITTVQHVHKLEEACCKVIKEYGKECCVIGKGDPRAIYPGQVLGCNFTAARVDCEEFIYIGSGIFHPLGVAIATKKRVIAADPFLNQAVEVSPERFLRRKKRRGGGGYYIIAAKKATGAKIFGIIVSTKSGQYRMKLAQQKLKEIADKHGKIGYIILMDLVTPEQLLAFFKKAADAYVNTACPRITIDDAERFHAPVLTPQEFEIVLGERRWENMEEMDEMMIQFDFDLERRILKTIKDKNCKKVGLQFPEGLKRQAINNIARREIEEKTRANVIISGNPCFGACDIDTILAGSVDILFHFGHAGMGEYENVVFIEARSNIDIIPAVKTALNLLKANNRIGLITTVQHVHKLEEACCKVIKEYGKECCVIGKGDPRAIYPGQVLGCNFTAARRVDCEEFIYIGSGIFHHPLGVAIATKKRVIAADPFLNQAVEVSPERFLRKRGGYIAKATGAKIFGIIVSTKSGQYRMKLAQKLKEIADKHGKIGYIILMDLVTPEQLLAFKADAYVNTACPRITIDDAERRFHHAPVLTPQEFEIVLGERRWENMEMDEMMI